Protein AF-A0AAN8KJ24-F1 (afdb_monomer)

Radius of gyration: 32.83 Å; Cα contacts (8 Å, |Δi|>4): 531; chains: 1; bounding box: 70×115×87 Å

Foldseek 3Di:
DQVQDWDKDKDWDWDADQVRQFIDIWIWIKTKGHDPPDSDIDIDIATLLAGDDEDADADDPVQLLVLCPDPQKDFFQADPQKPQPVDPVSVPDGNSRLLVCCVVVVDVPIDGDPRLSRRSSVVSNVCSVVVVVVVVVLPPCPVPVPVWFAKKKKAFSSRMIGIDGSDPLVPQLDNCAQHPNPPQRHRHPVDDHPLWSRQSRDDAPDWAKDDRDDDDPDSQKIKIKHFDWDDDPPDIHGGMMIITITGLVSVQVVVLVVQQPDPDPVPDDPDGCVDPVDWDFDAGLSQATSYTPPPVRHRPRNCVVPVVVVVVCCVVPVHDDDDDDDPPDDDDDPPDPDPVVCLVVDVVSVVVVVVVVVVVVVVVVPCVVVVDPDPDDD

Secondary structure (DSSP, 8-state):
-TT---EEEEEEEEEEETTTTEEEEEEEEEEEEE-TTSS-EEEEEEETTTTS--------HHHHHHHHTSTTEEE-TT--SEE-SSSTTTTT--HHHHHHHHHTTS-TT-EE-HHHHHHHHHHHHHHTHHHHHHHHHHH-TTT--S--EEEEEEEETTSEEEEEESS-GGG-S-SSTTSTT-TTTS--SS---HHHHHHHTSPTT--EEE----SSS---EEEEEEEEE---SS---EEEEEEEEEEHHHHHHHHHHHHTS---TTS--SS-TT-TT----EE-TTSBEEE-SSGGGTTSBHHHHSHHHHHHHHHTTSS-------TTPPPP----S--GGGTTSSHHHHHHHHHHHHHHHHHHTTTHHHH-------

Sequence (378 aa):
MVNRKTGTFSMEVKKTVDKGKRLLKMHNDYYYTEVKGTPFSVGVALSRGHGKFFFRGNVSVEAGLHDLEQPDVALADEWTYCNTDEHHEHRSLSQIQAIKLYLTGRKPLIKCDRELIQEVLFDAVVTAPLEAYWTGLALNKSENSDKGVEIAYLGTRTGLSRTNLFVVTEDLSNQDFLTAEDKEGVFNADHFPLWYKRSAEQVPGTFVYSIPFGGNENKSVVLASTAIQLLDDRKSPIVASVGIQMKLDFFQRKFWTASRQCAALDGKCTISCDNEDIKCYLIDNNGFILVTEDYSQTGKFFGEVEAAVMNKLLLIGSFKRINLHDYQALCREYAGSSDSGHCLSHPFSIVKWLLTELVIFLLEFNLYSWWHVDLSVK

pLDDT: mean 84.67, std 12.99, range [33.16, 97.31]

Structure (mmCIF, N/CA/C/O backbone):
data_AF-A0AAN8KJ24-F1
#
_entry.id   AF-A0AAN8KJ24-F1
#
loop_
_atom_site.group_PDB
_atom_site.id
_atom_site.type_symbol
_atom_site.label_atom_id
_atom_site.label_alt_id
_atom_site.label_comp_id
_atom_site.label_asym_id
_atom_site.label_entity_id
_atom_site.label_seq_id
_atom_site.pdbx_PDB_ins_code
_atom_site.Cartn_x
_atom_site.Cartn_y
_atom_site.Cartn_z
_atom_site.occupancy
_atom_site.B_iso_or_equiv
_atom_site.auth_seq_id
_atom_site.auth_comp_id
_atom_site.auth_asym_id
_atom_site.auth_atom_id
_atom_site.pdbx_PDB_model_num
ATOM 1 N N . MET A 1 1 ? -30.645 -2.927 -7.924 1.00 88.81 1 MET A N 1
ATOM 2 C CA . MET A 1 1 ? -30.815 -1.870 -6.903 1.00 88.81 1 MET A CA 1
ATOM 3 C C . MET A 1 1 ? -31.965 -0.915 -7.208 1.00 88.81 1 MET A C 1
ATOM 5 O O . MET A 1 1 ? -32.818 -0.797 -6.351 1.00 88.81 1 MET A O 1
ATOM 9 N N . VAL A 1 2 ? -32.066 -0.298 -8.396 1.00 90.75 2 VAL A N 1
ATOM 10 C CA . VAL A 1 2 ? -33.152 0.670 -8.717 1.00 90.75 2 VAL A CA 1
ATOM 11 C C . VAL A 1 2 ? -34.560 0.100 -8.490 1.00 90.75 2 VAL A C 1
ATOM 13 O O . VAL A 1 2 ? -35.389 0.732 -7.851 1.00 90.75 2 VAL A O 1
ATOM 16 N N . ASN A 1 3 ? -34.798 -1.148 -8.903 1.00 91.44 3 ASN A N 1
ATOM 17 C CA . ASN A 1 3 ? -36.087 -1.828 -8.708 1.00 91.44 3 ASN A CA 1
ATOM 18 C C . ASN A 1 3 ? -36.308 -2.345 -7.271 1.00 91.44 3 ASN A C 1
ATOM 20 O O . ASN A 1 3 ? -37.135 -3.230 -7.074 1.00 91.44 3 ASN A O 1
ATOM 24 N N . ARG A 1 4 ? -35.522 -1.873 -6.291 1.00 91.44 4 ARG A N 1
ATOM 25 C CA . ARG A 1 4 ? -35.654 -2.177 -4.853 1.00 91.44 4 ARG A CA 1
ATOM 26 C C . ARG A 1 4 ? -35.660 -3.674 -4.503 1.00 91.44 4 ARG A C 1
ATOM 28 O O . ARG A 1 4 ? -36.227 -4.099 -3.508 1.00 91.44 4 ARG A O 1
ATOM 35 N N . LYS A 1 5 ? -34.995 -4.491 -5.324 1.00 93.44 5 LYS A N 1
ATOM 36 C CA . LYS A 1 5 ? -34.779 -5.920 -5.050 1.00 93.44 5 LYS A CA 1
ATOM 37 C C . LYS A 1 5 ? -33.557 -6.122 -4.160 1.00 93.44 5 LYS A C 1
ATOM 39 O O . LYS A 1 5 ? -32.554 -5.433 -4.346 1.00 93.44 5 LYS A O 1
ATOM 44 N N . THR A 1 6 ? -33.632 -7.114 -3.281 1.00 96.62 6 THR A N 1
ATOM 45 C CA . THR A 1 6 ? -32.496 -7.624 -2.504 1.00 96.62 6 THR A CA 1
ATOM 46 C C . THR A 1 6 ? -31.746 -8.683 -3.301 1.00 96.62 6 THR A C 1
ATOM 48 O O . THR A 1 6 ? -32.365 -9.511 -3.971 1.00 96.62 6 THR A O 1
ATOM 51 N N . GLY A 1 7 ? -30.418 -8.666 -3.241 1.00 95.69 7 GLY A N 1
ATOM 52 C CA . GLY A 1 7 ? -29.606 -9.656 -3.932 1.00 95.69 7 GLY A CA 1
ATOM 53 C C . GLY A 1 7 ? -28.113 -9.498 -3.696 1.00 95.69 7 GLY A C 1
ATOM 54 O O . GLY A 1 7 ? -27.652 -8.598 -2.991 1.00 95.69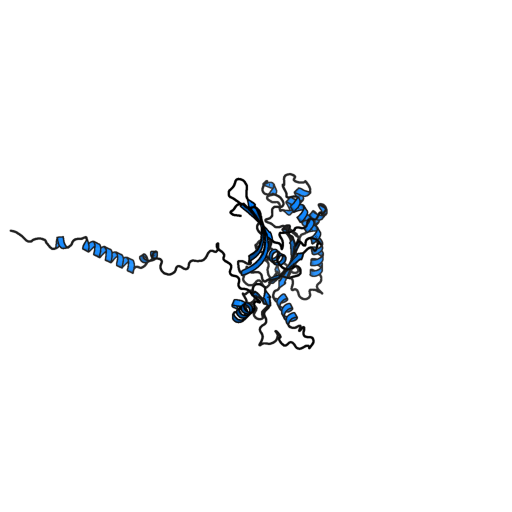 7 GLY A O 1
ATOM 55 N N . THR A 1 8 ? -27.363 -10.399 -4.321 1.00 95.88 8 THR A N 1
ATOM 56 C CA . THR A 1 8 ? -25.902 -10.407 -4.317 1.00 95.88 8 THR A CA 1
ATOM 57 C C . THR A 1 8 ? -25.378 -10.579 -5.736 1.00 95.88 8 THR A C 1
ATOM 59 O O . THR A 1 8 ? -26.072 -11.098 -6.613 1.00 95.88 8 THR A O 1
ATOM 62 N N . PHE A 1 9 ? -24.172 -10.085 -5.991 1.00 93.88 9 PHE A N 1
ATOM 63 C CA . PHE A 1 9 ? -23.512 -10.199 -7.287 1.00 93.88 9 PHE A CA 1
ATOM 64 C C . PHE A 1 9 ? -22.001 -10.030 -7.121 1.00 93.88 9 PHE A C 1
ATOM 66 O O . PHE A 1 9 ? -21.565 -9.275 -6.262 1.00 93.88 9 PHE A O 1
ATOM 73 N N . SER A 1 10 ? -21.197 -10.681 -7.956 1.00 94.06 10 SER A N 1
ATOM 74 C CA . SER A 1 10 ? -19.740 -10.549 -7.914 1.00 94.06 10 SER A CA 1
ATOM 75 C C . SER A 1 10 ? -19.196 -10.141 -9.277 1.00 94.06 10 SER A C 1
ATOM 77 O O . SER A 1 10 ? -19.595 -10.718 -10.287 1.00 94.06 10 SER A O 1
ATOM 79 N N . MET A 1 11 ? -18.246 -9.205 -9.313 1.00 94.06 11 MET A N 1
ATOM 80 C CA . MET A 1 11 ? -17.545 -8.826 -10.546 1.00 94.06 11 MET A CA 1
ATOM 81 C C . MET A 1 11 ? -16.092 -8.436 -10.309 1.00 94.06 11 MET A C 1
ATOM 83 O O . MET A 1 11 ? -15.723 -7.965 -9.232 1.00 94.06 11 MET A O 1
ATOM 87 N N . GLU A 1 12 ? -15.299 -8.569 -11.372 1.00 92.44 12 GLU A N 1
ATOM 88 C CA . GLU A 1 12 ? -14.022 -7.874 -11.492 1.00 92.44 12 GLU A CA 1
ATOM 89 C C . GLU A 1 12 ? -14.282 -6.372 -11.666 1.00 92.44 12 GLU A C 1
ATOM 91 O O . GLU A 1 12 ? -15.034 -5.946 -12.545 1.00 92.44 12 GLU A O 1
ATOM 96 N N . VAL A 1 13 ? -13.628 -5.575 -10.830 1.00 91.31 13 VAL A N 1
ATOM 97 C CA . VAL A 1 13 ? -13.677 -4.118 -10.824 1.00 91.31 13 VAL A CA 1
ATOM 98 C C . VAL A 1 13 ? -12.285 -3.583 -11.111 1.00 91.31 13 VAL A C 1
ATOM 100 O O . VAL A 1 13 ? -11.268 -4.155 -10.721 1.00 91.31 13 VAL A O 1
ATOM 103 N N . LYS A 1 14 ? -12.245 -2.458 -11.812 1.00 90.62 14 LYS A N 1
ATOM 104 C CA . LYS A 1 14 ? -11.025 -1.762 -12.197 1.00 90.62 14 LYS A CA 1
ATOM 105 C C . LYS A 1 14 ? -11.067 -0.373 -11.593 1.00 90.62 14 LYS A C 1
ATOM 107 O O . LYS A 1 14 ? -11.983 0.385 -11.897 1.00 90.62 14 LYS A O 1
ATOM 112 N N . LYS A 1 15 ? -10.100 -0.060 -10.735 1.00 88.31 15 LYS A N 1
ATOM 113 C CA . LYS A 1 15 ? -9.974 1.241 -10.074 1.00 88.31 15 LYS A CA 1
ATOM 114 C C . LYS A 1 15 ? -8.657 1.895 -10.482 1.00 88.31 15 LYS A C 1
ATOM 116 O O . LYS A 1 15 ? -7.629 1.223 -10.533 1.00 88.31 15 LYS A O 1
ATOM 121 N N . THR A 1 16 ? -8.685 3.189 -10.777 1.00 88.81 16 THR A N 1
ATOM 122 C CA . THR A 1 16 ? -7.464 3.984 -10.930 1.00 88.81 16 THR A CA 1
ATOM 123 C C . THR A 1 16 ? -6.790 4.192 -9.576 1.00 88.81 16 THR A C 1
ATOM 125 O O . THR A 1 16 ? -7.452 4.415 -8.564 1.00 88.81 16 THR A O 1
ATOM 128 N N . VAL A 1 17 ? -5.464 4.129 -9.558 1.00 86.75 17 VAL A N 1
ATOM 129 C CA . VAL A 1 17 ? -4.616 4.465 -8.407 1.00 86.75 17 VAL A CA 1
ATOM 130 C C . VAL A 1 17 ? -3.450 5.339 -8.874 1.00 86.75 17 VAL A C 1
ATOM 132 O O . VAL A 1 17 ? -3.310 5.585 -10.076 1.00 86.75 17 VAL A O 1
ATOM 135 N N . ASP A 1 18 ? -2.632 5.843 -7.945 1.00 81.38 18 ASP A N 1
ATOM 136 C CA . ASP A 1 18 ? -1.498 6.726 -8.262 1.00 81.38 18 ASP A CA 1
ATOM 137 C C . ASP A 1 18 ? -1.921 7.956 -9.083 1.00 81.38 18 ASP A C 1
ATOM 139 O O . ASP A 1 18 ? -1.368 8.240 -10.148 1.00 81.38 18 ASP A O 1
ATOM 143 N N . LYS A 1 19 ? -2.965 8.662 -8.627 1.00 80.06 19 LYS A N 1
ATOM 144 C CA . LYS A 1 19 ? -3.520 9.842 -9.321 1.00 80.06 19 LYS A CA 1
ATOM 145 C C . LYS A 1 19 ? -3.895 9.559 -10.788 1.00 80.06 19 LYS A C 1
ATOM 147 O O . LYS A 1 19 ? -3.691 10.397 -11.661 1.00 80.06 19 LYS A O 1
ATOM 152 N N . GLY A 1 20 ? -4.408 8.359 -11.071 1.00 82.25 20 GLY A N 1
ATOM 153 C CA . GLY A 1 20 ? -4.859 7.969 -12.411 1.00 82.25 20 GLY A CA 1
ATOM 154 C C . GLY A 1 20 ? -3.813 7.271 -13.279 1.00 82.25 20 GLY A C 1
ATOM 155 O O . GLY A 1 20 ? -4.144 6.862 -14.389 1.00 82.25 20 GLY A O 1
ATOM 156 N N . LYS A 1 21 ? -2.574 7.101 -12.800 1.00 84.06 21 LYS A N 1
ATOM 157 C CA . LYS A 1 21 ? -1.485 6.512 -13.594 1.00 84.06 21 LYS A CA 1
ATOM 158 C C . LYS A 1 21 ? -1.543 4.992 -13.683 1.00 84.06 21 LYS A C 1
ATOM 160 O O . LYS A 1 21 ? -1.229 4.436 -14.731 1.00 84.06 21 LYS A O 1
ATOM 165 N N . ARG A 1 22 ? -1.918 4.311 -12.598 1.00 88.25 22 ARG A N 1
ATOM 166 C CA . ARG A 1 22 ? -1.959 2.842 -12.537 1.00 88.25 22 ARG A CA 1
ATOM 167 C C . ARG A 1 22 ? -3.389 2.338 -12.391 1.00 88.25 22 ARG A C 1
ATOM 169 O O . ARG A 1 22 ? -4.274 3.025 -11.883 1.00 88.25 22 ARG A O 1
ATOM 176 N N . LEU A 1 23 ? -3.602 1.100 -12.815 1.00 90.94 23 LEU A N 1
ATOM 177 C CA . LEU A 1 23 ? -4.843 0.365 -12.665 1.00 90.94 23 LEU A CA 1
ATOM 178 C C . LEU A 1 23 ? -4.686 -0.725 -11.603 1.00 90.94 23 LEU A C 1
ATOM 180 O O . LEU A 1 23 ? -3.824 -1.599 -11.704 1.00 90.94 23 LEU A O 1
ATOM 184 N N . LEU A 1 24 ? -5.596 -0.729 -10.636 1.00 90.50 24 LEU A N 1
ATOM 185 C CA . LEU A 1 24 ? -5.796 -1.837 -9.716 1.00 90.50 24 LEU A CA 1
ATOM 186 C C . LEU A 1 24 ? -7.010 -2.651 -10.168 1.00 90.50 24 LEU A C 1
ATOM 188 O O . LEU A 1 24 ? -8.124 -2.130 -10.279 1.00 90.50 24 LEU A O 1
ATOM 192 N N . LYS A 1 25 ? -6.786 -3.934 -10.451 1.00 90.44 25 LYS A N 1
ATOM 193 C CA . LYS A 1 25 ? -7.859 -4.908 -10.660 1.00 90.44 25 LYS A CA 1
ATOM 194 C C . LYS A 1 25 ? -8.193 -5.534 -9.315 1.00 90.44 25 LYS A C 1
ATOM 196 O O . LYS A 1 25 ? -7.283 -5.926 -8.597 1.00 90.44 25 LYS A O 1
ATOM 201 N N . MET A 1 26 ? -9.475 -5.613 -9.005 1.00 90.62 26 MET A N 1
ATOM 202 C CA . MET A 1 26 ? -9.989 -6.169 -7.757 1.00 90.62 26 MET A CA 1
ATOM 203 C C . MET A 1 26 ? -11.185 -7.049 -8.075 1.00 90.62 26 MET A C 1
ATOM 205 O O . MET A 1 26 ? -11.877 -6.825 -9.0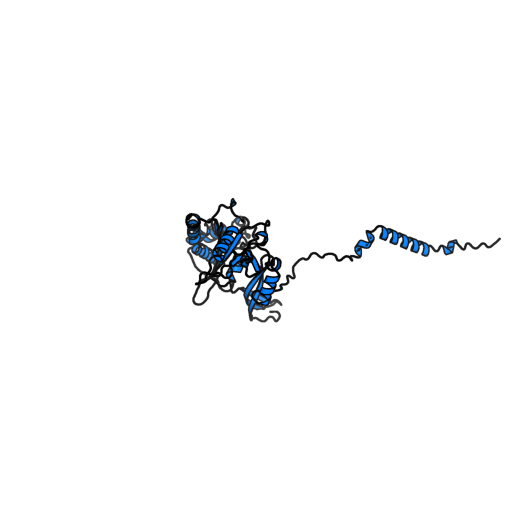69 1.00 90.62 26 MET A O 1
ATOM 209 N N . HIS A 1 27 ? -11.477 -8.017 -7.216 1.00 90.94 27 HIS A N 1
ATOM 210 C CA . HIS A 1 27 ? -12.706 -8.796 -7.326 1.00 90.94 27 HIS A CA 1
ATOM 211 C C . HIS A 1 27 ? -13.626 -8.459 -6.161 1.00 90.94 27 HIS A C 1
ATOM 213 O O . HIS A 1 27 ? -13.314 -8.777 -5.015 1.00 90.94 27 HIS A O 1
ATOM 219 N N . ASN A 1 28 ? -14.773 -7.852 -6.457 1.00 92.81 28 ASN A N 1
ATOM 220 C CA . ASN A 1 28 ? -15.711 -7.390 -5.440 1.00 92.81 28 ASN A CA 1
ATOM 221 C C . ASN A 1 28 ? -16.949 -8.284 -5.381 1.00 92.81 28 ASN A C 1
ATOM 223 O O . ASN A 1 28 ? -17.536 -8.634 -6.408 1.00 92.81 28 ASN A O 1
ATOM 227 N N . ASP A 1 29 ? -17.370 -8.600 -4.160 1.00 93.38 29 ASP A N 1
ATOM 228 C CA . ASP A 1 29 ? -18.664 -9.194 -3.850 1.00 93.38 29 ASP A CA 1
ATOM 229 C C . ASP A 1 29 ? -19.605 -8.071 -3.367 1.00 93.38 29 ASP A C 1
ATOM 231 O O . ASP A 1 29 ? -19.352 -7.418 -2.355 1.00 93.38 29 ASP A O 1
ATOM 235 N N . TYR A 1 30 ? -20.675 -7.823 -4.118 1.00 94.75 30 TYR A N 1
ATOM 236 C CA . TYR A 1 30 ? -21.687 -6.804 -3.856 1.00 94.75 30 TYR A CA 1
ATOM 237 C C . TYR A 1 30 ? -22.919 -7.418 -3.194 1.00 94.75 30 TYR A C 1
ATOM 239 O O . TYR A 1 30 ? -23.455 -8.425 -3.661 1.00 94.75 30 TYR A O 1
ATOM 247 N N . TYR A 1 31 ? -23.416 -6.750 -2.160 1.00 94.94 31 TYR A N 1
ATOM 248 C CA . TYR A 1 31 ? -24.631 -7.089 -1.426 1.00 94.94 31 TYR A CA 1
ATOM 249 C C . TYR A 1 31 ? -25.534 -5.870 -1.433 1.00 94.94 31 TYR A C 1
ATOM 251 O O . TYR A 1 31 ? -25.082 -4.781 -1.093 1.00 94.94 31 TYR A O 1
ATOM 259 N N . TYR A 1 32 ? -26.793 -6.011 -1.831 1.00 95.94 32 TYR A N 1
ATOM 260 C CA . TYR A 1 32 ? -27.685 -4.862 -1.917 1.00 95.94 32 TYR A CA 1
ATOM 261 C C . TYR A 1 32 ? -29.110 -5.189 -1.496 1.00 95.94 32 TYR A C 1
ATOM 263 O O . TYR A 1 32 ? -29.588 -6.309 -1.668 1.00 95.94 32 TYR A O 1
ATOM 271 N N . THR A 1 33 ? -29.796 -4.189 -0.948 1.00 96.81 33 THR A N 1
ATOM 272 C CA . THR A 1 33 ? -31.176 -4.299 -0.468 1.00 96.81 33 THR A CA 1
ATOM 273 C C . THR A 1 33 ? -31.884 -2.946 -0.496 1.00 96.81 33 THR A C 1
ATOM 275 O O . THR A 1 33 ? -31.248 -1.898 -0.615 1.00 96.81 33 THR A O 1
ATOM 278 N N . GLU A 1 34 ? -33.210 -2.952 -0.394 1.00 96.69 34 GLU A N 1
ATOM 279 C CA . GLU A 1 34 ? -33.989 -1.726 -0.228 1.00 96.69 34 GLU A CA 1
ATOM 280 C C . GLU A 1 34 ? -33.862 -1.137 1.184 1.00 96.69 34 GLU A C 1
ATOM 282 O O . GLU A 1 34 ? -33.701 -1.866 2.167 1.00 96.69 34 GLU A O 1
ATOM 287 N N . VAL A 1 35 ? -34.003 0.186 1.288 1.00 96.25 35 VAL A N 1
ATOM 288 C CA . VAL A 1 35 ? -34.225 0.871 2.563 1.00 96.25 35 VAL A CA 1
ATOM 289 C C . VAL A 1 35 ? -35.731 1.064 2.726 1.00 96.25 35 VAL A C 1
ATOM 291 O O . VAL A 1 35 ? -36.371 1.812 1.979 1.00 96.25 35 VAL A O 1
ATOM 294 N N . LYS A 1 36 ? -36.323 0.342 3.681 1.00 95.00 36 LYS A N 1
ATOM 295 C CA . LYS A 1 36 ? -37.774 0.357 3.913 1.00 95.00 36 LYS A CA 1
ATOM 296 C C . LYS A 1 36 ? -38.263 1.772 4.234 1.00 95.00 36 LYS A C 1
ATOM 298 O O . LYS A 1 36 ? -37.596 2.520 4.937 1.00 95.00 36 LYS A O 1
ATOM 303 N N . GLY A 1 37 ? -39.433 2.130 3.704 1.00 94.19 37 GLY A N 1
ATOM 304 C CA . GLY A 1 37 ? -40.036 3.452 3.910 1.00 94.19 37 GLY A CA 1
ATOM 305 C C . GLY A 1 37 ? -39.391 4.601 3.124 1.00 94.19 37 GLY A C 1
ATOM 306 O O . GLY A 1 37 ? -39.844 5.731 3.249 1.00 94.19 37 GLY A O 1
ATOM 307 N N . THR A 1 38 ? -38.379 4.338 2.289 1.00 95.25 38 THR A N 1
ATOM 308 C CA . THR A 1 38 ? -37.736 5.359 1.444 1.00 95.25 38 THR A CA 1
ATOM 309 C C . THR A 1 38 ? -37.590 4.861 0.002 1.00 95.25 38 THR A C 1
ATOM 311 O O . THR A 1 38 ? -37.624 3.650 -0.231 1.00 95.25 38 THR A O 1
ATOM 314 N N . PRO A 1 39 ? -37.397 5.748 -0.990 1.00 94.94 39 PRO A N 1
ATOM 315 C CA . PRO A 1 39 ? -37.083 5.323 -2.354 1.00 94.94 39 PRO A CA 1
ATOM 316 C C . PRO A 1 39 ? -35.648 4.783 -2.505 1.00 94.94 39 PRO A C 1
ATOM 318 O O . PRO A 1 39 ? -35.287 4.298 -3.576 1.00 94.94 39 PRO A O 1
ATOM 321 N N . PHE A 1 40 ? -34.818 4.863 -1.461 1.00 96.38 40 PHE A N 1
ATOM 322 C CA . PHE A 1 40 ? -33.411 4.496 -1.535 1.00 96.38 40 PHE A CA 1
ATOM 323 C C . PHE A 1 40 ? -33.186 2.982 -1.420 1.00 96.38 40 PHE A C 1
ATOM 325 O O . PHE A 1 40 ? -33.973 2.223 -0.848 1.00 96.38 40 PHE A O 1
ATOM 332 N N . SER A 1 41 ? -32.069 2.535 -1.987 1.00 96.50 41 SER A N 1
ATOM 333 C CA . SER A 1 41 ? -31.509 1.196 -1.800 1.00 96.50 41 SER A CA 1
ATOM 334 C C . SER A 1 41 ? -30.056 1.339 -1.377 1.00 96.50 41 SER A C 1
ATOM 336 O O . SER A 1 41 ? -29.375 2.259 -1.827 1.00 96.50 41 SER A O 1
ATOM 338 N N . VAL A 1 42 ? -29.580 0.424 -0.543 1.00 95.75 42 VAL A N 1
ATOM 339 C CA . VAL A 1 42 ? -28.199 0.400 -0.059 1.00 95.75 42 VAL A CA 1
ATOM 340 C C . VAL A 1 42 ? -27.453 -0.762 -0.702 1.00 95.75 42 VAL A C 1
ATOM 342 O O . VAL A 1 42 ? -28.020 -1.837 -0.911 1.00 95.75 42 VAL A O 1
ATOM 345 N N . GLY A 1 43 ? -26.190 -0.528 -1.051 1.00 94.50 43 GLY A N 1
ATOM 346 C CA . GLY A 1 43 ? -25.276 -1.532 -1.576 1.00 94.50 43 GLY A CA 1
ATOM 347 C C . GLY A 1 43 ? -23.955 -1.482 -0.819 1.00 94.50 43 GLY A C 1
ATOM 348 O O . GLY A 1 43 ? -23.435 -0.400 -0.566 1.00 94.50 43 GLY A O 1
ATOM 349 N N . VAL A 1 44 ? -23.419 -2.645 -0.471 1.00 93.81 44 VAL A N 1
ATOM 350 C CA . VAL A 1 44 ? -22.118 -2.819 0.179 1.00 93.81 44 VAL A CA 1
ATOM 351 C C . VAL A 1 44 ? -21.242 -3.646 -0.748 1.00 93.81 44 VAL A C 1
ATOM 353 O O . VAL A 1 44 ? -21.672 -4.692 -1.235 1.00 93.81 44 VAL A O 1
ATOM 356 N N . ALA A 1 45 ? -20.023 -3.178 -1.000 1.00 92.12 45 ALA A N 1
ATOM 357 C CA . ALA A 1 45 ? -19.028 -3.889 -1.790 1.00 92.12 45 ALA A CA 1
ATOM 358 C C . ALA A 1 45 ? -17.903 -4.369 -0.873 1.00 92.12 45 ALA A C 1
ATOM 360 O O . ALA A 1 45 ? -17.301 -3.567 -0.164 1.00 92.12 45 ALA A O 1
ATOM 361 N N . LEU A 1 46 ? -17.608 -5.666 -0.906 1.00 91.38 46 LEU A N 1
ATOM 362 C CA . LEU A 1 46 ? -16.483 -6.258 -0.190 1.00 91.38 46 LEU A CA 1
ATOM 363 C C . LEU A 1 46 ? -15.454 -6.746 -1.203 1.00 91.38 46 LEU A C 1
ATOM 365 O O . LEU A 1 46 ? -15.762 -7.619 -2.018 1.00 91.38 46 LEU A O 1
ATOM 369 N N . SER A 1 47 ? -14.231 -6.215 -1.139 1.00 89.06 47 SER A N 1
ATOM 370 C CA . SER A 1 47 ? -13.125 -6.796 -1.902 1.00 89.06 47 SER A CA 1
ATOM 371 C C . SER A 1 47 ? -12.803 -8.192 -1.370 1.00 89.06 47 SER A C 1
ATOM 373 O O . SER A 1 47 ? -12.745 -8.417 -0.158 1.00 89.06 47 SER A O 1
ATOM 375 N N . ARG A 1 48 ? -12.553 -9.143 -2.269 1.00 86.00 48 ARG A N 1
ATOM 376 C CA . ARG A 1 48 ? -12.048 -10.465 -1.893 1.00 86.00 48 ARG A CA 1
ATOM 377 C C . ARG A 1 48 ? -10.631 -10.418 -1.332 1.00 86.00 48 ARG A C 1
ATOM 379 O O . ARG A 1 48 ? -10.343 -11.250 -0.479 1.00 86.00 48 ARG A O 1
ATOM 386 N N . GLY A 1 49 ? -9.805 -9.465 -1.771 1.00 76.50 49 GLY A N 1
ATOM 387 C CA . GLY A 1 49 ? -8.418 -9.323 -1.331 1.00 76.50 49 GLY A CA 1
ATOM 388 C C . GLY A 1 49 ? -8.322 -9.007 0.157 1.00 76.50 49 GLY A C 1
ATOM 389 O O . GLY A 1 49 ? -7.713 -9.747 0.909 1.00 76.50 49 GLY A O 1
ATOM 390 N N . HIS A 1 50 ? -9.005 -7.964 0.625 1.00 80.38 50 HIS A N 1
ATOM 391 C CA . HIS A 1 50 ? -8.867 -7.491 2.011 1.00 80.38 50 HIS A CA 1
ATOM 392 C C . HIS A 1 50 ? -10.198 -7.203 2.714 1.00 80.38 50 HIS A C 1
ATOM 394 O O . HIS A 1 50 ? -10.200 -6.661 3.809 1.00 80.38 50 HIS A O 1
ATOM 400 N N . GLY A 1 51 ? -11.352 -7.506 2.114 1.00 80.50 51 GLY A N 1
ATOM 401 C CA . GLY A 1 51 ? -12.669 -7.113 2.641 1.00 80.50 51 GLY A CA 1
ATOM 402 C C . GLY A 1 51 ? -13.567 -8.269 3.085 1.00 80.50 51 GLY A C 1
ATOM 403 O O . GLY A 1 51 ? -14.431 -8.072 3.935 1.00 80.50 51 GLY A O 1
ATOM 404 N N . LYS A 1 52 ? -13.386 -9.467 2.520 1.00 81.94 52 LYS A N 1
ATOM 405 C CA . LYS A 1 52 ? -14.348 -10.575 2.649 1.00 81.94 52 LYS A CA 1
ATOM 406 C C . LYS A 1 52 ? -14.278 -11.328 3.974 1.00 81.94 52 LYS A C 1
ATOM 408 O O . LYS A 1 52 ? -15.304 -11.787 4.474 1.00 81.94 52 LYS A O 1
ATOM 413 N N . PHE A 1 53 ? -13.078 -11.495 4.509 1.00 84.56 53 PHE A N 1
ATOM 414 C CA . PHE A 1 53 ? -12.835 -12.215 5.750 1.00 84.56 53 PHE A CA 1
ATOM 415 C C . PHE A 1 53 ? -11.899 -11.387 6.620 1.00 84.56 53 PHE A C 1
ATOM 417 O O . PHE A 1 53 ? -10.996 -10.726 6.111 1.00 84.56 53 PHE A O 1
ATOM 424 N N . PHE A 1 54 ? -12.121 -11.440 7.924 1.00 82.69 54 PHE A N 1
ATOM 425 C CA . PHE A 1 54 ? -11.215 -10.904 8.926 1.00 82.69 54 PHE A CA 1
ATOM 426 C C . PHE A 1 54 ? -10.953 -11.994 9.962 1.00 82.69 54 PHE A C 1
ATOM 428 O O . PHE A 1 54 ? -11.775 -12.895 10.158 1.00 82.69 54 PHE A O 1
ATOM 435 N N . PHE A 1 55 ? -9.777 -11.932 10.567 1.00 84.62 55 PHE A N 1
ATOM 436 C CA . PHE A 1 55 ? -9.340 -12.870 11.583 1.00 84.62 55 PHE A CA 1
ATOM 437 C C . PHE A 1 55 ? -9.505 -12.210 12.950 1.00 84.62 55 PHE A C 1
ATOM 439 O O . PHE A 1 55 ? -9.124 -11.057 13.118 1.00 84.62 55 PHE A O 1
ATOM 446 N N . ARG A 1 56 ? -10.099 -12.927 13.907 1.00 86.88 56 ARG A N 1
ATOM 447 C CA . ARG A 1 56 ? -10.246 -12.462 15.288 1.00 86.88 56 ARG A CA 1
ATOM 448 C C . ARG A 1 56 ? -9.430 -13.354 16.198 1.00 86.88 56 ARG A C 1
ATOM 450 O O . ARG A 1 56 ? -9.598 -14.572 16.176 1.00 86.88 56 ARG A O 1
ATOM 457 N N . GLY A 1 57 ? -8.604 -12.732 17.022 1.00 87.62 57 GLY A N 1
ATOM 458 C CA . GLY A 1 57 ? -7.914 -13.381 18.122 1.00 87.62 57 GLY A CA 1
ATOM 459 C C . GLY A 1 57 ? -8.182 -12.648 19.428 1.00 87.62 57 GLY A C 1
ATOM 460 O O . GLY A 1 57 ? -8.832 -11.606 19.451 1.00 87.62 57 GLY A O 1
ATOM 461 N N . ASN A 1 58 ? -7.718 -13.225 20.531 1.00 90.38 58 ASN A N 1
ATOM 462 C CA . ASN A 1 58 ? -7.875 -12.633 21.851 1.00 90.38 58 ASN A CA 1
ATOM 463 C C . ASN A 1 58 ? -6.548 -12.717 22.605 1.00 90.38 58 ASN A C 1
ATOM 465 O O . ASN A 1 58 ? -5.870 -13.742 22.551 1.00 90.38 58 ASN A O 1
ATOM 469 N N . VAL A 1 59 ? -6.201 -11.646 23.310 1.00 94.88 59 VAL A N 1
ATOM 470 C CA . VAL A 1 59 ? -4.971 -11.504 24.102 1.00 94.88 59 VAL A CA 1
ATOM 471 C C . VAL A 1 59 ? -5.305 -10.874 25.448 1.00 94.88 59 VAL A C 1
ATOM 473 O O . VAL A 1 59 ? -6.385 -10.306 25.627 1.00 94.88 59 VAL A O 1
ATOM 476 N N . SER A 1 60 ? -4.395 -10.986 26.416 1.00 95.88 60 SER A N 1
ATOM 477 C CA . SER A 1 60 ? -4.539 -10.239 27.663 1.00 95.88 60 SER A CA 1
ATOM 478 C C . SER A 1 60 ? -4.388 -8.739 27.406 1.00 95.88 60 SER A C 1
ATOM 480 O O . SER A 1 60 ? -3.641 -8.312 26.523 1.00 95.88 60 SER A O 1
ATOM 482 N N . VAL A 1 61 ? -5.104 -7.934 28.192 1.00 94.00 61 VAL A N 1
ATOM 483 C CA . VAL A 1 61 ? -5.054 -6.468 28.095 1.00 94.00 61 VAL A CA 1
ATOM 484 C C . VAL A 1 61 ? -3.648 -5.962 28.410 1.00 94.00 61 VAL A C 1
ATOM 486 O O . VAL A 1 61 ? -3.180 -5.021 27.779 1.00 94.00 61 VAL A O 1
ATOM 489 N N . GLU A 1 62 ? -2.960 -6.611 29.347 1.00 94.31 62 GLU A N 1
ATOM 490 C CA . GLU A 1 62 ? -1.606 -6.257 29.761 1.00 94.31 62 GLU A CA 1
ATOM 491 C C . GLU A 1 62 ? -0.594 -6.466 28.630 1.00 94.31 62 GLU A C 1
ATOM 493 O O . GLU A 1 62 ? 0.201 -5.568 28.366 1.00 94.31 62 GLU A O 1
ATOM 498 N N . ALA A 1 63 ? -0.649 -7.611 27.937 1.00 95.06 63 ALA A N 1
ATOM 499 C CA . ALA A 1 63 ? 0.235 -7.885 26.802 1.00 95.06 63 ALA A CA 1
ATOM 500 C C . ALA A 1 63 ? -0.086 -6.961 25.622 1.00 95.06 63 ALA A C 1
ATOM 502 O O . ALA A 1 63 ? 0.807 -6.339 25.059 1.00 95.06 63 ALA A O 1
ATOM 503 N N . GLY A 1 64 ? -1.377 -6.801 25.313 1.00 95.56 64 GLY A N 1
ATOM 504 C CA . GLY A 1 64 ? -1.829 -5.908 24.251 1.00 95.56 64 GLY A CA 1
ATOM 505 C C . GLY A 1 64 ? -1.376 -4.464 24.449 1.00 95.56 64 GLY A C 1
ATOM 506 O O . GLY A 1 64 ? -0.887 -3.845 23.512 1.00 95.56 64 GLY A O 1
ATOM 507 N N . LEU A 1 65 ? -1.520 -3.921 25.663 1.00 95.62 65 LEU A N 1
ATOM 508 C CA . LEU A 1 65 ? -1.087 -2.556 25.965 1.00 95.62 65 LEU A CA 1
ATOM 509 C C . LEU A 1 65 ? 0.434 -2.411 25.945 1.00 95.62 65 LEU A C 1
ATOM 511 O O . LEU A 1 65 ? 0.918 -1.398 25.457 1.00 95.62 65 LEU A O 1
ATOM 515 N N . HIS A 1 66 ? 1.175 -3.400 26.449 1.00 95.88 66 HIS A N 1
ATOM 516 C CA . HIS A 1 66 ? 2.636 -3.387 26.393 1.00 95.88 66 HIS A CA 1
ATOM 517 C C . HIS A 1 66 ? 3.139 -3.271 24.948 1.00 95.88 66 HIS A C 1
ATOM 519 O O . HIS A 1 66 ? 3.956 -2.403 24.650 1.00 95.88 66 HIS A O 1
ATOM 525 N N . ASP A 1 67 ? 2.603 -4.099 24.049 1.00 96.62 67 ASP A N 1
ATOM 526 C CA . ASP A 1 67 ? 3.066 -4.154 22.662 1.00 96.62 67 ASP A CA 1
ATOM 527 C C . ASP A 1 67 ? 2.512 -3.005 21.805 1.00 96.62 67 ASP A C 1
ATOM 529 O O . ASP A 1 67 ? 3.151 -2.605 20.836 1.00 96.62 67 ASP A O 1
ATOM 533 N N . LEU A 1 68 ? 1.359 -2.430 22.169 1.00 95.56 68 LEU A N 1
ATOM 534 C CA . LEU A 1 68 ? 0.789 -1.246 21.513 1.00 95.56 68 LEU A CA 1
ATOM 535 C C . LEU A 1 68 ? 1.560 0.047 21.838 1.00 95.56 68 LEU A C 1
ATOM 537 O O . LEU A 1 68 ? 1.515 0.994 21.058 1.00 95.56 68 LEU A O 1
ATOM 541 N N . GLU A 1 69 ? 2.242 0.108 22.985 1.00 94.19 69 GLU A N 1
ATOM 542 C CA . GLU A 1 69 ? 3.034 1.271 23.418 1.00 94.19 69 GLU A CA 1
ATOM 543 C C . GLU A 1 69 ? 4.492 1.240 22.929 1.00 94.19 69 GLU A C 1
ATOM 545 O O . GLU A 1 69 ? 5.284 2.113 23.298 1.00 94.19 69 GLU A O 1
ATOM 550 N N . GLN A 1 70 ? 4.861 0.256 22.106 1.00 94.38 70 GLN A N 1
ATOM 551 C CA . GLN A 1 70 ? 6.195 0.194 21.518 1.00 94.38 70 GLN A CA 1
ATOM 552 C C . GLN A 1 70 ? 6.440 1.361 20.543 1.00 94.38 70 GLN A C 1
ATOM 554 O O . GLN A 1 70 ? 5.524 1.792 19.841 1.00 94.38 70 GLN A O 1
ATOM 559 N N . PRO A 1 71 ? 7.676 1.888 20.474 1.00 92.44 71 PRO A N 1
ATOM 560 C CA . PRO A 1 71 ? 7.986 3.086 19.692 1.00 92.44 71 PRO A CA 1
ATOM 561 C C . PRO A 1 71 ? 7.898 2.884 18.172 1.00 92.44 71 PRO A C 1
ATOM 563 O O . PRO A 1 71 ? 7.800 3.868 17.444 1.00 92.44 71 PRO A O 1
ATOM 566 N N . ASP A 1 72 ? 7.954 1.642 17.685 1.00 92.75 72 ASP A N 1
ATOM 567 C CA . ASP A 1 72 ? 7.809 1.303 16.266 1.00 92.75 72 ASP A CA 1
ATOM 568 C C . ASP A 1 72 ? 6.342 1.194 15.821 1.00 92.75 72 ASP A C 1
ATOM 570 O O . ASP A 1 72 ? 6.089 1.042 14.624 1.00 92.75 72 ASP A O 1
ATOM 574 N N . VAL A 1 73 ? 5.386 1.265 16.756 1.00 94.81 73 VAL A N 1
ATOM 575 C CA . VAL A 1 73 ? 3.951 1.092 16.507 1.00 94.81 73 VAL A CA 1
ATOM 576 C C . VAL A 1 73 ? 3.255 2.436 16.317 1.00 94.81 73 VAL A C 1
ATOM 578 O O . VAL A 1 73 ? 3.402 3.365 17.109 1.00 94.81 73 VAL A O 1
ATOM 581 N N . ALA A 1 74 ? 2.408 2.505 15.294 1.00 93.12 74 ALA A N 1
ATOM 582 C CA . ALA A 1 74 ? 1.463 3.594 15.085 1.00 93.12 74 ALA A CA 1
ATOM 583 C C . ALA A 1 74 ? 0.067 3.045 14.762 1.00 93.12 74 ALA A C 1
ATOM 585 O O . ALA A 1 74 ? -0.073 1.947 14.216 1.00 93.12 74 ALA A O 1
ATOM 586 N N . LEU A 1 75 ? -0.965 3.818 15.101 1.00 93.19 75 LEU A N 1
ATOM 587 C CA . LEU A 1 75 ? -2.347 3.556 14.705 1.00 93.19 75 LEU A CA 1
ATOM 588 C C . LEU A 1 75 ? -2.766 4.538 13.617 1.00 93.19 75 LEU A C 1
ATOM 590 O O . LEU A 1 75 ? -2.259 5.651 13.562 1.00 93.19 75 LEU A O 1
ATOM 594 N N . ALA A 1 76 ? -3.729 4.136 12.793 1.00 91.56 76 ALA A N 1
ATOM 595 C CA . ALA A 1 76 ? -4.360 5.004 11.809 1.00 91.56 76 ALA A CA 1
ATOM 596 C C . ALA A 1 76 ? -4.887 6.301 12.454 1.00 91.56 76 ALA A C 1
ATOM 598 O O . ALA A 1 76 ? -5.832 6.259 13.245 1.00 91.56 76 ALA A O 1
ATOM 599 N N . ASP A 1 77 ? -4.286 7.438 12.093 1.00 81.31 77 ASP A N 1
ATOM 600 C CA . ASP A 1 77 ? -4.534 8.740 12.730 1.00 81.31 77 ASP A CA 1
ATOM 601 C C . ASP A 1 77 ? -5.979 9.226 12.557 1.00 81.31 77 ASP A C 1
ATOM 603 O O . ASP A 1 77 ? -6.555 9.827 13.463 1.00 81.31 77 ASP A O 1
ATOM 607 N N . GLU A 1 78 ? -6.589 8.941 11.404 1.00 87.06 78 GLU A N 1
ATOM 608 C CA . GLU A 1 78 ? -7.958 9.363 11.090 1.00 87.06 78 GLU A CA 1
ATOM 609 C C . GLU A 1 78 ? -9.031 8.348 11.534 1.00 87.06 78 GLU A C 1
ATOM 611 O O . GLU A 1 78 ? -10.221 8.553 11.286 1.00 87.06 78 GLU A O 1
ATOM 616 N N . TRP A 1 79 ? -8.645 7.232 12.168 1.00 90.94 79 TRP A N 1
ATOM 617 C CA . TRP A 1 79 ? -9.592 6.224 12.654 1.00 90.94 79 TRP A CA 1
ATOM 618 C C . TRP A 1 79 ? -10.010 6.506 14.096 1.00 90.94 79 TRP A C 1
ATOM 620 O O . TRP A 1 79 ? -9.207 6.853 14.962 1.00 90.94 79 TRP A O 1
ATOM 630 N N . THR A 1 80 ? -11.296 6.309 14.381 1.00 92.38 80 THR A N 1
ATOM 631 C CA . THR A 1 80 ? -11.861 6.532 15.716 1.00 92.38 80 THR A CA 1
ATOM 632 C C . THR A 1 80 ? -12.024 5.208 16.461 1.00 92.38 80 THR A C 1
ATOM 634 O O . THR A 1 80 ? -13.061 4.556 16.362 1.00 92.38 80 THR A O 1
ATOM 637 N N . TYR A 1 81 ? -11.014 4.822 17.244 1.00 94.06 81 TYR A N 1
ATOM 638 C CA . TYR A 1 81 ? -11.101 3.687 18.178 1.00 94.06 81 TYR A CA 1
ATOM 639 C C . TYR A 1 81 ? -11.845 4.092 19.453 1.00 94.06 81 TYR A C 1
ATOM 641 O O . TYR A 1 81 ? -12.681 3.356 19.978 1.00 94.06 81 TYR A O 1
ATOM 649 N N . CYS A 1 82 ? -11.546 5.300 19.926 1.00 93.38 82 CYS A N 1
ATOM 650 C CA . CYS A 1 82 ? -12.174 5.958 21.056 1.00 93.38 82 CYS A CA 1
ATOM 651 C C . CYS A 1 82 ? -12.642 7.355 20.643 1.00 93.38 82 CYS A C 1
ATOM 653 O O . CYS A 1 82 ? -11.892 8.120 20.034 1.00 93.38 82 CYS A O 1
ATOM 655 N N . ASN A 1 83 ? -13.870 7.710 21.016 1.00 92.00 83 ASN A N 1
ATOM 656 C CA . ASN A 1 83 ? -14.415 9.037 20.772 1.00 92.00 83 ASN A CA 1
ATOM 657 C C . ASN A 1 83 ? -13.831 10.040 21.780 1.00 92.00 83 ASN A C 1
ATOM 659 O O . ASN A 1 83 ? -14.219 10.072 22.953 1.00 92.00 83 ASN A O 1
ATOM 663 N N . THR A 1 84 ? -12.883 10.849 21.313 1.00 88.50 84 THR A N 1
ATOM 664 C CA . THR A 1 84 ? -12.205 11.899 22.086 1.00 88.50 84 THR A CA 1
ATOM 665 C C . THR A 1 84 ? -12.830 13.285 21.896 1.00 88.50 84 THR A C 1
ATOM 667 O O . THR A 1 84 ? -12.526 14.198 22.664 1.00 88.50 84 THR A O 1
ATOM 670 N N . ASP A 1 85 ? -13.744 13.452 20.936 1.00 86.19 85 ASP A N 1
ATOM 671 C CA . ASP A 1 85 ? -14.316 14.754 20.572 1.00 86.19 85 ASP A CA 1
ATOM 672 C C . ASP A 1 85 ? -15.492 15.186 21.456 1.00 86.19 85 ASP A C 1
ATOM 674 O O . ASP A 1 85 ? -15.736 16.391 21.611 1.00 86.19 85 ASP A O 1
ATOM 678 N N . GLU A 1 86 ? -16.192 14.219 22.067 1.00 82.44 86 GLU A N 1
ATOM 679 C CA . GLU A 1 86 ? -17.355 14.456 22.940 1.00 82.44 86 GLU A CA 1
ATOM 680 C C . GLU A 1 86 ? -17.031 15.379 24.127 1.00 82.44 86 GLU A C 1
ATOM 682 O O . GLU A 1 86 ? -17.869 16.185 24.534 1.00 82.44 86 GLU A O 1
ATOM 687 N N . HIS A 1 87 ? -15.813 15.301 24.669 1.00 81.62 87 HIS A N 1
ATOM 688 C CA . HIS A 1 87 ? -15.397 16.074 25.836 1.00 81.62 87 HIS A CA 1
ATOM 689 C C . HIS A 1 87 ? -14.119 16.862 25.551 1.00 81.62 87 HIS A C 1
ATOM 691 O O . HIS A 1 87 ? -13.113 16.304 25.122 1.00 81.62 87 HIS A O 1
ATOM 697 N N . HIS A 1 88 ? -14.122 18.159 25.875 1.00 83.38 88 HIS A N 1
ATOM 698 C CA . HIS A 1 88 ? -12.963 19.041 25.682 1.00 83.38 88 HIS A CA 1
ATOM 699 C C . HIS A 1 88 ? -11.674 18.510 26.333 1.00 83.38 88 HIS A C 1
ATOM 701 O O . HIS A 1 88 ? -10.598 18.684 25.771 1.00 83.38 88 HIS A O 1
ATOM 707 N N . GLU A 1 89 ? -11.780 17.823 27.474 1.00 81.69 89 GLU A N 1
ATOM 708 C CA . GLU A 1 89 ? -10.644 17.223 28.190 1.00 81.69 89 GLU A CA 1
ATOM 709 C C . GLU A 1 89 ? -9.998 16.033 27.467 1.00 81.69 89 GLU A C 1
ATOM 711 O O . GLU A 1 89 ? -8.912 15.600 27.851 1.00 81.69 89 GLU A O 1
ATOM 716 N N . HIS A 1 90 ? -10.685 15.446 26.484 1.00 84.44 90 HIS A N 1
ATOM 717 C CA . HIS A 1 90 ? -10.223 14.263 25.761 1.00 84.44 90 HIS A CA 1
ATOM 718 C C . HIS A 1 90 ? -9.631 14.606 24.392 1.00 84.44 90 HIS A C 1
ATOM 720 O O . HIS A 1 90 ? -8.890 13.793 23.852 1.00 84.44 90 HIS A O 1
ATOM 726 N N . ARG A 1 91 ? -9.873 15.813 23.863 1.00 84.88 91 ARG A N 1
ATOM 727 C CA . ARG A 1 91 ? -9.423 16.232 22.521 1.00 84.88 91 ARG A CA 1
ATOM 728 C C . ARG A 1 91 ? -7.908 16.236 22.326 1.00 84.88 91 ARG A C 1
ATOM 730 O O . ARG A 1 91 ? -7.446 16.152 21.198 1.00 84.88 91 ARG A O 1
ATOM 737 N N . SER A 1 92 ? -7.137 16.370 23.402 1.00 87.88 92 SER A N 1
ATOM 738 C CA . SER A 1 92 ? -5.671 16.326 23.352 1.00 87.88 92 SER A CA 1
ATOM 739 C C . SER A 1 92 ? -5.095 14.910 23.425 1.00 87.88 92 SER A C 1
ATOM 741 O O . SER A 1 92 ? -3.882 14.753 23.307 1.00 87.88 92 SER A O 1
ATOM 743 N N . LEU A 1 93 ? -5.927 13.890 23.662 1.00 89.38 93 LEU A N 1
ATOM 744 C CA . LEU A 1 93 ? -5.476 12.508 23.781 1.00 89.38 93 LEU A CA 1
ATOM 745 C C . LEU A 1 93 ? -5.238 11.905 22.399 1.00 89.38 93 LEU A C 1
ATOM 747 O O . LEU A 1 93 ? -6.099 11.988 21.523 1.00 89.38 93 LEU A O 1
ATOM 751 N N . SER A 1 94 ? -4.111 11.210 22.240 1.00 91.00 94 SER A N 1
ATOM 752 C CA . SER A 1 94 ? -3.946 10.296 21.109 1.00 91.00 94 SER A CA 1
ATOM 753 C C . SER A 1 94 ? -4.874 9.086 21.255 1.00 91.00 94 SER A C 1
ATOM 755 O O . SER A 1 94 ? -5.302 8.738 22.362 1.00 91.00 94 SER A O 1
ATOM 757 N N . GLN A 1 95 ? -5.159 8.394 20.148 1.00 92.56 95 GLN A N 1
ATOM 758 C CA . GLN A 1 95 ? -5.989 7.184 20.183 1.00 92.56 95 GLN A CA 1
ATOM 759 C C . GLN A 1 95 ? -5.388 6.105 21.103 1.00 92.56 95 GLN A C 1
ATOM 761 O O . GLN A 1 95 ? -6.112 5.530 21.913 1.00 92.56 95 GLN A O 1
ATOM 766 N N . ILE A 1 96 ? -4.063 5.906 21.092 1.00 93.25 96 ILE A N 1
ATOM 767 C CA . ILE A 1 96 ? -3.373 4.966 22.000 1.00 93.25 96 ILE A CA 1
ATOM 768 C C . ILE A 1 96 ? -3.582 5.362 23.473 1.00 93.25 96 ILE A C 1
ATOM 770 O O . ILE A 1 96 ? -3.920 4.520 24.310 1.00 93.25 96 ILE A O 1
ATOM 774 N N . GLN A 1 97 ? -3.454 6.653 23.805 1.00 92.19 97 GLN A N 1
ATOM 775 C CA . GLN A 1 97 ? -3.692 7.147 25.167 1.00 92.19 97 GLN A CA 1
ATOM 776 C C . GLN A 1 97 ? -5.151 6.953 25.601 1.00 92.19 97 GLN A C 1
ATOM 778 O O . GLN A 1 97 ? -5.409 6.554 26.740 1.00 92.19 97 GLN A O 1
ATOM 783 N N . ALA A 1 98 ? -6.107 7.206 24.705 1.00 92.75 98 ALA A N 1
ATOM 784 C CA . ALA A 1 98 ? -7.527 6.999 24.968 1.00 92.75 98 ALA A CA 1
ATOM 785 C C . ALA A 1 98 ? -7.849 5.514 25.215 1.00 92.75 98 ALA A C 1
ATOM 787 O O . ALA A 1 98 ? -8.519 5.195 26.200 1.00 92.75 98 ALA A O 1
ATOM 788 N N . ILE A 1 99 ? -7.293 4.606 24.403 1.00 94.06 99 ILE A N 1
ATOM 789 C CA . ILE A 1 99 ? -7.410 3.148 24.574 1.00 94.06 99 ILE A CA 1
ATOM 790 C C . ILE A 1 99 ? -6.863 2.720 25.941 1.00 94.06 99 ILE A C 1
ATOM 792 O O . ILE A 1 99 ? -7.537 2.002 26.683 1.00 94.06 99 ILE A O 1
ATOM 796 N N . LYS A 1 100 ? -5.679 3.208 26.332 1.00 92.88 100 LYS A N 1
ATOM 797 C CA . LYS A 1 100 ? -5.087 2.913 27.646 1.00 92.88 100 LYS A CA 1
ATOM 798 C C . LYS A 1 100 ? -5.989 3.350 28.797 1.00 92.88 100 LYS A C 1
ATOM 800 O O . LYS A 1 100 ? -6.189 2.599 29.754 1.00 92.88 100 LYS A O 1
ATOM 805 N N . LEU A 1 101 ? -6.541 4.560 28.733 1.00 91.69 101 LEU A N 1
ATOM 806 C CA . LEU A 1 101 ? -7.429 5.083 29.776 1.00 91.69 101 LEU A CA 1
ATOM 807 C C . LEU A 1 101 ? -8.747 4.306 29.869 1.00 91.69 101 LEU A C 1
ATOM 809 O O . LEU A 1 101 ? -9.230 4.079 30.981 1.00 91.69 101 LEU A O 1
ATOM 813 N N . TYR A 1 102 ? -9.286 3.882 28.724 1.00 91.94 102 TYR A N 1
ATOM 814 C CA . TYR A 1 102 ? -10.474 3.037 28.634 1.00 91.94 102 TYR A CA 1
ATOM 815 C C . TYR A 1 102 ? -10.235 1.661 29.270 1.00 91.94 102 TYR A C 1
ATOM 817 O O . TYR A 1 102 ? -10.975 1.255 30.165 1.00 91.94 102 TYR A O 1
ATOM 825 N N . LEU A 1 103 ? -9.156 0.975 28.882 1.00 91.81 103 LEU A N 1
ATOM 826 C CA . LEU A 1 103 ? -8.852 -0.384 29.343 1.00 91.81 103 LEU A CA 1
ATOM 827 C C . LEU A 1 103 ? -8.425 -0.446 30.816 1.00 91.81 103 LEU A C 1
ATOM 829 O O . LEU A 1 103 ? -8.724 -1.418 31.504 1.00 91.81 103 LEU A O 1
ATOM 833 N N . THR A 1 104 ? -7.763 0.596 31.326 1.00 88.44 104 THR A N 1
ATOM 834 C CA . THR A 1 104 ? -7.353 0.678 32.743 1.00 88.44 104 THR A CA 1
ATOM 835 C C . THR A 1 104 ? -8.459 1.180 33.675 1.00 88.44 104 THR A C 1
ATOM 837 O O . THR A 1 104 ? -8.244 1.269 34.884 1.00 88.44 104 THR A O 1
ATOM 840 N N . GLY A 1 105 ? -9.630 1.552 33.143 1.00 82.38 105 GLY A N 1
ATOM 841 C CA . GLY A 1 105 ? -10.758 2.061 33.928 1.00 82.38 105 GLY A CA 1
ATOM 842 C C . GLY A 1 105 ? -10.519 3.430 34.581 1.00 82.38 105 GLY A C 1
ATOM 843 O O . GLY A 1 105 ? -11.292 3.840 35.444 1.00 82.38 105 GLY A O 1
ATOM 844 N N . ARG A 1 106 ? -9.460 4.156 34.190 1.00 75.62 106 ARG A N 1
ATOM 845 C CA . ARG A 1 106 ? -9.082 5.448 34.796 1.00 75.62 106 ARG A CA 1
ATOM 846 C C . ARG A 1 106 ? -9.957 6.619 34.336 1.00 75.62 106 ARG A C 1
ATOM 848 O O . ARG A 1 106 ? -10.056 7.605 35.061 1.00 75.62 106 ARG A O 1
ATOM 855 N N . LYS A 1 107 ? -10.602 6.526 33.163 1.00 69.56 107 LYS A N 1
ATOM 856 C CA . LYS A 1 107 ? -11.594 7.505 32.675 1.00 69.56 107 LYS A CA 1
ATOM 857 C C . LYS A 1 107 ? -12.829 6.800 32.082 1.00 69.56 107 LYS A C 1
ATOM 859 O O . LYS A 1 107 ? -12.846 6.523 30.886 1.00 69.56 107 LYS A O 1
ATOM 864 N N . PRO A 1 108 ? -13.891 6.552 32.870 1.00 64.69 108 PRO A N 1
ATOM 865 C CA . PRO A 1 108 ? -15.064 5.790 32.421 1.00 64.69 108 PRO A CA 1
ATOM 866 C C . PRO A 1 108 ? -15.969 6.531 31.416 1.00 64.69 108 PRO A C 1
ATOM 868 O O . PRO A 1 108 ? -16.923 5.948 30.915 1.00 64.69 108 PRO A O 1
ATOM 871 N N . LEU A 1 109 ? -15.694 7.808 31.123 1.00 76.69 109 LEU A N 1
ATOM 872 C CA . LEU A 1 109 ? -16.485 8.640 30.205 1.00 76.69 109 LEU A CA 1
ATOM 873 C C . LEU A 1 109 ? -16.063 8.512 28.731 1.00 76.69 109 LEU A C 1
ATOM 875 O O . LEU A 1 109 ? -16.760 9.024 27.860 1.00 76.69 109 LEU A O 1
ATOM 879 N N . ILE A 1 110 ? -14.934 7.862 28.430 1.00 86.50 110 ILE A N 1
ATOM 880 C CA . ILE A 1 110 ? -14.485 7.677 27.044 1.00 86.50 110 ILE A CA 1
ATOM 881 C C . ILE A 1 110 ? -15.240 6.489 26.442 1.00 86.50 110 ILE A C 1
ATOM 883 O O . ILE A 1 110 ? -15.102 5.356 26.905 1.00 86.50 110 ILE A O 1
ATOM 887 N N . LYS A 1 111 ? -16.036 6.744 25.399 1.00 90.25 111 LYS A N 1
ATOM 888 C CA . LYS A 1 111 ? -16.691 5.687 24.621 1.00 90.25 111 LYS A CA 1
ATOM 889 C C . LYS A 1 111 ? -15.726 5.161 23.569 1.00 90.25 111 LYS A C 1
ATOM 891 O O . LYS A 1 111 ? -15.240 5.935 22.748 1.00 90.25 111 LYS A O 1
ATOM 896 N N . CYS A 1 112 ? -15.497 3.855 23.569 1.00 93.25 112 CYS A N 1
ATOM 897 C CA . CYS A 1 112 ? -14.629 3.198 22.601 1.00 93.25 112 CYS A CA 1
ATOM 898 C C . CYS A 1 112 ? -15.297 1.971 21.982 1.00 93.25 112 CYS A C 1
ATOM 900 O O . CYS A 1 112 ? -16.170 1.355 22.602 1.00 93.25 112 CYS A O 1
ATOM 902 N N . ASP A 1 113 ? -14.853 1.598 20.783 1.00 94.75 113 ASP A N 1
ATOM 903 C CA . ASP A 1 113 ? -15.223 0.337 20.147 1.00 94.75 113 ASP A CA 1
ATOM 904 C C . ASP A 1 113 ? -14.388 -0.803 20.740 1.00 94.75 113 ASP A C 1
ATOM 906 O O . ASP A 1 113 ? -13.192 -0.951 20.478 1.00 94.75 113 ASP A O 1
ATOM 910 N N . ARG A 1 114 ? -15.032 -1.618 21.577 1.00 92.44 114 ARG A N 1
ATOM 911 C CA . ARG A 1 114 ? -14.370 -2.731 22.255 1.00 92.44 114 ARG A CA 1
ATOM 912 C C . ARG A 1 114 ? -13.903 -3.816 21.283 1.00 92.44 114 ARG A C 1
ATOM 914 O O . ARG A 1 114 ? -12.856 -4.402 21.541 1.00 92.44 114 ARG A O 1
ATOM 921 N N . GLU A 1 115 ? -14.664 -4.113 20.228 1.00 92.62 115 GLU A N 1
ATOM 922 C CA . GLU A 1 115 ? -14.290 -5.173 19.283 1.00 92.62 115 GLU A CA 1
ATOM 923 C C . GLU A 1 115 ? -13.059 -4.746 18.486 1.00 92.62 115 GLU A C 1
ATOM 925 O O . GLU A 1 115 ? -12.081 -5.488 18.435 1.00 92.62 115 GLU A O 1
ATOM 930 N N . LEU A 1 116 ? -13.065 -3.517 17.961 1.00 93.44 116 LEU A N 1
ATOM 931 C CA . LEU A 1 116 ? -11.931 -2.981 17.213 1.00 93.44 116 LEU A CA 1
ATOM 932 C C . LEU A 1 116 ? -10.670 -2.887 18.084 1.00 93.44 116 LEU A C 1
ATOM 934 O O . LEU A 1 116 ? -9.595 -3.285 17.646 1.00 93.44 116 LEU A O 1
ATOM 938 N N . ILE A 1 117 ? -10.791 -2.428 19.335 1.00 95.12 117 ILE A N 1
ATOM 939 C CA . ILE A 1 117 ? -9.653 -2.382 20.265 1.00 95.12 117 ILE A CA 1
ATOM 940 C C . ILE A 1 117 ? -9.091 -3.781 20.520 1.00 95.12 117 ILE A C 1
ATOM 942 O O . ILE A 1 117 ? -7.878 -3.954 20.508 1.00 95.12 117 ILE A O 1
ATOM 946 N N . GLN A 1 118 ? -9.939 -4.788 20.744 1.00 94.88 118 GLN A N 1
ATOM 947 C CA . GLN A 1 118 ? -9.466 -6.159 20.958 1.00 94.88 118 GLN A CA 1
ATOM 948 C C . GLN A 1 118 ? -8.701 -6.699 19.744 1.00 94.88 118 GLN A C 1
ATOM 950 O O . GLN A 1 118 ? -7.677 -7.359 19.923 1.00 94.88 118 GLN A O 1
ATOM 955 N N . GLU A 1 119 ? -9.158 -6.386 18.530 1.00 94.56 119 GLU A N 1
ATOM 956 C CA . GLU A 1 119 ? -8.462 -6.753 17.295 1.00 94.56 119 GLU A CA 1
ATOM 957 C C . GLU A 1 119 ? -7.111 -6.019 17.166 1.00 94.56 119 GLU A C 1
ATOM 959 O O . GLU A 1 119 ? -6.105 -6.658 16.868 1.00 94.56 119 GLU A O 1
ATOM 964 N N . VAL A 1 120 ? -7.043 -4.719 17.485 1.00 95.75 120 VAL A N 1
ATOM 965 C CA . VAL A 1 120 ? -5.782 -3.945 17.497 1.00 95.75 120 VAL A CA 1
ATOM 966 C C . VAL A 1 120 ? -4.775 -4.508 18.498 1.00 95.75 120 VAL A C 1
ATOM 968 O O . VAL A 1 120 ? -3.602 -4.667 18.171 1.00 95.75 120 VAL A O 1
ATOM 971 N N . LEU A 1 121 ? -5.214 -4.822 19.722 1.00 97.00 121 LEU A N 1
ATOM 972 C CA . LEU A 1 121 ? -4.343 -5.405 20.747 1.00 97.00 121 LEU A CA 1
ATOM 973 C C . LEU A 1 121 ? -3.805 -6.768 20.301 1.00 97.00 121 LEU A C 1
ATOM 975 O O . LEU A 1 121 ? -2.640 -7.080 20.534 1.00 97.00 121 LEU A O 1
ATOM 979 N N . PHE A 1 122 ? -4.647 -7.578 19.657 1.00 96.44 122 PHE A N 1
ATOM 980 C CA . PHE A 1 122 ? -4.229 -8.857 19.097 1.00 96.44 122 PHE A CA 1
ATOM 981 C C . PHE A 1 122 ? -3.155 -8.669 18.016 1.00 96.44 122 PHE A C 1
ATOM 983 O O . PHE A 1 122 ? -2.103 -9.308 18.081 1.00 96.44 122 PHE A O 1
ATOM 990 N N . ASP A 1 123 ? -3.392 -7.761 17.069 1.00 96.00 123 ASP A N 1
ATOM 991 C CA . ASP A 1 123 ? -2.447 -7.438 16.001 1.00 96.00 123 ASP A CA 1
ATOM 992 C C . ASP A 1 123 ? -1.119 -6.900 16.559 1.00 96.00 123 ASP A C 1
ATOM 994 O O . ASP A 1 123 ? -0.053 -7.291 16.074 1.00 96.00 123 ASP A O 1
ATOM 998 N N . ALA A 1 124 ? -1.156 -6.075 17.613 1.00 97.06 124 ALA A N 1
ATOM 999 C CA . ALA A 1 124 ? 0.034 -5.551 18.284 1.00 97.06 124 ALA A CA 1
ATOM 1000 C C . ALA A 1 124 ? 0.918 -6.679 18.830 1.00 97.06 124 ALA A C 1
ATOM 1002 O O . ALA A 1 124 ? 2.114 -6.707 18.539 1.00 97.06 124 ALA A O 1
ATOM 1003 N N . VAL A 1 125 ? 0.318 -7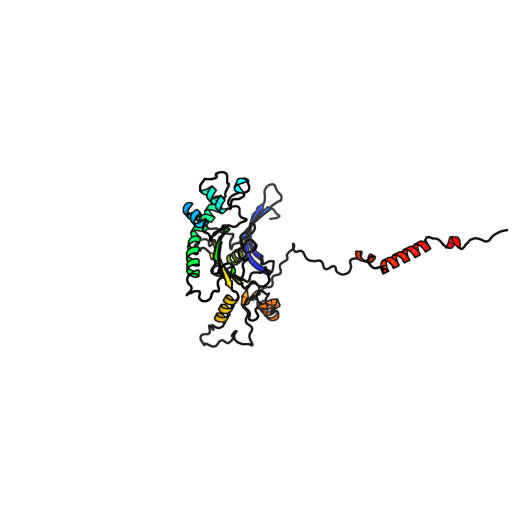.642 19.539 1.00 97.31 125 VAL A N 1
ATOM 1004 C CA . VAL A 1 125 ? 1.027 -8.779 20.149 1.00 97.31 125 VAL A CA 1
ATOM 1005 C C . VAL A 1 125 ? 1.579 -9.736 19.096 1.00 97.31 125 VAL A C 1
ATOM 1007 O O . VAL A 1 125 ? 2.732 -10.155 19.169 1.00 97.31 125 VAL A O 1
ATOM 1010 N N . VAL A 1 126 ? 0.781 -10.085 18.083 1.00 95.75 126 VAL A N 1
ATOM 1011 C CA . VAL A 1 126 ? 1.214 -11.024 17.031 1.00 95.75 126 VAL A CA 1
ATOM 1012 C C . VAL A 1 126 ? 2.375 -10.464 16.215 1.00 95.75 126 VAL A C 1
ATOM 1014 O O . VAL A 1 126 ? 3.242 -11.219 15.772 1.00 95.75 126 VAL A O 1
ATOM 1017 N N . THR A 1 127 ? 2.405 -9.147 16.016 1.00 96.56 127 THR A N 1
ATOM 1018 C CA . THR A 1 127 ? 3.442 -8.480 15.223 1.00 96.56 127 THR A CA 1
ATOM 1019 C C . THR A 1 127 ? 4.647 -8.018 16.047 1.00 96.56 127 THR A C 1
ATOM 1021 O O . THR A 1 127 ? 5.667 -7.679 15.451 1.00 96.56 127 THR A O 1
ATOM 1024 N N . ALA A 1 128 ? 4.592 -8.073 17.384 1.00 96.94 128 ALA A N 1
ATOM 1025 C CA . ALA A 1 128 ? 5.675 -7.652 18.283 1.00 96.94 128 ALA A CA 1
ATOM 1026 C C . ALA A 1 128 ? 7.047 -8.303 18.007 1.00 96.94 128 ALA A C 1
ATOM 1028 O O . ALA A 1 128 ? 8.053 -7.591 18.019 1.00 96.94 128 ALA A O 1
ATOM 1029 N N . PRO A 1 129 ? 7.153 -9.605 17.658 1.00 96.31 129 PRO A N 1
ATOM 1030 C CA . PRO A 1 129 ? 8.452 -10.217 17.358 1.00 96.31 129 PRO A CA 1
ATOM 1031 C C . PRO A 1 129 ? 9.208 -9.586 16.174 1.00 96.31 129 PRO A C 1
ATOM 1033 O O . PRO A 1 129 ? 10.412 -9.814 16.030 1.00 96.31 129 PRO A O 1
ATOM 1036 N N . LEU A 1 130 ? 8.531 -8.806 15.318 1.00 95.00 130 LEU A N 1
ATOM 1037 C CA . LEU A 1 130 ? 9.161 -8.138 14.176 1.00 95.00 130 LEU A CA 1
ATOM 1038 C C . LEU A 1 130 ? 10.151 -7.055 14.594 1.00 95.00 130 LEU A C 1
ATOM 1040 O O . LEU A 1 130 ? 11.156 -6.885 13.908 1.00 95.00 130 LEU A O 1
ATOM 1044 N N . GLU A 1 131 ? 9.916 -6.373 15.715 1.00 91.31 131 GLU A N 1
ATOM 1045 C CA . GLU A 1 131 ? 10.823 -5.345 16.232 1.00 91.31 131 GLU A CA 1
ATOM 1046 C C . GLU A 1 131 ? 12.228 -5.929 16.449 1.00 91.31 131 GLU A C 1
ATOM 1048 O O . GLU A 1 131 ? 13.221 -5.427 15.913 1.00 91.31 131 GLU A O 1
ATOM 1053 N N . ALA A 1 132 ? 12.308 -7.047 17.178 1.00 92.69 132 ALA A N 1
ATOM 1054 C CA . ALA A 1 132 ? 13.563 -7.734 17.461 1.00 92.69 132 ALA A CA 1
ATOM 1055 C C . ALA A 1 132 ? 14.201 -8.309 16.188 1.00 92.69 132 ALA A C 1
ATOM 1057 O O . ALA A 1 132 ? 15.419 -8.227 16.015 1.00 92.69 132 ALA A O 1
ATOM 1058 N N . TYR A 1 133 ? 13.390 -8.860 15.279 1.00 93.31 133 TYR A N 1
ATOM 1059 C CA . TYR A 1 133 ? 13.870 -9.411 14.012 1.00 93.31 133 TYR A CA 1
ATOM 1060 C C . TYR A 1 133 ? 14.495 -8.334 13.114 1.00 93.31 133 TYR A C 1
ATOM 1062 O O . TYR A 1 133 ? 15.636 -8.481 12.672 1.00 93.31 133 TYR A O 1
ATOM 1070 N N . TRP A 1 134 ? 13.791 -7.224 12.881 1.00 92.56 134 TRP A N 1
ATOM 1071 C CA . TRP A 1 134 ? 14.287 -6.118 12.062 1.00 92.56 134 TRP A CA 1
ATOM 1072 C C . TRP A 1 134 ? 15.490 -5.426 12.696 1.00 92.56 134 TRP A C 1
ATOM 1074 O O . TRP A 1 134 ? 16.471 -5.161 12.004 1.00 92.56 134 TRP A O 1
ATOM 1084 N N . THR A 1 135 ? 15.477 -5.228 14.016 1.00 89.31 135 THR A N 1
ATOM 1085 C CA . THR A 1 135 ? 16.631 -4.680 14.743 1.00 89.31 135 THR A CA 1
ATOM 1086 C C . THR A 1 135 ? 17.850 -5.597 14.623 1.00 89.31 135 THR A C 1
ATOM 1088 O O . THR A 1 135 ? 18.957 -5.126 14.367 1.00 89.31 135 THR A O 1
ATOM 1091 N N . GLY A 1 136 ? 17.661 -6.916 14.726 1.00 90.06 136 GLY A N 1
ATOM 1092 C CA . GLY A 1 136 ? 18.721 -7.898 14.494 1.00 90.06 136 GLY A CA 1
ATOM 1093 C C . GLY A 1 136 ? 19.330 -7.786 13.093 1.00 90.06 136 GLY A C 1
ATOM 1094 O O . GLY A 1 136 ? 20.553 -7.755 12.959 1.00 90.06 136 GLY A O 1
ATOM 1095 N N . LEU A 1 137 ? 18.495 -7.638 12.059 1.00 87.50 137 LEU A N 1
ATOM 1096 C CA . LEU A 1 137 ? 18.940 -7.429 10.675 1.00 87.50 137 LEU A CA 1
ATOM 1097 C C . LEU A 1 137 ? 19.661 -6.087 10.467 1.00 87.50 137 LEU A C 1
ATOM 1099 O O . LEU A 1 137 ? 20.619 -6.017 9.695 1.00 87.50 137 LEU A O 1
ATOM 1103 N N . ALA A 1 138 ? 19.229 -5.027 11.152 1.00 83.94 138 ALA A N 1
ATOM 1104 C CA . ALA A 1 138 ? 19.874 -3.716 11.098 1.00 83.94 138 ALA A CA 1
ATOM 1105 C C . ALA A 1 138 ? 21.265 -3.731 11.756 1.00 83.94 138 ALA A C 1
ATOM 1107 O O . ALA A 1 138 ? 22.202 -3.092 11.270 1.00 83.94 138 ALA A O 1
ATOM 1108 N N . LEU A 1 139 ? 21.421 -4.493 12.843 1.00 82.88 139 LEU A N 1
ATOM 1109 C CA . LEU A 1 139 ? 22.691 -4.649 13.555 1.00 82.88 139 LEU A CA 1
ATOM 1110 C C . LEU A 1 139 ? 23.645 -5.636 12.864 1.00 82.88 139 LEU A C 1
ATOM 1112 O O . LEU A 1 139 ? 24.866 -5.502 13.009 1.00 82.88 139 LEU A O 1
ATOM 1116 N N . ASN A 1 140 ? 23.124 -6.596 12.093 1.00 80.31 140 ASN A N 1
ATOM 1117 C CA . ASN A 1 140 ? 23.926 -7.584 11.376 1.00 80.31 140 ASN A CA 1
ATOM 1118 C C . ASN A 1 140 ? 24.618 -6.986 10.133 1.00 80.31 140 ASN A C 1
ATOM 1120 O O . ASN A 1 140 ? 24.198 -7.164 8.989 1.00 80.31 140 ASN A O 1
ATOM 1124 N N . LYS A 1 141 ? 25.725 -6.268 10.361 1.00 61.16 141 LYS A N 1
ATOM 1125 C CA . LYS A 1 141 ? 26.520 -5.605 9.310 1.00 61.16 141 LYS A CA 1
ATOM 1126 C C . LYS A 1 141 ? 27.163 -6.565 8.296 1.00 61.16 141 LYS A C 1
ATOM 1128 O O . LYS A 1 141 ? 27.559 -6.099 7.231 1.00 61.16 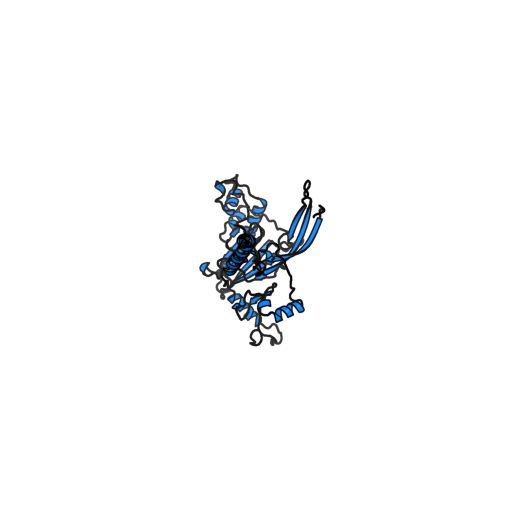141 LYS A O 1
ATOM 1133 N N . SER A 1 142 ? 27.316 -7.857 8.609 1.00 57.28 142 SER A N 1
ATOM 1134 C CA . SER A 1 142 ? 27.979 -8.823 7.716 1.00 57.28 142 SER A CA 1
ATOM 1135 C C . SER A 1 142 ? 27.054 -9.412 6.645 1.00 57.28 142 SER A C 1
ATOM 1137 O O . SER A 1 142 ? 27.547 -9.733 5.568 1.00 57.28 142 SER A O 1
ATOM 1139 N N . GLU A 1 143 ? 25.740 -9.507 6.884 1.00 54.91 143 GLU A N 1
ATOM 1140 C CA . GLU A 1 143 ? 24.750 -9.886 5.852 1.00 54.91 143 GLU A CA 1
ATOM 1141 C C . GLU A 1 143 ? 24.291 -8.684 5.006 1.00 54.91 143 GLU A C 1
ATOM 1143 O O . GLU A 1 143 ? 23.993 -8.835 3.823 1.00 54.91 143 GLU A O 1
ATOM 1148 N N . ASN A 1 144 ? 24.301 -7.476 5.582 1.00 54.00 144 ASN A N 1
ATOM 1149 C CA . ASN A 1 144 ? 23.881 -6.218 4.950 1.00 54.00 144 ASN A CA 1
ATOM 1150 C C . ASN A 1 144 ? 25.071 -5.355 4.476 1.00 54.00 144 ASN A C 1
ATOM 1152 O O . ASN A 1 144 ? 25.094 -4.136 4.664 1.00 54.00 144 ASN A O 1
ATOM 1156 N N . SER A 1 145 ? 26.093 -5.962 3.860 1.00 52.41 145 SER A N 1
ATOM 1157 C CA . SER A 1 145 ? 27.247 -5.202 3.345 1.00 52.41 145 SER A CA 1
ATOM 1158 C C . SER A 1 145 ? 26.847 -4.185 2.264 1.00 52.41 145 SER A C 1
ATOM 1160 O O . SER A 1 145 ? 27.456 -3.120 2.159 1.00 52.41 145 SER A O 1
ATOM 1162 N N . ASP A 1 146 ? 25.787 -4.478 1.501 1.00 60.94 146 ASP A N 1
ATOM 1163 C CA . ASP A 1 146 ? 25.130 -3.530 0.603 1.00 60.94 146 ASP A CA 1
ATOM 1164 C C . ASP A 1 146 ? 23.967 -2.835 1.338 1.00 60.94 146 ASP A C 1
ATOM 1166 O O . ASP A 1 146 ? 22.866 -3.379 1.429 1.00 60.94 146 ASP A O 1
ATOM 1170 N N . LYS A 1 147 ? 24.188 -1.613 1.840 1.00 71.38 147 LYS A N 1
ATOM 1171 C CA . LYS A 1 147 ? 23.163 -0.753 2.470 1.00 71.38 147 LYS A CA 1
ATOM 1172 C C . LYS A 1 147 ? 22.106 -0.279 1.459 1.00 71.38 147 LYS A C 1
ATOM 1174 O O . LYS A 1 147 ? 22.135 0.864 0.997 1.00 71.38 147 LYS A O 1
ATOM 1179 N N . GLY A 1 148 ? 21.226 -1.188 1.061 1.00 85.38 148 GLY A N 1
ATOM 1180 C CA . GLY A 1 148 ? 20.212 -0.965 0.037 1.00 85.38 148 GLY A CA 1
ATOM 1181 C C . GLY A 1 148 ? 18.814 -0.698 0.570 1.00 85.38 148 GLY A C 1
ATOM 1182 O O . GLY A 1 148 ? 18.105 0.143 0.026 1.00 85.38 148 GLY A O 1
ATOM 1183 N N . VAL A 1 149 ? 18.422 -1.424 1.616 1.00 90.75 149 VAL A N 1
ATOM 1184 C CA . VAL A 1 149 ? 17.115 -1.294 2.268 1.00 90.75 149 VAL A CA 1
ATOM 1185 C C . VAL A 1 149 ? 17.187 -0.179 3.303 1.00 90.75 149 VAL A C 1
ATOM 1187 O O . VAL A 1 149 ? 18.135 -0.117 4.081 1.00 90.75 149 VAL A O 1
ATOM 1190 N N . GLU A 1 150 ? 16.200 0.710 3.286 1.00 91.00 150 GLU A N 1
ATOM 1191 C CA . GLU A 1 150 ? 16.141 1.890 4.151 1.00 91.00 150 GLU A CA 1
ATOM 1192 C C . GLU A 1 150 ? 15.053 1.762 5.217 1.00 91.00 150 GLU A C 1
ATOM 1194 O O . GLU A 1 150 ? 15.279 2.120 6.369 1.00 91.00 150 GLU A O 1
ATOM 1199 N N . ILE A 1 151 ? 13.888 1.222 4.841 1.00 92.44 151 ILE A N 1
ATOM 1200 C CA . ILE A 1 151 ? 12.706 1.119 5.705 1.00 92.44 151 ILE A CA 1
ATOM 1201 C C . ILE A 1 151 ? 12.086 -0.268 5.529 1.00 92.44 151 ILE A C 1
ATOM 1203 O O . ILE A 1 151 ? 11.914 -0.717 4.394 1.00 92.44 151 ILE A O 1
ATOM 1207 N N . ALA A 1 152 ? 11.705 -0.922 6.626 1.00 94.81 152 ALA A 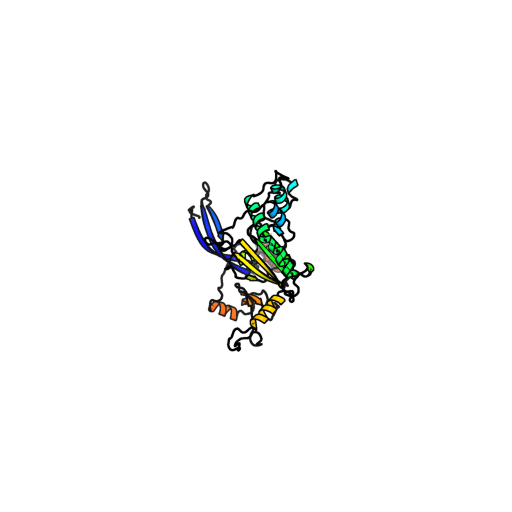N 1
ATOM 1208 C CA . ALA A 1 152 ? 10.718 -2.002 6.627 1.00 94.81 152 ALA A CA 1
ATOM 1209 C C . ALA A 1 152 ? 9.428 -1.513 7.277 1.00 94.81 152 ALA A C 1
ATOM 1211 O O . ALA A 1 152 ? 9.463 -0.785 8.267 1.00 94.81 152 ALA A O 1
ATOM 1212 N N . TYR A 1 153 ? 8.296 -1.916 6.712 1.00 95.62 153 TYR A N 1
ATOM 1213 C CA . TYR A 1 153 ? 6.986 -1.528 7.207 1.00 95.62 153 TYR A CA 1
ATOM 1214 C C . TYR A 1 153 ? 5.997 -2.682 7.136 1.00 95.62 153 TYR A C 1
ATOM 1216 O O . TYR A 1 153 ? 6.043 -3.533 6.245 1.00 95.62 153 TYR A O 1
ATOM 1224 N N . LEU A 1 154 ? 5.069 -2.688 8.081 1.00 96.69 154 LEU A N 1
ATOM 1225 C CA . LEU A 1 154 ? 3.932 -3.587 8.124 1.00 96.69 154 LEU A CA 1
ATOM 1226 C C . LEU A 1 154 ? 2.677 -2.781 8.427 1.00 96.69 154 LEU A C 1
ATOM 1228 O O . LEU A 1 154 ? 2.702 -1.856 9.230 1.00 96.69 154 LEU A O 1
ATOM 1232 N N . GLY A 1 155 ? 1.569 -3.166 7.807 1.00 95.69 155 GLY A N 1
ATOM 1233 C CA . GLY A 1 155 ? 0.243 -2.678 8.156 1.00 95.69 155 GLY A CA 1
ATOM 1234 C C . GLY A 1 155 ? -0.714 -3.837 8.269 1.00 95.69 155 GLY A C 1
ATOM 1235 O O . GLY A 1 155 ? -0.681 -4.780 7.474 1.00 95.69 155 GLY A O 1
ATOM 1236 N N . THR A 1 156 ? -1.577 -3.749 9.260 1.00 94.75 156 THR A N 1
ATOM 1237 C CA . THR A 1 156 ? -2.623 -4.724 9.540 1.00 94.75 156 THR A CA 1
ATOM 1238 C C . THR A 1 156 ? -3.976 -4.180 9.108 1.00 94.75 156 THR A C 1
ATOM 1240 O O . THR A 1 156 ? -4.134 -3.000 8.789 1.00 94.75 156 THR A O 1
ATOM 1243 N N . ARG A 1 157 ? -4.985 -5.049 9.074 1.00 91.19 157 ARG A N 1
ATOM 1244 C CA . ARG A 1 157 ? -6.351 -4.632 8.746 1.00 91.19 157 ARG A CA 1
ATOM 1245 C C . ARG A 1 157 ? -6.922 -3.636 9.768 1.00 91.19 157 ARG A C 1
ATOM 1247 O O . ARG A 1 157 ? -7.768 -2.824 9.403 1.00 91.19 157 ARG A O 1
ATOM 1254 N N . THR A 1 158 ? -6.491 -3.712 11.024 1.00 92.56 158 THR A N 1
ATOM 1255 C CA . THR A 1 158 ? -7.046 -2.930 12.139 1.00 92.56 158 THR A CA 1
ATOM 1256 C C . THR A 1 158 ? -6.557 -1.488 12.178 1.00 92.56 158 THR A C 1
ATOM 1258 O O . THR A 1 158 ? -6.976 -0.745 13.055 1.00 92.56 158 THR A O 1
ATOM 1261 N N . GLY A 1 159 ? -5.702 -1.084 11.233 1.00 93.56 159 GLY A N 1
ATOM 1262 C CA . GLY A 1 159 ? -5.085 0.239 11.218 1.00 93.56 159 GLY A CA 1
ATOM 1263 C C . GLY A 1 159 ? -3.809 0.319 12.056 1.00 93.56 159 GLY A C 1
ATOM 1264 O O . GLY A 1 159 ? -3.240 1.401 12.163 1.00 93.56 159 GLY A O 1
ATOM 1265 N N . LEU A 1 160 ? -3.333 -0.798 12.622 1.00 95.25 160 LEU A N 1
ATOM 1266 C CA . LEU A 1 160 ? -2.017 -0.869 13.251 1.00 95.25 160 LEU A CA 1
ATOM 1267 C C . LEU A 1 160 ? -0.923 -0.991 12.190 1.00 95.25 160 LEU A C 1
ATOM 1269 O O . LEU A 1 160 ? -0.981 -1.862 11.314 1.00 95.25 160 LEU A O 1
ATOM 1273 N N . SER A 1 161 ? 0.096 -0.149 12.313 1.00 95.38 161 SER A N 1
ATOM 1274 C CA . SER A 1 161 ? 1.307 -0.165 11.499 1.00 95.38 161 SER A CA 1
ATOM 1275 C C . SER A 1 161 ? 2.560 -0.287 12.355 1.00 95.38 161 SER A C 1
ATOM 1277 O O . SER A 1 161 ? 2.603 0.258 13.456 1.00 95.38 161 SER A O 1
ATOM 1279 N N . ARG A 1 162 ? 3.578 -0.971 11.826 1.00 95.56 162 ARG A N 1
ATOM 1280 C CA . ARG A 1 162 ? 4.926 -1.038 12.400 1.00 95.56 162 ARG A CA 1
ATOM 1281 C C . ARG A 1 162 ? 5.957 -0.583 11.384 1.00 95.56 162 ARG A C 1
ATOM 1283 O O . ARG A 1 162 ? 5.885 -1.024 10.236 1.00 95.56 162 ARG A O 1
ATOM 1290 N N . THR A 1 163 ? 6.927 0.219 11.810 1.00 93.62 163 THR A N 1
ATOM 1291 C CA . THR A 1 163 ? 7.984 0.743 10.933 1.00 93.62 163 THR A CA 1
ATOM 1292 C C . THR A 1 163 ? 9.351 0.622 11.596 1.00 93.62 163 THR A C 1
ATOM 1294 O O . THR A 1 163 ? 9.527 1.011 12.745 1.00 93.62 163 THR A O 1
ATOM 1297 N N . ASN A 1 164 ? 10.344 0.124 10.859 1.00 92.44 164 ASN A N 1
ATOM 1298 C CA . ASN A 1 164 ? 11.733 0.060 11.308 1.00 92.44 164 ASN A CA 1
ATOM 1299 C C . ASN A 1 164 ? 12.663 0.687 10.264 1.00 92.44 164 ASN A C 1
ATOM 1301 O O . ASN A 1 164 ? 12.507 0.461 9.060 1.00 92.44 164 ASN A O 1
ATOM 1305 N N . LEU A 1 165 ? 13.613 1.492 10.740 1.00 91.00 165 LEU A N 1
ATOM 1306 C CA . LEU A 1 165 ? 14.573 2.217 9.916 1.00 91.00 165 LEU A CA 1
ATOM 1307 C C . LEU A 1 165 ? 15.938 1.520 9.966 1.00 91.00 165 LEU A C 1
ATOM 1309 O O . LEU A 1 165 ? 16.521 1.343 11.034 1.00 91.00 165 LEU A O 1
ATOM 1313 N N . PHE A 1 166 ? 16.478 1.177 8.797 1.00 89.38 166 PHE A N 1
ATOM 1314 C CA . PHE A 1 166 ? 17.823 0.598 8.647 1.00 89.38 166 PHE A CA 1
ATOM 1315 C C . PHE A 1 166 ? 18.915 1.659 8.457 1.00 89.38 166 PHE A C 1
ATOM 1317 O O . PHE A 1 166 ? 20.110 1.356 8.501 1.00 89.38 166 PHE A O 1
ATOM 1324 N N . VAL A 1 167 ? 18.505 2.903 8.223 1.00 87.06 167 VAL A N 1
ATOM 1325 C CA . VAL A 1 167 ? 19.361 4.084 8.092 1.00 87.06 167 VAL A CA 1
ATOM 1326 C C . VAL A 1 167 ? 18.807 5.200 8.974 1.00 87.06 167 VAL A C 1
ATOM 1328 O O . VAL A 1 167 ? 17.641 5.161 9.362 1.00 87.06 167 VAL A O 1
ATOM 1331 N N . VAL A 1 168 ? 19.637 6.184 9.318 1.00 85.88 168 VAL A N 1
ATOM 1332 C CA . VAL A 1 168 ? 19.175 7.345 10.094 1.00 85.88 168 VAL A CA 1
ATOM 1333 C C . VAL A 1 168 ? 18.214 8.173 9.233 1.00 85.88 168 VAL A C 1
ATOM 1335 O O . VAL A 1 168 ? 18.341 8.183 8.009 1.00 85.88 168 VAL A O 1
ATOM 1338 N N . THR A 1 169 ? 17.244 8.849 9.849 1.00 84.94 169 THR A N 1
ATOM 1339 C CA . THR A 1 169 ? 16.180 9.587 9.149 1.00 84.94 169 THR A CA 1
ATOM 1340 C C . THR A 1 169 ? 16.718 10.601 8.135 1.00 84.94 169 THR A C 1
ATOM 1342 O O . THR A 1 169 ? 16.148 10.747 7.055 1.00 84.94 169 THR A O 1
ATOM 1345 N N . GLU A 1 170 ? 17.837 11.268 8.430 1.00 84.81 170 GLU A N 1
ATOM 1346 C CA . GLU A 1 170 ? 18.458 12.242 7.525 1.00 84.81 170 GLU A CA 1
ATOM 1347 C C . GLU A 1 170 ? 19.037 11.596 6.255 1.00 84.81 170 GLU A C 1
ATOM 1349 O O . GLU A 1 170 ? 19.101 12.248 5.214 1.00 84.81 170 GLU A O 1
ATOM 1354 N N . ASP A 1 171 ? 19.407 10.314 6.322 1.00 84.88 171 ASP A N 1
ATOM 1355 C CA . ASP A 1 171 ? 19.993 9.546 5.216 1.00 84.88 171 ASP A CA 1
ATOM 1356 C C . ASP A 1 171 ? 18.934 8.882 4.313 1.00 84.88 171 ASP A C 1
ATOM 1358 O O . ASP A 1 171 ? 19.289 8.205 3.340 1.00 84.88 171 ASP A O 1
ATOM 1362 N N . LEU A 1 172 ? 17.640 9.033 4.627 1.00 86.75 172 LEU A N 1
ATOM 1363 C CA . LEU A 1 172 ? 16.550 8.465 3.834 1.00 86.75 172 LEU A CA 1
ATOM 1364 C C . LEU A 1 172 ? 16.458 9.128 2.458 1.00 86.75 172 LEU A C 1
ATOM 1366 O O . LEU A 1 172 ? 16.307 10.344 2.342 1.00 86.75 172 LEU A O 1
ATOM 1370 N N . SER A 1 173 ? 16.430 8.308 1.405 1.00 85.25 173 SER A N 1
ATOM 1371 C CA . SER A 1 173 ? 16.251 8.789 0.026 1.00 85.25 173 SER A CA 1
ATOM 1372 C C . SER A 1 173 ? 14.840 9.341 -0.240 1.00 85.25 173 SER A C 1
ATOM 1374 O O . SER A 1 173 ? 14.620 10.054 -1.219 1.00 85.25 173 SER A O 1
ATOM 1376 N N . ASN A 1 174 ? 13.868 9.008 0.613 1.00 82.38 174 ASN A N 1
ATOM 1377 C CA . ASN A 1 174 ? 12.513 9.553 0.596 1.00 82.38 174 ASN A CA 1
ATOM 1378 C C . ASN A 1 174 ? 12.023 9.731 2.038 1.00 82.38 174 ASN A C 1
ATOM 1380 O O . ASN A 1 174 ? 11.641 8.751 2.676 1.00 82.38 174 ASN A O 1
ATOM 1384 N N . GLN A 1 175 ? 12.058 10.968 2.531 1.00 80.44 175 GLN A N 1
ATOM 1385 C CA . GLN A 1 175 ? 11.661 11.314 3.901 1.00 80.44 175 GLN A CA 1
ATOM 1386 C C . GLN A 1 175 ? 10.138 11.401 4.068 1.00 80.44 175 GLN A C 1
ATOM 1388 O O . GLN A 1 175 ? 9.639 11.199 5.168 1.00 80.44 175 GLN A O 1
ATOM 1393 N N . ASP A 1 176 ? 9.398 11.635 2.981 1.00 79.31 176 ASP A N 1
ATOM 1394 C CA . ASP A 1 176 ? 7.945 11.819 3.041 1.00 79.31 176 ASP A CA 1
ATOM 1395 C C . ASP A 1 176 ? 7.188 10.487 3.211 1.00 79.31 176 ASP A C 1
ATOM 1397 O O . ASP A 1 176 ? 6.003 10.487 3.535 1.00 79.31 176 ASP A O 1
ATOM 1401 N N . PHE A 1 177 ? 7.822 9.340 2.945 1.00 80.50 177 PHE A N 1
ATOM 1402 C CA . PHE A 1 177 ? 7.144 8.039 2.946 1.00 80.50 177 PHE A CA 1
ATOM 1403 C C . PHE A 1 177 ? 6.649 7.642 4.341 1.00 80.50 177 PHE A C 1
ATOM 1405 O O . PHE A 1 177 ? 7.403 7.726 5.307 1.00 80.50 177 PHE A O 1
ATOM 1412 N N . LEU A 1 178 ? 5.398 7.165 4.427 1.00 75.62 178 LEU A N 1
ATOM 1413 C CA . LEU A 1 178 ? 4.717 6.810 5.689 1.00 75.62 178 LEU A CA 1
ATOM 1414 C C . LEU A 1 178 ? 4.576 7.979 6.678 1.00 75.62 178 LEU A C 1
ATOM 1416 O O . LEU A 1 178 ? 4.324 7.762 7.862 1.00 75.62 178 LEU A O 1
ATOM 1420 N N . THR A 1 179 ? 4.720 9.215 6.204 1.00 75.19 179 THR A N 1
ATOM 1421 C CA . THR A 1 179 ? 4.413 10.416 6.989 1.00 75.19 179 THR A CA 1
ATOM 1422 C C . THR A 1 179 ? 2.990 10.891 6.701 1.00 75.19 179 THR A C 1
ATOM 1424 O O . THR A 1 179 ? 2.387 10.502 5.702 1.00 75.19 179 THR A O 1
ATOM 1427 N N . ALA A 1 180 ? 2.461 11.794 7.531 1.00 62.75 180 ALA A N 1
ATOM 1428 C CA . ALA A 1 180 ? 1.148 12.410 7.312 1.00 62.75 180 ALA A CA 1
ATOM 1429 C C . ALA A 1 180 ? 1.031 13.166 5.967 1.00 62.75 180 ALA A C 1
ATOM 1431 O O . ALA A 1 180 ? -0.074 13.428 5.490 1.00 62.75 180 ALA A O 1
ATOM 1432 N N . GLU A 1 181 ? 2.155 13.519 5.332 1.00 67.00 181 GLU A N 1
ATOM 1433 C CA . GLU A 1 181 ? 2.166 14.134 4.000 1.00 67.00 181 GLU A CA 1
ATOM 1434 C C . GLU A 1 181 ? 1.895 13.110 2.883 1.00 67.00 181 GLU A C 1
ATOM 1436 O O . GLU A 1 181 ? 1.343 13.456 1.831 1.00 67.00 181 GLU A O 1
ATOM 1441 N N . ASP A 1 182 ? 2.209 11.834 3.123 1.00 75.88 182 ASP A N 1
ATOM 1442 C CA . ASP A 1 182 ? 1.945 10.723 2.213 1.00 75.88 182 ASP A CA 1
ATOM 1443 C C . ASP A 1 182 ? 0.517 10.198 2.374 1.00 75.88 182 ASP A C 1
ATOM 1445 O O . ASP A 1 182 ? 0.266 9.092 2.856 1.00 75.88 182 ASP A O 1
ATOM 1449 N N . LYS A 1 183 ? -0.437 10.997 1.892 1.00 73.56 183 LYS A N 1
ATOM 1450 C CA . LYS A 1 183 ? -1.864 10.653 1.911 1.00 73.56 183 LYS A CA 1
ATOM 1451 C C . LYS A 1 183 ? -2.196 9.318 1.245 1.00 73.56 183 LYS A C 1
ATOM 1453 O O . LYS A 1 183 ? -3.262 8.798 1.504 1.00 73.56 183 LYS A O 1
ATOM 1458 N N . GLU A 1 184 ? -1.362 8.762 0.371 1.00 80.50 184 GLU A N 1
ATOM 1459 C CA . GLU A 1 184 ? -1.632 7.440 -0.221 1.00 80.50 184 GLU A CA 1
ATOM 1460 C C . GLU A 1 184 ? -0.890 6.309 0.507 1.00 80.50 184 GLU A C 1
ATOM 1462 O O . GLU A 1 184 ? -1.253 5.143 0.347 1.00 80.50 184 GLU A O 1
ATOM 1467 N N . GLY A 1 185 ? 0.149 6.614 1.286 1.00 78.56 185 GLY A N 1
ATOM 1468 C CA . GLY A 1 185 ? 0.969 5.636 2.003 1.00 78.56 185 GLY A CA 1
ATOM 1469 C C . GLY A 1 185 ? 0.552 5.365 3.445 1.00 78.56 185 GLY A C 1
ATOM 1470 O O . GLY A 1 185 ? 1.005 4.361 3.998 1.00 78.56 185 GLY A O 1
ATOM 1471 N N . VAL A 1 186 ? -0.321 6.186 4.032 1.00 84.25 186 VAL A N 1
ATOM 1472 C CA . VAL A 1 186 ? -0.844 6.006 5.399 1.00 84.25 186 VAL A CA 1
ATOM 1473 C C . VAL A 1 186 ? -2.301 5.531 5.418 1.00 84.25 186 VAL A C 1
ATOM 1475 O O . VAL A 1 186 ? -2.988 5.501 4.395 1.00 84.25 186 VAL A O 1
ATOM 1478 N N . PHE A 1 187 ? -2.759 5.071 6.584 1.00 86.88 187 PHE A N 1
ATOM 1479 C CA . PHE A 1 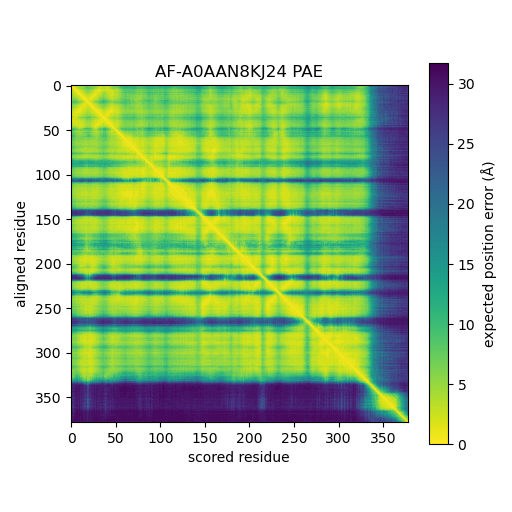187 ? -4.159 4.713 6.799 1.00 86.88 187 PHE A CA 1
ATOM 1480 C C . PHE A 1 187 ? -4.991 5.982 6.997 1.00 86.88 187 PHE A C 1
ATOM 1482 O O . PHE A 1 187 ? -4.766 6.714 7.958 1.00 86.88 187 PHE A O 1
ATOM 1489 N N . ASN A 1 188 ? -5.979 6.198 6.130 1.00 84.50 188 ASN A N 1
ATOM 1490 C CA . ASN A 1 188 ? -6.907 7.329 6.218 1.00 84.50 188 ASN A CA 1
ATOM 1491 C C . ASN A 1 188 ? -8.316 6.861 6.580 1.00 84.50 188 ASN A C 1
ATOM 1493 O O . ASN A 1 188 ? -8.620 5.663 6.541 1.00 84.50 188 ASN A O 1
ATOM 1497 N N . ALA A 1 189 ? -9.205 7.810 6.873 1.00 80.06 189 ALA A N 1
ATOM 1498 C CA . ALA A 1 189 ? -10.605 7.544 7.190 1.00 80.06 189 ALA A CA 1
ATOM 1499 C C . ALA A 1 189 ? -11.343 6.807 6.059 1.00 80.06 189 ALA A C 1
ATOM 1501 O O . ALA A 1 189 ? -12.271 6.039 6.313 1.00 80.06 189 ALA A O 1
ATOM 1502 N N . ASP A 1 190 ? -10.954 7.039 4.805 1.00 79.00 190 ASP A N 1
ATOM 1503 C CA . ASP A 1 190 ? -11.671 6.560 3.625 1.00 79.00 190 ASP A CA 1
ATOM 1504 C C . ASP A 1 190 ? -10.991 5.375 2.916 1.00 79.00 190 ASP A C 1
ATOM 1506 O O . ASP A 1 190 ? -11.635 4.698 2.106 1.00 79.00 190 ASP A O 1
ATOM 1510 N N . HIS A 1 191 ? -9.712 5.088 3.194 1.00 83.88 191 HIS A N 1
ATOM 1511 C CA . HIS A 1 191 ? -9.007 3.982 2.546 1.00 83.88 191 HIS A CA 1
ATOM 1512 C C . HIS A 1 191 ? -7.753 3.467 3.273 1.00 83.88 191 HIS A C 1
ATOM 1514 O O . HIS A 1 191 ? -7.048 4.182 3.977 1.00 83.88 191 HIS A O 1
ATOM 1520 N N . PHE A 1 192 ? -7.426 2.202 2.982 1.00 89.88 192 PHE A N 1
ATOM 1521 C CA . PHE A 1 192 ? -6.138 1.572 3.293 1.00 89.88 192 PHE A CA 1
ATOM 1522 C C . PHE A 1 192 ? -4.997 2.153 2.442 1.00 89.88 192 PHE A C 1
ATOM 1524 O O . PHE A 1 192 ? -5.256 2.515 1.282 1.00 89.88 192 PHE A O 1
ATOM 1531 N N . PRO A 1 193 ? -3.741 2.121 2.935 1.00 91.75 193 PRO A N 1
ATOM 1532 C CA . PRO A 1 193 ? -2.570 2.513 2.161 1.00 91.75 193 PRO A CA 1
ATOM 1533 C C . PRO A 1 193 ? -2.505 1.843 0.788 1.00 91.75 193 PRO A C 1
ATOM 1535 O O . PRO A 1 193 ? -2.909 0.690 0.605 1.00 91.75 193 PRO A O 1
ATOM 1538 N N . LEU A 1 194 ? -1.966 2.538 -0.209 1.00 90.56 194 LEU A N 1
ATOM 1539 C CA . LEU A 1 194 ? -1.891 2.039 -1.576 1.00 90.56 194 LEU A CA 1
ATOM 1540 C C . LEU A 1 194 ? -1.049 0.767 -1.692 1.00 90.56 194 LEU A C 1
ATOM 1542 O O . LEU A 1 194 ? -1.454 -0.161 -2.391 1.00 90.56 194 LEU A O 1
ATOM 1546 N N . TRP A 1 195 ? 0.082 0.692 -0.990 1.00 92.44 195 TRP A N 1
ATOM 1547 C CA . TRP A 1 195 ? 0.914 -0.513 -0.952 1.00 92.44 195 TRP A CA 1
ATOM 1548 C C . TRP A 1 195 ? 0.152 -1.709 -0.360 1.00 92.44 195 TRP A C 1
ATOM 1550 O O . TRP A 1 195 ? 0.233 -2.802 -0.914 1.00 92.44 195 TRP A O 1
ATOM 1560 N N . TYR A 1 196 ? -0.679 -1.487 0.666 1.00 93.69 196 TYR A N 1
ATOM 1561 C CA . TYR A 1 196 ? -1.533 -2.516 1.267 1.00 93.69 196 TYR A CA 1
ATOM 1562 C C . TYR A 1 196 ? -2.612 -2.981 0.283 1.00 93.69 196 TYR A C 1
ATOM 1564 O O . TYR A 1 196 ? -2.780 -4.174 0.043 1.00 93.69 196 TYR A O 1
ATOM 1572 N N . LYS A 1 197 ? -3.338 -2.040 -0.338 1.00 91.94 197 LYS A N 1
ATOM 1573 C CA . LYS A 1 197 ? -4.377 -2.367 -1.329 1.00 91.94 197 LYS A CA 1
ATOM 1574 C C . LYS A 1 197 ? -3.780 -3.128 -2.509 1.00 91.94 197 LYS A C 1
ATOM 1576 O O . LYS A 1 197 ? -4.361 -4.095 -2.974 1.00 91.94 197 LYS A O 1
ATOM 1581 N N . ARG A 1 198 ? -2.620 -2.709 -3.018 1.00 91.69 198 ARG A N 1
ATOM 1582 C CA . ARG A 1 198 ? -2.004 -3.356 -4.183 1.00 91.69 198 ARG A CA 1
ATOM 1583 C C . ARG A 1 198 ? -1.553 -4.773 -3.876 1.00 91.69 198 ARG A C 1
ATOM 1585 O O . ARG A 1 198 ? -1.797 -5.644 -4.706 1.00 91.69 198 ARG A O 1
ATOM 1592 N N . SER A 1 199 ? -0.914 -4.990 -2.729 1.00 93.88 199 SER A N 1
ATOM 1593 C CA . SER A 1 199 ? -0.438 -6.310 -2.327 1.00 93.88 199 SER A CA 1
ATOM 1594 C C . SER A 1 199 ? -1.602 -7.259 -2.023 1.00 93.88 199 SER A C 1
ATOM 1596 O O . SER A 1 199 ? -1.586 -8.395 -2.488 1.00 93.88 199 SER A O 1
ATOM 1598 N N . ALA A 1 200 ? -2.645 -6.788 -1.330 1.00 92.44 200 ALA A N 1
ATOM 1599 C CA . ALA A 1 200 ? -3.795 -7.605 -0.938 1.00 92.44 200 ALA A CA 1
ATOM 1600 C C . ALA A 1 200 ? -4.652 -8.089 -2.118 1.00 92.44 200 ALA A C 1
ATOM 1602 O O . ALA A 1 200 ? -5.371 -9.077 -1.994 1.00 92.44 200 ALA A O 1
ATOM 1603 N N . GLU A 1 201 ? -4.594 -7.399 -3.257 1.00 91.00 201 GLU A N 1
ATOM 1604 C CA . GLU A 1 201 ? -5.306 -7.789 -4.480 1.00 91.00 201 GLU A CA 1
ATOM 1605 C C . GLU A 1 201 ? -4.457 -8.680 -5.405 1.00 91.00 201 GLU A C 1
ATOM 1607 O O . GLU A 1 201 ? -4.955 -9.145 -6.432 1.00 91.00 201 GLU A O 1
ATOM 1612 N N . GLN A 1 202 ? -3.181 -8.919 -5.075 1.00 89.88 202 GLN A N 1
ATOM 1613 C CA . GLN A 1 202 ? -2.351 -9.892 -5.788 1.00 89.88 202 GLN A CA 1
ATOM 1614 C C . GLN A 1 202 ? -2.479 -11.295 -5.201 1.00 89.88 202 GLN A C 1
ATOM 1616 O O . GLN A 1 202 ? -2.935 -11.504 -4.079 1.00 89.88 202 GLN A O 1
ATOM 1621 N N . VAL A 1 203 ? -2.025 -12.277 -5.982 1.00 87.88 203 VAL A N 1
ATOM 1622 C CA . VAL A 1 203 ? -1.879 -13.648 -5.499 1.00 87.88 203 VAL A CA 1
ATOM 1623 C C . VAL A 1 203 ? -0.862 -13.665 -4.346 1.00 87.88 203 VAL A C 1
ATOM 1625 O O . VAL A 1 203 ? 0.255 -13.168 -4.527 1.00 87.88 203 VAL A O 1
ATOM 1628 N N . PRO A 1 204 ? -1.209 -14.242 -3.184 1.00 84.00 204 PRO A N 1
ATOM 1629 C CA . PRO A 1 204 ? -0.312 -14.345 -2.036 1.00 84.00 204 PRO A CA 1
ATOM 1630 C C . PRO A 1 204 ? 1.036 -14.975 -2.398 1.00 84.00 204 PRO A C 1
ATOM 1632 O O . PRO A 1 204 ? 1.103 -15.912 -3.192 1.00 84.00 204 PRO A O 1
ATOM 1635 N N . GLY A 1 205 ? 2.117 -14.424 -1.843 1.00 85.75 205 GLY A N 1
ATOM 1636 C CA . GLY A 1 205 ? 3.493 -14.766 -2.224 1.00 85.75 205 GLY A CA 1
ATOM 1637 C C . GLY A 1 205 ? 4.051 -13.950 -3.398 1.00 85.75 205 GLY A C 1
ATOM 1638 O O . GLY A 1 205 ? 5.250 -14.011 -3.659 1.00 85.75 205 GLY A O 1
ATOM 1639 N N . THR A 1 206 ? 3.228 -13.141 -4.072 1.00 92.62 206 THR A N 1
ATOM 1640 C CA . THR A 1 206 ? 3.695 -12.211 -5.111 1.00 92.62 206 THR A CA 1
ATOM 1641 C C . THR A 1 206 ? 4.155 -10.897 -4.493 1.00 92.62 206 THR A C 1
ATOM 1643 O O . THR A 1 206 ? 3.423 -10.272 -3.726 1.00 92.62 206 THR A O 1
ATOM 1646 N N . PHE A 1 207 ? 5.337 -10.430 -4.889 1.00 94.44 207 PHE A N 1
ATOM 1647 C CA . PHE A 1 207 ? 5.812 -9.095 -4.539 1.00 94.44 207 PHE A CA 1
ATOM 1648 C C . PHE A 1 207 ? 5.364 -8.068 -5.577 1.00 94.44 207 PHE A C 1
ATOM 1650 O O . PHE A 1 207 ? 5.558 -8.238 -6.782 1.00 94.44 207 PHE A O 1
ATOM 1657 N N . VAL A 1 208 ? 4.793 -6.970 -5.096 1.00 94.06 208 VAL A N 1
ATOM 1658 C CA . VAL A 1 208 ? 4.456 -5.800 -5.898 1.00 94.06 208 VAL A CA 1
ATOM 1659 C C . VAL A 1 208 ? 5.568 -4.779 -5.756 1.00 94.06 208 VAL A C 1
ATOM 1661 O O . VAL A 1 208 ? 5.759 -4.215 -4.679 1.00 94.06 208 VAL A O 1
ATOM 1664 N N . TYR A 1 209 ? 6.257 -4.520 -6.864 1.00 94.19 209 TYR A N 1
ATOM 1665 C CA . TYR A 1 209 ? 7.274 -3.481 -6.966 1.00 94.19 209 TYR A CA 1
ATOM 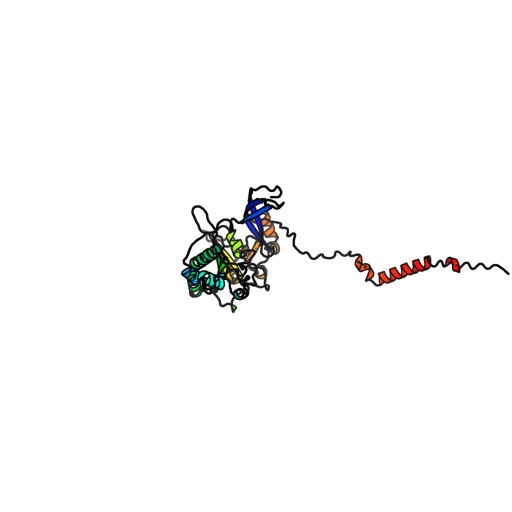1666 C C . TYR A 1 209 ? 6.682 -2.208 -7.563 1.00 94.19 209 TYR A C 1
ATOM 1668 O O . TYR A 1 209 ? 5.900 -2.253 -8.519 1.00 94.19 209 TYR A O 1
ATOM 1676 N N . SER A 1 210 ? 7.056 -1.056 -7.015 1.00 90.44 210 SER A N 1
ATOM 1677 C CA . SER A 1 210 ? 6.664 0.230 -7.579 1.00 90.44 210 SER A CA 1
ATOM 1678 C C . SER A 1 210 ? 7.562 1.374 -7.166 1.00 90.44 210 SER A C 1
ATOM 1680 O O . SER A 1 210 ? 8.054 1.415 -6.044 1.00 90.44 210 SER A O 1
ATOM 1682 N N . ILE A 1 211 ? 7.673 2.349 -8.059 1.00 88.06 211 ILE A N 1
ATOM 1683 C CA . ILE A 1 211 ? 8.237 3.661 -7.756 1.00 88.06 211 ILE A CA 1
ATOM 1684 C C . ILE A 1 211 ? 7.078 4.591 -7.360 1.00 88.06 211 ILE A C 1
ATOM 1686 O O . ILE A 1 211 ? 6.067 4.618 -8.087 1.00 88.06 211 ILE A O 1
ATOM 1690 N N . PRO A 1 212 ? 7.175 5.297 -6.217 1.00 82.00 212 PRO A N 1
ATOM 1691 C CA . PRO A 1 212 ? 6.154 6.238 -5.771 1.00 82.00 212 PRO A CA 1
ATOM 1692 C C . PRO A 1 212 ? 6.082 7.459 -6.699 1.00 82.00 212 PRO A C 1
ATOM 1694 O O . PRO A 1 212 ? 7.097 7.945 -7.193 1.00 82.00 212 PRO A O 1
ATOM 1697 N N . PHE A 1 213 ? 4.870 7.971 -6.930 1.00 72.50 213 PHE A N 1
ATOM 1698 C CA . PHE A 1 213 ? 4.634 9.160 -7.752 1.00 72.50 213 PHE A CA 1
ATOM 1699 C C . PHE A 1 213 ? 4.246 10.367 -6.884 1.00 72.50 213 PHE A C 1
ATOM 1701 O O . PHE A 1 213 ? 3.149 10.400 -6.333 1.00 72.50 213 PHE A O 1
ATOM 1708 N N . GLY A 1 214 ? 5.081 11.409 -6.843 1.00 57.75 214 GLY A N 1
ATOM 1709 C CA . GLY A 1 214 ? 4.751 12.693 -6.204 1.00 57.75 214 GLY A CA 1
ATOM 1710 C C . GLY A 1 214 ? 5.715 13.118 -5.088 1.00 57.75 214 GLY A C 1
ATOM 1711 O O . GLY A 1 214 ? 6.221 12.287 -4.335 1.00 57.75 214 GLY A O 1
ATOM 1712 N N . GLY A 1 215 ? 5.949 14.433 -5.003 1.00 51.53 215 GLY A N 1
ATOM 1713 C CA . GLY A 1 215 ? 7.065 15.070 -4.283 1.00 51.53 215 GLY A CA 1
ATOM 1714 C C . GLY A 1 215 ? 8.146 15.538 -5.268 1.00 51.53 215 GLY A C 1
ATOM 1715 O O . GLY A 1 215 ? 8.098 15.124 -6.427 1.00 51.53 215 GLY A O 1
ATOM 1716 N N . ASN A 1 216 ? 9.062 16.423 -4.843 1.00 46.66 216 ASN A N 1
ATOM 1717 C CA . ASN A 1 216 ? 10.182 16.933 -5.661 1.00 46.66 216 ASN A CA 1
ATOM 1718 C C . ASN A 1 216 ? 10.779 15.812 -6.533 1.00 46.66 216 ASN A C 1
ATOM 1720 O O . ASN A 1 216 ? 10.986 14.706 -6.039 1.00 46.66 216 ASN A O 1
ATOM 1724 N N . GLU A 1 217 ? 11.020 16.098 -7.814 1.00 53.75 217 GLU A N 1
ATOM 1725 C CA . GLU A 1 217 ? 11.096 15.144 -8.939 1.00 53.75 217 GLU A CA 1
ATOM 1726 C C . GLU A 1 217 ? 12.152 14.013 -8.879 1.00 53.75 217 GLU A C 1
ATOM 1728 O O . GLU A 1 217 ? 12.318 13.303 -9.861 1.00 53.75 217 GLU A O 1
ATOM 1733 N N . ASN A 1 218 ? 12.818 13.746 -7.755 1.00 57.88 218 ASN A N 1
ATOM 1734 C CA . ASN A 1 218 ? 13.911 12.775 -7.661 1.00 57.88 218 ASN A CA 1
ATOM 1735 C C . ASN A 1 218 ? 13.805 11.846 -6.437 1.00 57.88 218 ASN A C 1
ATOM 1737 O O . ASN A 1 218 ? 14.760 11.711 -5.675 1.00 57.88 218 ASN A O 1
ATOM 1741 N N . LYS A 1 219 ? 12.668 11.166 -6.238 1.00 68.88 219 LYS A N 1
ATOM 1742 C CA . LYS A 1 219 ? 12.586 10.079 -5.244 1.00 68.88 219 LYS A CA 1
ATOM 1743 C C . LYS A 1 219 ? 13.239 8.814 -5.807 1.00 68.88 219 LYS A C 1
ATOM 1745 O O . LYS A 1 219 ? 12.616 8.045 -6.535 1.00 68.88 219 LYS A O 1
ATOM 1750 N N . SER A 1 220 ? 14.510 8.601 -5.477 1.00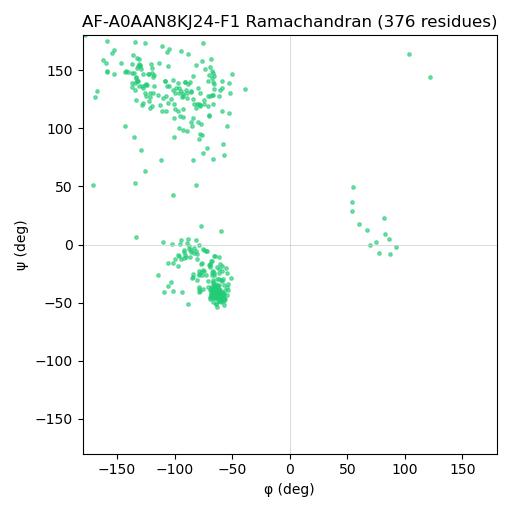 84.31 220 SER A N 1
ATOM 1751 C CA . SER A 1 220 ? 15.345 7.481 -5.934 1.00 84.31 220 SER A CA 1
ATOM 1752 C C . SER A 1 220 ? 15.105 6.201 -5.121 1.00 84.31 220 SER A C 1
ATOM 1754 O O . SER A 1 220 ? 16.045 5.561 -4.646 1.00 84.31 220 SER A O 1
ATOM 1756 N N . VAL A 1 221 ? 13.838 5.800 -4.972 1.00 90.75 221 VAL A N 1
ATOM 1757 C CA . VAL A 1 221 ? 13.439 4.630 -4.174 1.00 90.75 221 VAL A CA 1
ATOM 1758 C C . VAL A 1 221 ? 12.501 3.689 -4.922 1.00 90.75 221 VAL A C 1
ATOM 1760 O O . VAL A 1 221 ? 11.734 4.093 -5.796 1.00 90.75 221 VAL A O 1
ATOM 1763 N N . VAL A 1 222 ? 12.538 2.419 -4.529 1.00 92.56 222 VAL A N 1
ATOM 1764 C CA . VAL A 1 222 ? 11.609 1.374 -4.962 1.00 92.56 222 VAL A CA 1
ATOM 1765 C C . VAL A 1 222 ? 10.930 0.796 -3.729 1.00 92.56 222 VAL A C 1
ATOM 1767 O O . VAL A 1 222 ? 11.584 0.421 -2.756 1.00 92.56 222 VAL A O 1
ATOM 1770 N N . LEU A 1 223 ? 9.605 0.715 -3.783 1.00 93.56 223 LEU A N 1
ATOM 1771 C CA . LEU A 1 223 ? 8.786 0.036 -2.791 1.00 93.56 223 LEU A CA 1
ATOM 1772 C C . LEU A 1 223 ? 8.531 -1.392 -3.260 1.00 93.56 223 LEU A C 1
ATOM 1774 O O . LEU A 1 223 ? 8.126 -1.597 -4.406 1.00 93.56 223 LEU A O 1
ATOM 1778 N N . ALA A 1 224 ? 8.729 -2.359 -2.373 1.00 95.44 224 ALA A N 1
ATOM 1779 C CA . ALA A 1 224 ? 8.332 -3.745 -2.575 1.00 95.44 224 ALA A CA 1
ATOM 1780 C C . ALA A 1 224 ? 7.374 -4.148 -1.455 1.00 95.44 224 ALA A C 1
ATOM 1782 O O . ALA A 1 224 ? 7.702 -3.973 -0.286 1.00 95.44 224 ALA A O 1
ATOM 1783 N N . SER A 1 225 ? 6.200 -4.675 -1.795 1.00 95.94 225 SER A N 1
ATOM 1784 C CA . SER A 1 225 ? 5.179 -5.063 -0.813 1.00 95.94 225 SER A CA 1
ATOM 1785 C C . SER A 1 225 ? 4.544 -6.403 -1.163 1.00 95.94 225 SER A C 1
ATOM 1787 O O . SER A 1 225 ? 4.419 -6.753 -2.335 1.00 95.94 225 SER A O 1
ATOM 1789 N N . THR A 1 226 ? 4.148 -7.164 -0.149 1.00 96.31 226 THR A N 1
ATOM 1790 C CA . THR A 1 226 ? 3.469 -8.454 -0.296 1.00 96.31 226 THR A CA 1
ATOM 1791 C C . THR A 1 226 ? 2.411 -8.621 0.788 1.00 96.31 226 THR A C 1
ATOM 1793 O O . THR A 1 226 ? 2.541 -8.097 1.897 1.00 96.31 226 THR A O 1
ATOM 1796 N N . ALA A 1 227 ? 1.339 -9.331 0.451 1.00 94.88 227 ALA A N 1
ATOM 1797 C CA . ALA A 1 227 ? 0.253 -9.606 1.374 1.00 94.88 227 ALA A CA 1
ATOM 1798 C C . ALA A 1 227 ? 0.526 -10.883 2.169 1.00 94.88 227 ALA A C 1
ATOM 1800 O O . ALA A 1 227 ? 0.958 -11.902 1.627 1.00 94.88 227 ALA A O 1
ATOM 1801 N N . ILE A 1 228 ? 0.217 -10.828 3.460 1.00 92.88 228 ILE A N 1
ATOM 1802 C CA . ILE A 1 228 ? 0.267 -11.965 4.368 1.00 92.88 228 ILE A CA 1
ATOM 1803 C C . ILE A 1 228 ? -1.122 -12.590 4.389 1.00 92.88 228 ILE A C 1
ATOM 1805 O O . ILE A 1 228 ? -2.081 -12.016 4.914 1.00 92.88 228 ILE A O 1
ATOM 1809 N N . GLN A 1 229 ? -1.213 -13.778 3.800 1.00 90.50 229 GLN A N 1
ATOM 1810 C CA . GLN A 1 229 ? -2.408 -14.601 3.842 1.00 90.50 229 GLN A CA 1
ATOM 1811 C C . GLN A 1 229 ? -2.288 -15.633 4.958 1.00 90.50 229 GLN A C 1
ATOM 1813 O O . GLN A 1 229 ? -1.306 -16.371 5.023 1.00 90.50 229 GLN A O 1
ATOM 1818 N N . LEU A 1 230 ? -3.317 -15.725 5.795 1.00 87.94 230 LEU A N 1
ATOM 1819 C CA . LEU A 1 230 ? -3.448 -16.830 6.732 1.00 87.94 230 LEU A CA 1
ATOM 1820 C C . LEU A 1 230 ? -4.082 -18.016 5.998 1.00 87.94 230 LEU A C 1
ATOM 1822 O O . LEU A 1 230 ? -5.177 -17.899 5.448 1.00 87.94 230 LEU A O 1
ATOM 1826 N N . LEU A 1 231 ? -3.373 -19.142 5.953 1.00 82.50 231 LEU A N 1
ATOM 1827 C CA . LEU A 1 231 ? -3.866 -20.378 5.353 1.00 82.50 231 LEU A CA 1
ATOM 1828 C C . LEU A 1 231 ? -4.672 -21.148 6.406 1.00 82.50 231 LEU A C 1
ATOM 1830 O O . LEU A 1 231 ? -4.099 -21.715 7.331 1.00 82.50 231 LEU A O 1
ATOM 1834 N N . ASP A 1 232 ? -5.995 -21.138 6.271 1.00 77.19 232 ASP A N 1
ATOM 1835 C CA . ASP A 1 232 ? -6.922 -21.976 7.037 1.00 77.19 232 ASP A CA 1
ATOM 1836 C C . ASP A 1 232 ? -7.762 -22.826 6.062 1.00 77.19 232 ASP A C 1
ATOM 1838 O O . ASP A 1 232 ? -8.074 -22.397 4.946 1.00 77.19 232 ASP A O 1
ATOM 1842 N N . ASP A 1 233 ? -8.114 -24.045 6.477 1.00 67.00 233 ASP A N 1
ATOM 1843 C CA . ASP A 1 233 ? -8.685 -25.112 5.638 1.00 67.00 233 ASP A CA 1
ATOM 1844 C C . ASP A 1 233 ? -10.027 -24.725 4.997 1.00 67.00 233 ASP A C 1
ATOM 1846 O O . ASP A 1 233 ? -10.464 -25.322 4.011 1.00 67.00 233 ASP A O 1
ATOM 1850 N N . ARG A 1 234 ? -10.718 -23.728 5.562 1.00 72.12 234 ARG A N 1
ATOM 1851 C CA . ARG A 1 234 ? -12.033 -23.273 5.084 1.00 72.12 234 ARG A CA 1
ATOM 1852 C C . ARG A 1 234 ? -11.970 -21.941 4.348 1.00 72.12 234 ARG A C 1
ATOM 1854 O O . ARG A 1 234 ? -12.783 -21.703 3.452 1.00 72.12 234 ARG A O 1
ATOM 1861 N N . LYS A 1 235 ? -11.096 -21.032 4.785 1.00 78.56 235 LYS A N 1
ATOM 1862 C CA . LYS A 1 235 ? -11.036 -19.630 4.348 1.00 78.56 235 LYS A CA 1
ATOM 1863 C C . LYS A 1 235 ? -9.612 -19.117 4.497 1.00 78.56 235 LYS A C 1
ATOM 1865 O O . LYS A 1 235 ? -8.940 -19.464 5.451 1.00 78.56 235 LYS A O 1
ATOM 1870 N N . SER A 1 236 ? -9.187 -18.221 3.611 1.00 81.12 236 SER A N 1
ATOM 1871 C CA . SER A 1 236 ? -7.813 -17.708 3.637 1.00 81.12 236 SER A CA 1
ATOM 1872 C C . SER A 1 236 ? -7.791 -16.173 3.612 1.00 81.12 236 SER A C 1
ATOM 1874 O O . SER A 1 236 ? -7.686 -15.586 2.529 1.00 81.12 236 SER A O 1
ATOM 1876 N N . PRO A 1 237 ? -7.989 -15.499 4.767 1.00 88.50 237 PRO A N 1
ATOM 1877 C CA . PRO A 1 237 ? -8.006 -14.039 4.845 1.00 88.50 237 PRO A CA 1
ATOM 1878 C C . PRO A 1 237 ? -6.614 -13.436 4.624 1.00 88.50 237 PRO A C 1
ATOM 1880 O O . PRO A 1 237 ? -5.610 -13.990 5.075 1.00 88.50 237 PRO A O 1
ATOM 1883 N N . ILE A 1 238 ? -6.567 -12.257 4.000 1.00 91.00 238 ILE A N 1
ATOM 1884 C CA . ILE A 1 238 ? -5.405 -11.369 4.104 1.00 91.00 238 ILE A CA 1
ATOM 1885 C C . ILE A 1 238 ? -5.485 -10.649 5.448 1.00 91.00 238 ILE A C 1
ATOM 1887 O O . ILE A 1 238 ? -6.478 -9.979 5.738 1.00 91.00 238 ILE A O 1
ATOM 1891 N N . VAL A 1 239 ? -4.456 -10.823 6.273 1.00 91.88 239 VAL A N 1
ATOM 1892 C CA . VAL A 1 239 ? -4.410 -10.289 7.647 1.00 91.88 239 VAL A CA 1
ATOM 1893 C C . VAL A 1 239 ? -3.527 -9.048 7.749 1.00 91.88 239 VAL A C 1
ATOM 1895 O O . VAL A 1 239 ? -3.825 -8.122 8.501 1.00 91.88 239 VAL A O 1
ATOM 1898 N N . ALA A 1 240 ? -2.480 -8.986 6.933 1.00 94.06 240 ALA A N 1
ATOM 1899 C CA . ALA A 1 240 ? -1.529 -7.889 6.919 1.00 94.06 240 ALA A CA 1
ATOM 1900 C C . ALA A 1 240 ? -0.889 -7.739 5.537 1.00 94.06 240 ALA A C 1
ATOM 1902 O O . ALA A 1 240 ? -0.972 -8.628 4.690 1.00 94.06 240 ALA A O 1
ATOM 1903 N N . SER A 1 241 ? -0.212 -6.620 5.328 1.00 95.44 241 SER A N 1
ATOM 1904 C CA . SER A 1 241 ? 0.737 -6.429 4.240 1.00 95.44 241 SER A CA 1
ATOM 1905 C C . SER A 1 241 ? 2.061 -5.987 4.841 1.00 95.44 241 SER A C 1
ATOM 1907 O O . SER A 1 241 ? 2.090 -5.136 5.727 1.00 95.44 241 SER A O 1
ATOM 1909 N N . VAL A 1 242 ? 3.152 -6.542 4.330 1.00 96.00 242 VAL A N 1
ATOM 1910 C CA . VAL A 1 242 ? 4.518 -6.184 4.714 1.00 96.00 242 VAL A CA 1
ATOM 1911 C C . VAL A 1 242 ? 5.257 -5.676 3.487 1.00 96.00 242 VAL A C 1
ATOM 1913 O O . VAL A 1 242 ? 4.988 -6.107 2.363 1.00 96.00 242 VAL A O 1
ATOM 1916 N N . GLY A 1 243 ? 6.177 -4.747 3.682 1.00 95.69 243 GLY A N 1
ATOM 1917 C CA . GLY A 1 243 ? 6.979 -4.220 2.601 1.00 95.69 243 GLY A CA 1
ATOM 1918 C C . GLY A 1 243 ? 8.268 -3.577 3.069 1.00 95.69 243 GLY A C 1
ATOM 1919 O O . GLY A 1 243 ? 8.552 -3.463 4.260 1.00 95.69 243 GLY A O 1
ATOM 1920 N N . ILE A 1 244 ? 9.063 -3.189 2.081 1.00 94.44 244 ILE A N 1
ATOM 1921 C CA . ILE A 1 244 ? 10.328 -2.495 2.262 1.00 94.44 244 ILE A CA 1
ATOM 1922 C C . ILE A 1 244 ? 10.439 -1.332 1.279 1.00 94.44 244 ILE A C 1
ATOM 1924 O O . ILE A 1 244 ? 9.929 -1.394 0.155 1.00 94.44 244 ILE A O 1
ATOM 1928 N N . GLN A 1 245 ? 11.123 -0.278 1.710 1.00 93.31 245 GLN A N 1
ATOM 1929 C CA . GLN A 1 245 ? 11.678 0.755 0.847 1.00 93.31 245 GLN A CA 1
ATOM 1930 C C . GLN A 1 245 ? 13.162 0.466 0.661 1.00 93.31 245 GLN A C 1
ATOM 1932 O O . GLN A 1 245 ? 13.896 0.270 1.632 1.00 93.31 245 GLN A O 1
ATOM 1937 N N . MET A 1 246 ? 13.611 0.465 -0.588 1.00 92.25 246 MET A N 1
ATOM 1938 C CA . MET A 1 246 ? 15.022 0.334 -0.925 1.00 92.25 246 MET A CA 1
ATOM 1939 C C . MET A 1 246 ? 15.456 1.419 -1.898 1.00 92.25 246 MET A C 1
ATOM 1941 O O . MET A 1 246 ? 14.654 1.922 -2.688 1.00 92.25 246 MET A O 1
ATOM 1945 N N . LYS A 1 247 ? 16.749 1.737 -1.879 1.00 91.69 247 LYS A N 1
ATOM 1946 C CA . LYS A 1 247 ? 17.377 2.630 -2.851 1.00 91.69 247 LYS A CA 1
ATOM 1947 C C . LYS A 1 247 ? 17.203 2.071 -4.258 1.00 91.69 247 LYS A C 1
ATOM 1949 O O . LYS A 1 247 ? 17.451 0.889 -4.504 1.00 91.69 247 LYS A O 1
ATOM 1954 N N . LEU A 1 248 ? 16.833 2.939 -5.193 1.00 90.88 248 LEU A N 1
ATOM 1955 C CA . LEU A 1 248 ? 16.672 2.593 -6.602 1.00 90.88 248 LEU A CA 1
ATOM 1956 C C . LEU A 1 248 ? 17.965 2.003 -7.173 1.00 90.88 248 LEU A C 1
ATOM 1958 O O . LEU A 1 248 ? 17.924 0.934 -7.768 1.00 90.88 248 LEU A O 1
ATOM 1962 N N . ASP A 1 249 ? 19.111 2.640 -6.920 1.00 90.69 249 ASP A N 1
ATOM 1963 C CA . ASP A 1 249 ? 20.424 2.150 -7.366 1.00 90.69 249 ASP A CA 1
ATOM 1964 C C . ASP A 1 249 ? 20.721 0.727 -6.861 1.00 90.69 249 ASP A C 1
ATOM 1966 O O . ASP A 1 249 ? 21.177 -0.133 -7.614 1.00 90.69 249 ASP A O 1
ATOM 1970 N N . PHE A 1 250 ? 20.401 0.440 -5.596 1.00 91.94 250 PHE A N 1
ATOM 1971 C CA . PHE A 1 250 ? 20.579 -0.900 -5.043 1.00 91.94 250 PHE A CA 1
ATOM 1972 C C . PHE A 1 250 ? 19.705 -1.928 -5.770 1.00 91.94 250 PHE A C 1
ATOM 1974 O O . PHE A 1 250 ? 20.199 -2.984 -6.170 1.00 91.94 250 PHE A O 1
ATOM 1981 N N . PHE A 1 251 ? 18.426 -1.612 -5.981 1.00 93.00 251 PHE A N 1
ATOM 1982 C CA . PHE A 1 251 ? 17.506 -2.487 -6.703 1.00 93.00 251 PHE A CA 1
ATOM 1983 C C . PHE A 1 251 ? 17.973 -2.744 -8.141 1.00 93.00 251 PHE A C 1
ATOM 1985 O O . PHE A 1 251 ? 18.020 -3.892 -8.585 1.00 93.00 251 PHE A O 1
ATOM 1992 N N . GLN A 1 252 ? 18.391 -1.692 -8.848 1.00 91.69 252 GLN A N 1
ATOM 1993 C CA . GLN A 1 252 ? 18.904 -1.797 -10.210 1.00 91.69 252 GLN A CA 1
ATOM 1994 C C . GLN A 1 252 ? 20.175 -2.648 -10.279 1.00 91.69 252 GLN A C 1
ATOM 1996 O O . GLN A 1 252 ? 20.257 -3.545 -11.114 1.00 91.69 252 GLN A O 1
ATOM 2001 N N . ARG A 1 253 ? 21.137 -2.462 -9.366 1.00 90.81 253 ARG A N 1
ATOM 2002 C CA . ARG A 1 253 ? 22.345 -3.305 -9.295 1.00 90.81 253 ARG A CA 1
ATOM 2003 C C . ARG A 1 253 ? 22.018 -4.785 -9.099 1.00 90.81 253 ARG A C 1
ATOM 2005 O O . ARG A 1 253 ? 22.635 -5.639 -9.743 1.00 90.81 253 ARG A O 1
ATOM 2012 N N . LYS A 1 254 ? 21.047 -5.106 -8.236 1.00 90.88 254 LYS A N 1
ATOM 2013 C CA . LYS A 1 254 ? 20.579 -6.490 -8.052 1.00 90.88 254 LYS A CA 1
ATOM 2014 C C . LYS A 1 254 ? 19.905 -7.023 -9.315 1.00 90.88 254 LYS A C 1
ATOM 2016 O O . LYS A 1 254 ? 20.209 -8.146 -9.708 1.00 90.88 254 LYS A O 1
ATOM 2021 N N . PHE A 1 255 ? 19.081 -6.219 -9.988 1.00 90.25 255 PHE A N 1
ATOM 2022 C CA . PHE A 1 255 ? 18.479 -6.591 -11.270 1.00 90.25 255 PHE A CA 1
ATOM 2023 C C . PHE A 1 255 ? 19.537 -6.889 -12.340 1.00 90.25 255 PHE A C 1
ATOM 2025 O O . PHE A 1 255 ? 19.489 -7.955 -12.943 1.00 90.25 255 PHE A O 1
ATOM 2032 N N . TRP A 1 256 ? 20.527 -6.012 -12.526 1.00 89.31 256 TRP A N 1
ATOM 2033 C CA . TRP A 1 256 ? 21.595 -6.214 -13.510 1.00 89.31 256 TRP A CA 1
ATOM 2034 C C . TRP A 1 256 ? 22.470 -7.426 -13.193 1.00 89.31 256 TRP A C 1
ATOM 2036 O O . TRP A 1 256 ? 22.900 -8.151 -14.083 1.00 89.31 256 TRP A O 1
ATOM 2046 N N . THR A 1 257 ? 22.711 -7.694 -11.911 1.00 88.94 257 THR A N 1
ATOM 2047 C CA . THR A 1 257 ? 23.434 -8.901 -11.497 1.00 88.94 257 THR A CA 1
ATOM 2048 C C . THR A 1 257 ? 22.616 -10.158 -11.795 1.00 88.94 257 THR A C 1
ATOM 2050 O O . THR A 1 257 ? 23.173 -11.143 -12.271 1.00 88.94 257 THR A O 1
ATOM 2053 N N . ALA A 1 258 ? 21.303 -10.126 -11.558 1.00 86.38 258 ALA A N 1
ATOM 2054 C CA . ALA A 1 258 ? 20.406 -11.237 -11.860 1.00 86.38 258 ALA A CA 1
ATOM 2055 C C . ALA A 1 258 ? 20.234 -11.455 -13.373 1.00 86.38 258 ALA A C 1
ATOM 2057 O O . ALA A 1 258 ? 20.234 -12.596 -13.820 1.00 86.38 258 ALA A O 1
ATOM 2058 N N . SER A 1 259 ? 20.145 -10.393 -14.180 1.00 82.88 259 SER A N 1
ATOM 2059 C CA . SER A 1 259 ? 19.996 -10.513 -15.638 1.00 82.88 259 SER A CA 1
ATOM 2060 C C . SER A 1 259 ? 21.237 -11.095 -16.323 1.00 82.88 259 SER A C 1
ATOM 2062 O O . SER A 1 259 ? 21.118 -11.703 -17.385 1.00 82.88 259 SER A O 1
ATOM 2064 N N . ARG A 1 260 ? 22.412 -10.979 -15.692 1.00 79.44 260 ARG A N 1
ATOM 2065 C CA . ARG A 1 260 ? 23.662 -11.635 -16.117 1.00 79.44 260 ARG A CA 1
ATOM 2066 C C . ARG A 1 260 ? 23.710 -13.129 -15.804 1.00 79.44 260 ARG A C 1
ATOM 2068 O O . ARG A 1 260 ? 24.489 -13.859 -16.414 1.00 79.44 260 ARG A O 1
ATOM 2075 N N . GLN A 1 261 ? 22.916 -13.601 -14.843 1.00 75.31 261 GLN A N 1
ATOM 2076 C CA . GLN A 1 261 ? 22.885 -15.009 -14.452 1.00 75.31 261 GLN A CA 1
ATOM 2077 C C . GLN A 1 261 ? 22.056 -15.809 -15.467 1.00 75.31 261 GLN A C 1
ATOM 2079 O O . GLN A 1 261 ? 20.842 -15.951 -15.360 1.00 75.31 261 GLN A O 1
ATOM 2084 N N . CYS A 1 262 ? 22.731 -16.332 -16.487 1.00 68.56 262 CYS A N 1
ATOM 2085 C CA . CYS A 1 262 ? 22.137 -17.183 -17.513 1.00 68.56 262 CYS A CA 1
ATOM 2086 C C . CYS A 1 262 ? 21.670 -18.527 -16.937 1.00 68.56 262 CYS A C 1
ATOM 2088 O O . CYS A 1 262 ? 22.482 -19.309 -16.452 1.00 68.56 262 CYS A O 1
ATOM 2090 N N . ALA A 1 263 ? 20.379 -18.845 -17.066 1.00 60.06 263 ALA A N 1
ATOM 2091 C CA . ALA A 1 263 ? 19.812 -20.133 -16.641 1.00 60.06 263 ALA A CA 1
ATOM 2092 C C . ALA A 1 263 ? 20.019 -21.283 -17.656 1.00 60.06 263 ALA A C 1
ATOM 2094 O O . ALA A 1 263 ? 19.491 -22.379 -17.469 1.00 60.06 263 ALA A O 1
ATOM 2095 N N . ALA A 1 264 ? 20.736 -21.046 -18.759 1.00 61.72 264 ALA A N 1
ATOM 2096 C CA . ALA A 1 264 ? 20.941 -22.052 -19.796 1.00 61.72 264 ALA A CA 1
ATOM 2097 C C . ALA A 1 264 ? 21.951 -23.121 -19.338 1.00 61.72 264 ALA A C 1
ATOM 2099 O O . ALA A 1 264 ? 23.094 -22.797 -19.016 1.00 61.72 264 ALA A O 1
ATOM 2100 N N . LEU A 1 265 ? 21.538 -24.395 -19.383 1.00 58.72 265 LEU A N 1
ATOM 2101 C CA . LEU A 1 265 ? 22.360 -25.581 -19.077 1.00 58.72 265 LEU A CA 1
ATOM 2102 C C . LEU A 1 265 ? 23.667 -25.643 -19.893 1.00 58.72 265 LEU A C 1
ATOM 2104 O O . LEU A 1 265 ? 24.652 -26.221 -19.440 1.00 58.72 265 LEU A O 1
ATOM 2108 N N . ASP A 1 266 ? 23.687 -24.993 -21.058 1.00 64.19 266 ASP A N 1
ATOM 2109 C CA . ASP A 1 266 ? 24.786 -25.031 -22.026 1.00 64.19 266 ASP A CA 1
ATOM 2110 C C . ASP A 1 266 ? 25.762 -23.845 -21.866 1.00 64.19 266 ASP A C 1
ATOM 2112 O O . ASP A 1 266 ? 26.697 -23.687 -22.653 1.00 64.19 266 ASP A O 1
ATOM 2116 N N . GLY A 1 267 ? 25.515 -22.951 -20.897 1.00 63.19 267 GLY A N 1
ATOM 2117 C CA . GLY A 1 267 ? 26.347 -21.777 -20.607 1.00 63.19 267 GLY A CA 1
ATOM 2118 C C . GLY A 1 267 ? 26.320 -20.658 -21.661 1.00 63.19 267 GLY A C 1
ATOM 2119 O O . GLY A 1 267 ? 26.980 -19.637 -21.478 1.00 63.19 267 GLY A O 1
ATOM 2120 N N . LYS A 1 268 ? 25.564 -20.803 -22.759 1.00 63.38 268 LYS A N 1
ATOM 2121 C CA . LYS A 1 268 ? 25.418 -19.770 -23.799 1.00 63.38 268 LYS A CA 1
ATOM 2122 C C . LYS A 1 268 ? 24.106 -19.004 -23.642 1.00 63.38 268 LYS A C 1
ATOM 2124 O O . LYS A 1 268 ? 23.040 -19.521 -23.963 1.00 63.38 268 LYS A O 1
ATOM 2129 N N . CYS A 1 269 ? 24.194 -17.747 -23.213 1.00 69.25 269 CYS A N 1
ATOM 2130 C CA . CYS A 1 269 ? 23.086 -16.801 -23.329 1.00 69.25 269 CYS A CA 1
ATOM 2131 C C . CYS A 1 269 ? 22.993 -16.268 -24.759 1.00 69.25 269 CYS A C 1
ATOM 2133 O O . CYS A 1 269 ? 23.917 -15.621 -25.243 1.00 69.25 269 CYS A O 1
ATOM 2135 N N . THR A 1 270 ? 21.868 -16.506 -25.431 1.00 69.44 270 THR A N 1
ATOM 2136 C CA . THR A 1 270 ? 21.592 -15.926 -26.756 1.00 69.44 270 THR A CA 1
ATOM 2137 C C . THR A 1 270 ? 21.226 -14.443 -26.689 1.00 69.44 270 THR A C 1
ATOM 2139 O O . THR A 1 270 ? 21.355 -13.741 -27.684 1.00 69.44 270 THR A O 1
ATOM 2142 N N . ILE A 1 271 ? 20.755 -13.968 -25.533 1.00 76.81 271 ILE A N 1
ATOM 2143 C CA . ILE A 1 271 ? 20.366 -12.579 -25.273 1.00 76.81 271 ILE A CA 1
ATOM 2144 C C . ILE A 1 271 ? 20.991 -12.192 -23.932 1.00 76.81 271 ILE A C 1
ATOM 2146 O O . ILE A 1 271 ? 20.778 -12.888 -22.941 1.00 76.81 271 ILE A O 1
ATOM 2150 N N . SER A 1 272 ? 21.774 -11.114 -23.913 1.00 81.19 272 SER A N 1
ATOM 2151 C CA . SER A 1 272 ? 22.396 -10.563 -22.706 1.00 81.19 272 SER A CA 1
ATOM 2152 C C . SER A 1 272 ? 22.184 -9.057 -22.669 1.00 81.19 272 SER A C 1
ATOM 2154 O O . SER A 1 272 ? 22.306 -8.400 -23.701 1.00 81.19 272 SER A O 1
ATOM 2156 N N . CYS A 1 273 ? 21.910 -8.527 -21.478 1.00 84.69 273 CYS A N 1
ATOM 2157 C CA . CYS A 1 273 ? 21.830 -7.088 -21.236 1.00 84.69 273 CYS A CA 1
ATOM 2158 C C . CYS A 1 273 ? 23.200 -6.397 -21.196 1.00 84.69 273 CYS A C 1
ATOM 2160 O O . CYS A 1 273 ? 23.251 -5.186 -21.061 1.00 84.69 273 CYS A O 1
ATOM 2162 N N . ASP A 1 274 ? 24.303 -7.147 -21.287 1.00 81.81 274 ASP A N 1
ATOM 2163 C CA . ASP A 1 274 ? 25.638 -6.562 -21.472 1.00 81.81 274 ASP A CA 1
ATOM 2164 C C . ASP A 1 274 ? 25.957 -6.307 -22.962 1.00 81.81 274 ASP A C 1
ATOM 2166 O O . ASP A 1 274 ? 27.025 -5.793 -23.283 1.00 81.81 274 ASP A O 1
ATOM 2170 N N . ASN A 1 275 ? 25.075 -6.707 -23.887 1.00 83.69 275 ASN A N 1
ATOM 2171 C CA . ASN A 1 275 ? 25.250 -6.427 -25.309 1.00 83.69 275 ASN A CA 1
ATOM 2172 C C . ASN A 1 275 ? 24.798 -4.993 -25.623 1.00 83.69 275 ASN A C 1
ATOM 2174 O O . ASN A 1 275 ? 23.623 -4.684 -25.454 1.00 83.69 275 ASN A O 1
ATOM 2178 N N . GLU A 1 276 ? 25.700 -4.165 -26.155 1.00 85.12 276 GLU A N 1
ATOM 2179 C CA . GLU A 1 276 ? 25.431 -2.766 -26.529 1.00 85.12 276 GLU A CA 1
ATOM 2180 C C . GLU A 1 276 ? 24.302 -2.611 -27.568 1.00 85.12 276 GLU A C 1
ATOM 2182 O O . GLU A 1 276 ? 23.646 -1.571 -27.625 1.00 85.12 276 GLU A O 1
ATOM 2187 N N . ASP A 1 277 ? 24.021 -3.655 -28.355 1.00 88.88 277 ASP A N 1
ATOM 2188 C CA . ASP A 1 277 ? 22.931 -3.661 -29.337 1.00 88.88 277 ASP A CA 1
ATOM 2189 C C . ASP A 1 277 ? 21.546 -3.942 -28.716 1.00 88.88 277 ASP A C 1
ATOM 2191 O O . ASP A 1 277 ? 20.522 -3.865 -29.405 1.00 88.88 277 ASP A O 1
ATOM 2195 N N . ILE A 1 278 ? 21.481 -4.313 -27.431 1.00 88.56 278 ILE A N 1
ATOM 2196 C CA . ILE A 1 278 ? 20.258 -4.760 -26.754 1.00 88.56 278 ILE A CA 1
ATOM 2197 C C . ILE A 1 278 ? 19.967 -3.864 -25.556 1.00 88.56 278 ILE A C 1
ATOM 2199 O O . ILE A 1 278 ? 20.677 -3.884 -24.561 1.00 88.56 278 ILE A O 1
ATOM 2203 N N . LYS A 1 279 ? 18.829 -3.166 -25.595 1.00 91.06 279 LYS A N 1
ATOM 2204 C CA . LYS A 1 279 ? 18.336 -2.404 -24.445 1.00 91.06 279 LYS A CA 1
ATOM 2205 C C . LYS A 1 279 ? 17.454 -3.261 -23.550 1.00 91.06 279 LYS A C 1
ATOM 2207 O O . LYS A 1 279 ? 16.443 -3.809 -23.999 1.00 91.06 279 LYS A O 1
ATOM 2212 N N . CYS A 1 280 ? 17.794 -3.318 -22.269 1.00 91.31 280 CYS A N 1
ATOM 2213 C CA . CYS A 1 280 ? 17.030 -4.053 -21.271 1.00 91.31 280 CYS A CA 1
ATOM 2214 C C . CYS A 1 280 ? 16.204 -3.132 -20.371 1.00 91.31 280 CYS A C 1
ATOM 2216 O O . CYS A 1 280 ? 16.685 -2.124 -19.859 1.00 91.31 280 CYS A O 1
ATOM 2218 N N . TYR A 1 281 ? 14.960 -3.538 -20.126 1.00 94.19 281 TYR A N 1
ATOM 2219 C CA . TYR A 1 281 ? 14.018 -2.823 -19.274 1.00 94.19 281 TYR A CA 1
ATOM 2220 C C . TYR A 1 281 ? 13.369 -3.785 -18.283 1.00 94.19 281 TYR A C 1
ATOM 2222 O O . TYR A 1 281 ? 12.984 -4.896 -18.651 1.00 94.19 281 TYR A O 1
ATOM 2230 N N . LEU A 1 282 ? 13.170 -3.331 -17.047 1.00 95.00 282 LEU A N 1
ATOM 2231 C CA . LEU A 1 282 ? 12.217 -3.939 -16.123 1.00 95.00 282 LEU A CA 1
ATOM 2232 C C . LEU A 1 282 ? 11.001 -3.026 -16.025 1.00 95.00 282 LEU A C 1
ATOM 2234 O O . LEU A 1 282 ? 11.137 -1.868 -15.634 1.00 95.00 282 LEU A O 1
ATOM 2238 N N . ILE A 1 283 ? 9.822 -3.546 -16.356 1.00 95.44 283 ILE A N 1
ATOM 2239 C CA . ILE A 1 283 ? 8.559 -2.803 -16.314 1.00 95.44 283 ILE A CA 1
ATOM 2240 C C . ILE A 1 283 ? 7.582 -3.452 -15.334 1.00 95.44 283 ILE A C 1
ATOM 2242 O O . ILE A 1 283 ? 7.542 -4.675 -15.204 1.00 95.44 283 ILE A O 1
ATOM 2246 N N . ASP A 1 284 ? 6.792 -2.635 -14.641 1.00 93.12 284 ASP A N 1
ATOM 2247 C CA . ASP A 1 284 ? 5.725 -3.123 -13.771 1.00 93.12 284 ASP A CA 1
ATOM 2248 C C . ASP A 1 284 ? 4.508 -3.621 -14.579 1.00 93.12 284 ASP A C 1
ATOM 2250 O O . ASP A 1 284 ? 4.406 -3.464 -15.799 1.00 93.12 284 ASP A O 1
ATOM 2254 N N . ASN A 1 285 ? 3.537 -4.215 -13.884 1.00 91.88 285 ASN A N 1
ATOM 2255 C CA . ASN A 1 285 ? 2.312 -4.742 -14.491 1.00 91.88 285 ASN A CA 1
ATOM 2256 C C . ASN A 1 285 ? 1.395 -3.667 -15.113 1.00 91.88 285 ASN A C 1
ATOM 2258 O O . ASN A 1 285 ? 0.426 -4.007 -15.791 1.00 91.88 285 ASN A O 1
ATOM 2262 N N . ASN A 1 286 ? 1.678 -2.384 -14.877 1.00 92.62 286 ASN A N 1
ATOM 2263 C CA . ASN A 1 286 ? 0.999 -1.243 -15.484 1.00 92.62 286 ASN A CA 1
ATOM 2264 C C . ASN A 1 286 ? 1.821 -0.607 -16.619 1.00 92.62 286 ASN A C 1
ATOM 2266 O O . ASN A 1 286 ? 1.353 0.337 -17.252 1.00 92.62 286 ASN A O 1
ATOM 2270 N N . GLY A 1 287 ? 3.006 -1.146 -16.918 1.00 93.94 287 GLY A N 1
ATOM 2271 C CA . GLY A 1 287 ? 3.872 -0.679 -17.990 1.00 93.94 287 GLY A CA 1
ATOM 2272 C C . GLY A 1 287 ? 4.725 0.530 -17.612 1.00 93.94 287 GLY A C 1
ATOM 2273 O O . GLY A 1 287 ? 5.136 1.260 -18.508 1.00 93.94 287 GLY A O 1
ATOM 2274 N N . PHE A 1 288 ? 4.992 0.772 -16.327 1.00 93.94 288 PHE A N 1
ATOM 2275 C CA . PHE A 1 288 ? 5.964 1.781 -15.893 1.00 93.94 288 PHE A CA 1
ATOM 2276 C C . PHE A 1 288 ? 7.351 1.178 -15.726 1.00 93.94 288 PHE A C 1
ATOM 2278 O O . PHE A 1 288 ? 7.497 0.074 -15.204 1.00 93.94 288 PHE A O 1
ATOM 2285 N N . ILE A 1 289 ? 8.370 1.923 -16.143 1.00 94.31 289 ILE A N 1
ATOM 2286 C CA . ILE A 1 289 ? 9.764 1.484 -16.087 1.00 94.31 289 ILE A CA 1
ATOM 2287 C C . ILE A 1 289 ? 10.262 1.534 -14.639 1.00 94.31 289 ILE A C 1
ATOM 2289 O O . ILE A 1 289 ? 10.265 2.591 -14.014 1.00 94.31 289 ILE A O 1
ATOM 2293 N N . LEU A 1 290 ? 10.698 0.390 -14.115 1.00 93.38 290 LEU A N 1
ATOM 2294 C CA . LEU A 1 290 ? 11.366 0.256 -12.820 1.00 93.38 290 LEU A CA 1
ATOM 2295 C C . LEU A 1 290 ? 12.893 0.310 -12.960 1.00 93.38 290 LEU A C 1
ATOM 2297 O O . LEU A 1 290 ? 13.565 0.927 -12.137 1.00 93.38 290 LEU A O 1
ATOM 2301 N N . VAL A 1 291 ? 13.438 -0.338 -13.997 1.00 93.69 291 VAL A N 1
ATOM 2302 C CA . VAL A 1 291 ? 14.884 -0.407 -14.274 1.00 93.69 291 VAL A CA 1
ATOM 2303 C C . VAL A 1 291 ? 15.141 -0.211 -15.762 1.00 93.69 291 VAL A C 1
ATOM 2305 O O . VAL A 1 291 ? 14.401 -0.730 -16.598 1.00 93.69 291 VAL A O 1
ATOM 2308 N N . THR A 1 292 ? 16.184 0.550 -16.069 1.00 92.38 292 THR A N 1
ATOM 2309 C CA . THR A 1 292 ? 16.653 0.925 -17.408 1.00 92.38 292 THR A CA 1
ATOM 2310 C C . THR A 1 292 ? 18.096 1.425 -17.280 1.00 92.38 292 THR A C 1
ATOM 2312 O O . THR A 1 292 ? 18.509 1.811 -16.185 1.00 92.38 292 THR A O 1
ATOM 2315 N N . GLU A 1 293 ? 18.866 1.408 -18.366 1.00 89.06 293 GLU A N 1
ATOM 2316 C CA . GLU A 1 293 ? 20.223 1.977 -18.404 1.00 89.06 293 GLU A CA 1
ATOM 2317 C C . GLU A 1 293 ? 20.207 3.507 -18.273 1.00 89.06 293 GLU A C 1
ATOM 2319 O O . GLU A 1 293 ? 21.036 4.094 -17.577 1.00 89.06 293 GLU A O 1
ATOM 2324 N N . ASP A 1 294 ? 19.231 4.160 -18.909 1.00 90.25 294 ASP A N 1
ATOM 2325 C CA . ASP A 1 294 ? 19.027 5.603 -18.810 1.00 90.25 294 ASP A CA 1
ATOM 2326 C C . ASP A 1 294 ? 18.099 5.921 -17.636 1.00 90.25 294 ASP A C 1
ATOM 2328 O O . ASP A 1 294 ? 16.869 5.882 -17.748 1.00 90.25 294 ASP A O 1
ATOM 2332 N N . TYR A 1 295 ? 18.701 6.289 -16.505 1.00 87.06 295 TYR A N 1
ATOM 2333 C CA . TYR A 1 295 ? 18.000 6.635 -15.269 1.00 87.06 295 TYR A CA 1
ATOM 2334 C C . TYR A 1 295 ? 16.888 7.674 -15.460 1.00 87.06 295 TYR A C 1
ATOM 2336 O O . TYR A 1 295 ? 15.887 7.604 -14.747 1.00 87.06 295 TYR A O 1
ATOM 2344 N N . SER A 1 296 ? 16.995 8.577 -16.445 1.00 88.38 296 SER A N 1
ATOM 2345 C CA . SER A 1 296 ? 15.977 9.601 -16.723 1.00 88.38 296 SER A CA 1
ATOM 2346 C C . SER A 1 296 ? 14.648 9.029 -17.240 1.00 88.38 296 SER A C 1
ATOM 2348 O O . SER A 1 296 ? 13.635 9.734 -17.288 1.00 88.38 296 SER A O 1
ATOM 2350 N N . GLN A 1 297 ? 14.634 7.759 -17.654 1.00 91.56 297 GLN A N 1
ATOM 2351 C CA . GLN A 1 297 ? 13.442 7.040 -18.105 1.00 91.56 297 GLN A CA 1
ATOM 2352 C C . GLN A 1 297 ? 12.749 6.280 -16.967 1.00 91.56 297 GLN A C 1
ATOM 2354 O O . GLN A 1 297 ? 11.616 5.826 -17.128 1.00 91.56 297 GLN A O 1
ATOM 2359 N N . THR A 1 298 ? 13.397 6.158 -15.808 1.00 91.00 298 THR A N 1
ATOM 2360 C CA . THR A 1 298 ? 12.834 5.470 -14.644 1.00 91.00 298 THR A CA 1
ATOM 2361 C C . THR A 1 298 ? 11.547 6.157 -14.184 1.00 91.00 298 THR A C 1
ATOM 2363 O O . THR A 1 298 ? 11.469 7.379 -14.092 1.00 91.00 298 THR A O 1
ATOM 2366 N N . GLY A 1 299 ? 10.501 5.374 -13.927 1.00 89.25 299 GLY A N 1
ATOM 2367 C CA . GLY A 1 299 ? 9.180 5.867 -13.543 1.00 89.25 299 GLY A CA 1
ATOM 2368 C C . GLY A 1 299 ? 8.330 6.418 -14.695 1.00 89.25 299 GLY A C 1
ATOM 2369 O O . GLY A 1 299 ? 7.147 6.685 -14.477 1.00 89.25 299 GLY A O 1
ATOM 2370 N N . LYS A 1 300 ? 8.862 6.558 -15.918 1.00 91.81 300 LYS A N 1
ATOM 2371 C CA . LYS A 1 300 ? 8.059 6.934 -17.095 1.00 91.81 300 LYS A CA 1
ATOM 2372 C C . LYS A 1 300 ? 7.236 5.754 -17.601 1.00 91.81 300 LYS A C 1
ATOM 2374 O O . LYS A 1 300 ? 7.545 4.586 -17.338 1.00 91.81 300 LYS A O 1
ATOM 2379 N N . PHE A 1 301 ? 6.165 6.059 -18.330 1.00 93.44 301 PHE A N 1
ATOM 2380 C CA . PHE A 1 301 ? 5.381 5.029 -18.994 1.00 93.44 301 PHE A CA 1
ATOM 2381 C C . PHE A 1 301 ? 6.189 4.451 -20.160 1.00 93.44 301 PHE A C 1
ATOM 2383 O O . PHE A 1 301 ? 6.668 5.183 -21.022 1.00 93.44 301 PHE A O 1
ATOM 2390 N N . PHE A 1 302 ? 6.324 3.129 -20.221 1.00 96.25 302 PHE A N 1
ATOM 2391 C CA . PHE A 1 302 ? 7.145 2.459 -21.229 1.00 96.25 302 PHE A CA 1
ATOM 2392 C C . PHE A 1 302 ? 6.678 2.759 -22.658 1.00 96.25 302 PHE A C 1
ATOM 2394 O O . PHE A 1 302 ? 7.497 2.859 -23.561 1.00 96.25 302 PHE A O 1
ATOM 2401 N N . GLY A 1 303 ? 5.378 2.988 -22.870 1.00 95.19 303 GLY A N 1
ATOM 2402 C CA . GLY A 1 303 ? 4.855 3.379 -24.180 1.00 95.19 303 GLY A CA 1
ATOM 2403 C C . GLY A 1 303 ? 5.223 4.797 -24.633 1.00 95.19 303 GLY A C 1
ATOM 2404 O O . GLY A 1 303 ? 5.112 5.070 -25.823 1.00 95.19 303 GLY A O 1
ATOM 2405 N N . GLU A 1 304 ? 5.656 5.685 -23.731 1.00 94.44 304 GLU A N 1
ATOM 2406 C CA . GLU A 1 304 ? 6.197 7.009 -24.090 1.00 94.44 304 GLU A CA 1
ATOM 2407 C C . GLU A 1 304 ? 7.659 6.918 -24.538 1.00 94.44 304 GLU A C 1
ATOM 2409 O O . GLU A 1 304 ? 8.096 7.706 -25.372 1.00 94.44 304 GLU A O 1
ATOM 2414 N N . VAL A 1 305 ? 8.402 5.952 -23.992 1.00 95.88 305 VAL A N 1
ATOM 2415 C CA . VAL A 1 305 ? 9.830 5.749 -24.272 1.00 95.88 305 VAL A CA 1
ATOM 2416 C C . VAL A 1 305 ? 10.028 4.828 -25.480 1.00 95.88 305 VAL A C 1
ATOM 2418 O O . VAL A 1 305 ? 10.719 5.187 -26.425 1.00 95.88 305 VAL A O 1
ATOM 2421 N N . GLU A 1 306 ? 9.373 3.665 -25.484 1.00 96.38 306 GLU A N 1
ATOM 2422 C CA . GLU A 1 306 ? 9.505 2.607 -26.493 1.00 96.38 306 GLU A CA 1
ATOM 2423 C C . GLU A 1 306 ? 8.127 2.241 -27.082 1.00 96.38 306 GLU A C 1
ATOM 2425 O O . GLU A 1 306 ? 7.611 1.123 -26.954 1.00 96.38 306 GLU A O 1
ATOM 2430 N N . ALA A 1 307 ? 7.493 3.208 -27.754 1.00 96.06 307 ALA A N 1
ATOM 2431 C CA . ALA A 1 307 ? 6.130 3.083 -28.284 1.00 96.06 307 ALA A CA 1
ATOM 2432 C C . ALA A 1 307 ? 5.941 1.887 -29.238 1.00 96.06 307 ALA A C 1
ATOM 2434 O O . ALA A 1 307 ? 4.909 1.210 -29.205 1.00 96.06 307 ALA A O 1
ATOM 243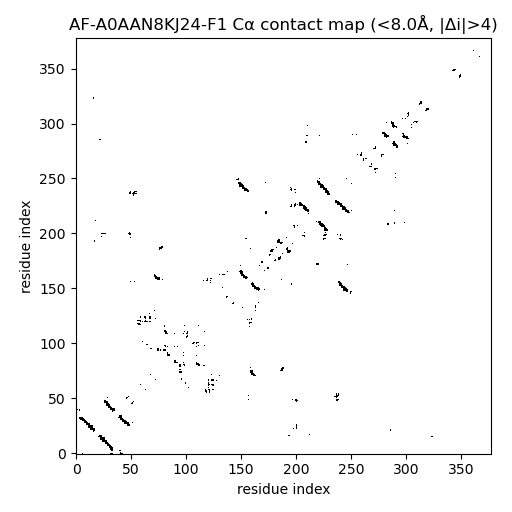5 N N . ALA A 1 308 ? 6.934 1.605 -30.089 1.00 96.69 308 ALA A N 1
ATOM 2436 C CA . ALA A 1 308 ? 6.882 0.494 -31.039 1.00 96.69 308 ALA A CA 1
ATOM 2437 C C . ALA A 1 308 ? 6.851 -0.866 -30.323 1.00 96.69 308 ALA A C 1
ATOM 2439 O O . ALA A 1 308 ? 6.034 -1.729 -30.662 1.00 96.69 308 ALA A O 1
ATOM 2440 N N . VAL A 1 309 ? 7.684 -1.031 -29.289 1.00 96.50 309 VAL A N 1
ATOM 2441 C CA . VAL A 1 309 ? 7.735 -2.252 -28.476 1.00 96.50 309 VAL A CA 1
ATOM 2442 C C . VAL A 1 309 ? 6.444 -2.403 -27.681 1.00 96.50 309 VAL A C 1
ATOM 2444 O O . VAL A 1 309 ? 5.826 -3.464 -27.728 1.00 96.50 309 VAL A O 1
ATOM 2447 N N . MET A 1 310 ? 5.963 -1.337 -27.033 1.00 96.88 310 MET A N 1
ATOM 2448 C CA . MET A 1 310 ? 4.691 -1.371 -26.305 1.00 96.88 310 MET A CA 1
ATOM 2449 C C . MET A 1 310 ? 3.514 -1.745 -27.221 1.00 96.88 310 MET A C 1
ATOM 2451 O O . MET A 1 310 ? 2.685 -2.580 -26.860 1.00 96.88 310 MET A O 1
ATOM 2455 N N . ASN A 1 311 ? 3.452 -1.202 -28.440 1.00 96.88 311 ASN A N 1
ATOM 2456 C CA . ASN A 1 311 ? 2.433 -1.591 -29.417 1.00 96.88 311 ASN A CA 1
ATOM 2457 C C . ASN A 1 311 ? 2.531 -3.076 -29.787 1.00 96.88 311 ASN A C 1
ATOM 2459 O O . ASN A 1 311 ? 1.506 -3.752 -29.879 1.00 96.88 311 ASN A O 1
ATOM 2463 N N . LYS A 1 312 ? 3.744 -3.619 -29.942 1.00 97.19 312 LYS A N 1
ATOM 2464 C CA . LYS A 1 312 ? 3.923 -5.057 -30.167 1.00 97.19 312 LYS A CA 1
ATOM 2465 C C . LYS A 1 312 ? 3.460 -5.885 -28.966 1.00 97.19 312 LYS A C 1
ATOM 2467 O O . LYS A 1 312 ? 2.768 -6.877 -29.180 1.00 97.19 312 LYS A O 1
ATOM 2472 N N . LEU A 1 313 ? 3.770 -5.462 -27.737 1.00 97.00 313 LEU A N 1
ATOM 2473 C CA . LEU A 1 313 ? 3.316 -6.105 -26.496 1.00 97.00 313 LEU A CA 1
ATOM 2474 C C . LEU A 1 313 ? 1.783 -6.110 -26.360 1.00 97.00 313 LEU A C 1
ATOM 2476 O O . LEU A 1 313 ? 1.210 -7.084 -25.871 1.00 97.00 313 LEU A O 1
ATOM 2480 N N . LEU A 1 314 ? 1.111 -5.055 -26.831 1.00 96.44 314 LEU A N 1
ATOM 2481 C CA . LEU A 1 314 ? -0.350 -5.004 -26.932 1.00 96.44 314 LEU A CA 1
ATOM 2482 C C . LEU A 1 314 ? -0.882 -5.991 -27.984 1.00 96.44 314 LEU A C 1
ATOM 2484 O O . LEU A 1 314 ? -1.849 -6.701 -27.720 1.00 96.44 314 LEU A O 1
ATOM 2488 N N . LEU A 1 315 ? -0.246 -6.065 -29.160 1.00 97.00 315 LEU A N 1
ATOM 2489 C CA . LEU A 1 315 ? -0.661 -6.958 -30.252 1.00 97.00 315 LEU A CA 1
ATOM 2490 C C . LEU A 1 315 ? -0.515 -8.444 -29.902 1.00 97.00 315 LEU A C 1
ATOM 2492 O O . LEU A 1 315 ? -1.361 -9.241 -30.294 1.00 97.00 315 LEU A O 1
ATOM 2496 N N . ILE A 1 316 ? 0.540 -8.825 -29.174 1.00 96.94 316 ILE A N 1
ATOM 2497 C CA . ILE A 1 316 ? 0.742 -10.214 -28.723 1.00 96.94 316 ILE A CA 1
ATOM 2498 C C . ILE A 1 316 ? -0.071 -10.559 -27.464 1.00 96.94 316 ILE A C 1
ATOM 2500 O O . ILE A 1 316 ? -0.074 -11.709 -27.037 1.00 96.94 316 ILE A O 1
ATOM 2504 N N . GLY A 1 317 ? -0.758 -9.580 -26.864 1.00 95.12 317 GLY A N 1
ATOM 2505 C CA . GLY A 1 317 ? -1.624 -9.779 -25.702 1.00 95.12 317 GLY A CA 1
ATOM 2506 C C . GLY A 1 317 ? -0.917 -9.799 -24.344 1.00 95.12 317 GLY A C 1
ATOM 2507 O O . GLY A 1 317 ? -1.568 -10.093 -23.344 1.00 95.12 317 GLY A O 1
ATOM 2508 N N . SER A 1 318 ? 0.376 -9.457 -24.271 1.00 95.50 318 SER A N 1
ATOM 2509 C CA . SER A 1 318 ? 1.098 -9.319 -22.994 1.00 95.50 318 SER A CA 1
ATOM 2510 C C . SER A 1 318 ? 0.565 -8.153 -22.159 1.00 95.50 318 SER A C 1
ATOM 2512 O O . SER A 1 318 ? 0.493 -8.249 -20.938 1.00 95.50 318 SER A O 1
ATOM 2514 N N . PHE A 1 319 ? 0.146 -7.068 -22.818 1.00 95.38 319 PHE A N 1
ATOM 2515 C CA . PHE A 1 319 ? -0.543 -5.944 -22.188 1.00 95.38 319 PHE A CA 1
ATOM 2516 C C . PHE A 1 319 ? -1.928 -5.741 -22.799 1.00 95.38 319 PHE A C 1
ATOM 2518 O O . PHE A 1 319 ? -2.187 -6.080 -23.953 1.00 95.38 319 PHE A O 1
ATOM 2525 N N . LYS A 1 320 ? -2.827 -5.125 -22.026 1.00 93.06 320 LYS A N 1
ATOM 2526 C CA . LYS A 1 320 ? -4.167 -4.747 -22.482 1.00 93.06 320 LYS A CA 1
ATOM 2527 C C . LYS A 1 320 ? -4.411 -3.272 -22.205 1.00 93.06 320 LYS A C 1
ATOM 2529 O O . LYS A 1 320 ? -4.408 -2.857 -21.049 1.00 93.06 320 LYS A O 1
ATOM 2534 N N . ARG A 1 321 ? -4.698 -2.502 -23.257 1.00 91.19 321 ARG A N 1
ATOM 2535 C CA . ARG A 1 321 ? -5.145 -1.111 -23.121 1.00 91.19 321 ARG A CA 1
ATOM 2536 C C . ARG A 1 321 ? -6.534 -1.083 -22.484 1.00 91.19 321 ARG A C 1
ATOM 2538 O O . ARG A 1 321 ? -7.443 -1.785 -22.931 1.00 91.19 321 ARG A O 1
ATOM 2545 N N . ILE A 1 322 ? -6.687 -0.289 -21.431 1.00 88.94 322 ILE A N 1
ATOM 2546 C CA . ILE A 1 322 ? -7.943 -0.110 -20.702 1.00 88.94 322 ILE A CA 1
ATOM 2547 C C . ILE A 1 322 ? -8.194 1.391 -20.611 1.00 88.94 322 ILE A C 1
ATOM 2549 O O . ILE A 1 322 ? -7.376 2.115 -20.055 1.00 88.94 322 ILE A O 1
ATOM 2553 N N . ASN A 1 323 ? -9.321 1.841 -21.157 1.00 87.44 323 ASN A N 1
ATOM 2554 C CA . ASN A 1 323 ? -9.739 3.234 -21.064 1.00 87.44 323 ASN A CA 1
ATOM 2555 C C . ASN A 1 323 ? -10.652 3.388 -19.847 1.00 87.44 323 ASN A C 1
ATOM 2557 O O . ASN A 1 323 ? -11.618 2.637 -19.703 1.00 87.44 323 ASN A O 1
ATOM 2561 N N . LEU A 1 324 ? -10.337 4.349 -18.984 1.00 83.69 324 LEU A N 1
ATOM 2562 C CA . LEU A 1 324 ? -11.160 4.745 -17.844 1.00 83.69 324 LEU A CA 1
ATOM 2563 C C . LEU A 1 324 ? -11.544 6.213 -18.000 1.00 83.69 324 LEU A C 1
ATOM 2565 O O . LEU A 1 324 ? -10.836 6.978 -18.657 1.00 83.69 324 LEU A O 1
ATOM 2569 N N . HIS A 1 325 ? -12.688 6.593 -17.442 1.00 82.94 325 HIS A N 1
ATOM 2570 C CA . HIS A 1 325 ? -13.215 7.950 -17.534 1.00 82.94 325 HIS A CA 1
ATOM 2571 C C . HIS A 1 325 ? -13.410 8.502 -16.130 1.00 82.94 325 HIS A C 1
ATOM 2573 O O . HIS A 1 325 ? -14.108 7.896 -15.317 1.00 82.94 325 HIS A O 1
ATOM 2579 N N . ASP A 1 326 ? -12.775 9.639 -15.863 1.00 82.38 326 ASP A N 1
ATOM 2580 C CA . ASP A 1 326 ? -12.997 10.425 -14.658 1.00 82.38 326 ASP A CA 1
ATOM 2581 C C . ASP A 1 326 ? -14.000 11.535 -14.981 1.00 82.38 326 ASP A C 1
ATOM 2583 O O . ASP A 1 326 ? -13.665 12.544 -15.599 1.00 82.38 326 ASP A O 1
ATOM 2587 N N . TYR A 1 327 ? -15.256 11.315 -14.595 1.00 83.25 327 TYR A N 1
ATOM 2588 C CA . TYR A 1 327 ? -16.345 12.267 -14.821 1.00 83.25 327 TYR A CA 1
ATOM 2589 C C . TYR A 1 327 ? -16.303 13.477 -13.873 1.00 83.25 327 TYR A C 1
ATOM 2591 O O . TYR A 1 327 ? -17.140 14.367 -14.001 1.00 83.25 327 TYR A O 1
ATOM 2599 N N . GLN A 1 328 ? -15.369 13.507 -12.918 1.00 79.69 328 GLN A N 1
ATOM 2600 C CA . GLN A 1 328 ? -15.193 14.598 -11.956 1.00 79.69 328 GLN A CA 1
ATOM 2601 C C . GLN A 1 328 ? -13.912 15.408 -12.214 1.00 79.69 328 GLN A C 1
ATOM 2603 O O . GLN A 1 328 ? -13.620 16.344 -11.469 1.00 79.69 328 GLN A O 1
ATOM 2608 N N . ALA A 1 329 ? -13.152 15.078 -13.263 1.00 81.12 329 ALA A N 1
ATOM 2609 C CA . ALA A 1 329 ? -11.933 15.792 -13.611 1.00 81.12 329 ALA A CA 1
ATOM 2610 C C . ALA A 1 329 ? -12.222 17.234 -14.062 1.00 81.12 329 ALA A C 1
ATOM 2612 O O . ALA A 1 329 ? -13.149 17.505 -14.827 1.00 81.12 329 ALA A O 1
ATOM 2613 N N . LEU A 1 330 ? -11.371 18.161 -13.622 1.00 83.38 330 LEU A N 1
ATOM 2614 C CA . LEU A 1 330 ? -11.372 19.545 -14.084 1.00 83.38 330 LEU A CA 1
ATOM 2615 C C . LEU A 1 330 ? -10.391 19.682 -15.251 1.00 83.38 330 LEU A C 1
ATOM 2617 O O . LEU A 1 330 ? -9.184 19.502 -15.082 1.00 83.38 330 LEU A O 1
ATOM 2621 N N . CYS A 1 331 ? -10.899 20.032 -16.428 1.00 82.94 331 CYS A N 1
ATOM 2622 C CA . CYS A 1 331 ? -10.078 20.356 -17.591 1.00 82.94 331 CYS A CA 1
ATOM 2623 C C . CYS A 1 331 ? -10.000 21.874 -17.758 1.00 82.94 331 CYS A C 1
ATOM 2625 O O . CYS A 1 331 ? -10.990 22.578 -17.572 1.00 82.94 331 CYS A O 1
ATOM 2627 N N . ARG A 1 332 ? -8.828 22.391 -18.143 1.00 82.06 332 ARG A N 1
ATOM 2628 C CA . ARG A 1 332 ? -8.737 23.777 -18.610 1.00 82.06 332 ARG A CA 1
ATOM 2629 C C . ARG A 1 332 ? -9.399 23.854 -19.977 1.00 82.06 332 ARG A C 1
ATOM 2631 O O . ARG A 1 332 ? -8.947 23.196 -20.913 1.00 82.06 332 ARG A O 1
ATOM 2638 N N . GLU A 1 333 ? -10.441 24.663 -20.093 1.00 78.38 333 GLU A N 1
ATOM 2639 C CA . GLU A 1 333 ? -10.936 25.061 -21.401 1.00 78.38 333 GLU A CA 1
ATOM 2640 C C . GLU A 1 333 ? -9.899 25.992 -22.024 1.00 78.38 333 GLU A C 1
ATOM 2642 O O . GLU A 1 333 ? -9.665 27.109 -21.563 1.00 78.38 333 GLU A O 1
ATOM 2647 N N . TYR A 1 334 ? -9.227 25.512 -23.066 1.00 70.75 334 TYR A N 1
ATOM 2648 C CA . TYR A 1 334 ? -8.565 26.423 -23.980 1.00 70.75 334 TYR A CA 1
ATOM 2649 C C . TYR A 1 334 ? -9.682 27.124 -24.733 1.00 70.75 334 TYR A C 1
ATOM 2651 O O . TYR A 1 334 ? -10.392 26.478 -25.504 1.00 70.75 334 TYR A O 1
ATOM 2659 N N . ALA A 1 335 ? -9.858 28.421 -24.478 1.00 62.28 335 ALA A N 1
ATOM 2660 C CA . ALA A 1 335 ? -10.734 29.248 -25.285 1.00 62.28 335 ALA A CA 1
ATOM 2661 C C . ALA A 1 335 ? -10.278 29.109 -26.742 1.00 62.28 335 ALA A C 1
ATOM 2663 O O . ALA A 1 335 ? -9.267 29.680 -27.156 1.00 62.28 335 ALA A O 1
ATOM 2664 N N . GLY A 1 336 ? -11.006 28.300 -27.513 1.00 56.44 336 GLY A N 1
ATOM 2665 C CA . GLY A 1 336 ? -10.976 28.401 -28.957 1.00 56.44 336 GLY A CA 1
ATOM 2666 C C . GLY A 1 336 ? -11.259 29.859 -29.279 1.00 56.44 336 GLY A C 1
ATOM 2667 O O . GLY A 1 336 ? -12.165 30.461 -28.706 1.00 56.44 336 GLY A O 1
ATOM 2668 N N . SER A 1 337 ? -10.425 30.456 -30.118 1.00 57.97 337 SER A N 1
ATOM 2669 C CA . SER A 1 337 ? -10.562 31.835 -30.562 1.00 57.97 337 SER A CA 1
ATOM 2670 C C . SER A 1 337 ? -11.917 32.053 -31.249 1.00 57.97 337 SER A C 1
ATOM 2672 O O . SER A 1 337 ? -12.018 31.931 -32.466 1.00 57.97 337 SER A O 1
ATOM 2674 N N . SER A 1 338 ? -12.956 32.349 -30.474 1.00 55.44 338 SER A N 1
ATOM 2675 C CA . SER A 1 338 ? -14.214 32.964 -30.902 1.00 55.44 338 SER A CA 1
ATOM 2676 C C . SER A 1 338 ? -15.052 33.330 -29.676 1.00 55.44 338 SER A C 1
ATOM 2678 O O . SER A 1 338 ? -16.223 32.964 -29.583 1.00 55.44 338 SER A O 1
ATOM 2680 N N . ASP A 1 339 ? -14.462 34.037 -28.712 1.00 50.09 339 ASP A N 1
ATOM 2681 C CA . ASP A 1 339 ? -15.292 34.746 -27.749 1.00 50.09 339 ASP A CA 1
ATOM 2682 C C . ASP A 1 339 ? -15.689 36.095 -28.360 1.00 50.09 339 ASP A C 1
ATOM 2684 O O . ASP A 1 339 ? -14.869 36.995 -28.568 1.00 50.09 339 ASP A O 1
ATOM 2688 N N . SER A 1 340 ? -16.969 36.205 -28.708 1.00 54.47 340 SER A N 1
ATOM 2689 C CA . SER A 1 340 ? -17.573 37.398 -29.315 1.00 54.47 340 SER A CA 1
ATOM 2690 C C . SER A 1 340 ? -17.556 38.603 -28.358 1.00 54.47 340 SER A C 1
ATOM 2692 O O . SER A 1 340 ? -17.840 39.724 -28.778 1.00 54.47 340 SER A O 1
ATOM 2694 N N . GLY A 1 341 ? -17.206 38.386 -27.083 1.00 54.88 341 GLY A N 1
ATOM 2695 C CA . GLY A 1 341 ? -17.135 39.403 -26.032 1.00 54.88 341 GLY A CA 1
ATOM 2696 C C . GLY A 1 341 ? -15.912 40.327 -26.075 1.00 54.88 341 GLY A C 1
ATOM 2697 O O . GLY A 1 341 ? -15.950 41.398 -25.475 1.00 54.88 341 GLY A O 1
ATOM 2698 N N . HIS A 1 342 ? -14.849 39.990 -26.818 1.00 51.53 342 HIS A N 1
ATOM 2699 C CA . HIS A 1 342 ? -13.629 40.816 -26.892 1.00 51.53 342 HIS A CA 1
ATOM 2700 C C . HIS A 1 342 ? -13.595 41.807 -28.072 1.00 51.53 342 HIS A C 1
ATOM 2702 O O . HIS A 1 342 ? -12.623 42.538 -28.254 1.00 51.53 342 HIS A O 1
ATOM 2708 N N . CYS A 1 343 ? -14.662 41.904 -28.871 1.00 49.44 343 CYS A N 1
ATOM 2709 C CA . CYS A 1 343 ? -14.672 42.755 -30.069 1.00 49.44 343 CYS A CA 1
ATOM 2710 C C . CYS A 1 343 ? -14.644 44.272 -29.765 1.00 49.44 343 CYS A C 1
ATOM 2712 O O . CYS A 1 343 ? -14.335 45.071 -30.649 1.00 49.44 343 CYS A O 1
ATOM 2714 N N . LEU A 1 344 ? -14.905 44.684 -28.518 1.00 53.25 344 LEU A N 1
ATOM 2715 C CA . LEU A 1 344 ? -14.879 46.090 -28.089 1.00 53.25 344 LEU A CA 1
ATOM 2716 C C . LEU A 1 344 ? -13.520 46.560 -27.540 1.00 53.25 344 LEU A C 1
ATOM 2718 O O . LEU A 1 344 ? -13.353 47.754 -27.306 1.00 53.25 344 LEU A O 1
ATOM 2722 N N . SER A 1 345 ? -12.531 45.674 -27.364 1.00 56.50 345 SER A N 1
ATOM 2723 C CA . SER A 1 345 ? -11.205 46.064 -26.851 1.00 56.50 345 SER A CA 1
ATOM 2724 C C . SER A 1 345 ? -10.223 46.515 -27.937 1.00 56.50 345 SER A C 1
ATOM 2726 O O . SER A 1 345 ? -9.114 46.940 -27.617 1.00 56.50 345 SER A O 1
ATOM 2728 N N . HIS A 1 346 ? -10.601 46.437 -29.219 1.00 59.53 346 HIS A N 1
ATOM 2729 C CA . HIS A 1 346 ? -9.778 46.937 -30.318 1.00 59.53 346 HIS A CA 1
ATOM 2730 C C . HIS A 1 346 ? -10.168 48.379 -30.688 1.00 59.53 346 HIS A C 1
ATOM 2732 O O . HIS A 1 346 ? -11.329 48.629 -31.020 1.00 59.53 346 HIS A O 1
ATOM 2738 N N . PRO A 1 347 ? -9.213 49.330 -30.730 1.00 62.06 347 PRO A N 1
ATOM 2739 C CA . PRO A 1 347 ? -9.495 50.736 -31.040 1.00 62.06 347 PRO A CA 1
ATOM 2740 C C . PRO A 1 347 ? -10.171 50.922 -32.409 1.00 62.06 347 PRO A C 1
ATOM 2742 O O . PRO A 1 347 ? -10.997 51.814 -32.576 1.00 62.06 347 PRO A O 1
ATOM 2745 N N . PHE A 1 348 ? -9.903 50.033 -33.371 1.00 66.94 348 PHE A N 1
ATOM 2746 C CA . PHE A 1 348 ? -10.556 50.043 -34.683 1.00 66.94 348 PHE A CA 1
ATOM 2747 C C . PHE A 1 348 ? -12.053 49.711 -34.629 1.00 66.94 348 PHE A C 1
ATOM 2749 O O . PHE A 1 348 ? -12.822 50.269 -35.409 1.00 66.94 348 PHE A O 1
ATOM 2756 N N . SER A 1 349 ? -12.487 48.853 -33.701 1.00 63.44 349 SER A N 1
ATOM 2757 C CA . SER A 1 349 ? -13.908 48.539 -33.510 1.00 63.44 349 SER A CA 1
ATOM 2758 C C . SER A 1 349 ? -14.664 49.713 -32.894 1.00 63.44 349 SER A C 1
ATOM 2760 O O . SER A 1 349 ? -15.788 49.988 -33.302 1.00 63.44 349 SER A O 1
ATOM 2762 N N . ILE A 1 350 ? -14.024 50.452 -31.980 1.00 70.31 350 ILE A N 1
ATOM 2763 C CA . ILE A 1 350 ? -14.576 51.682 -31.393 1.00 70.31 350 ILE A CA 1
ATOM 2764 C C . ILE A 1 350 ? -14.737 52.753 -32.473 1.00 70.31 350 ILE A C 1
ATOM 2766 O O . ILE A 1 350 ? -15.802 53.352 -32.580 1.00 70.31 350 ILE A O 1
ATOM 2770 N N . VAL A 1 351 ? -13.718 52.954 -33.317 1.00 76.88 351 VAL A N 1
ATOM 2771 C CA . VAL A 1 351 ? -13.779 53.908 -34.437 1.00 76.88 351 VAL A CA 1
ATOM 2772 C C . VAL A 1 351 ? -14.866 53.516 -35.436 1.00 76.88 351 VAL A C 1
ATOM 2774 O O . VAL A 1 351 ? -15.617 54.376 -35.887 1.00 76.88 351 VAL A O 1
ATOM 2777 N N . LYS A 1 352 ? -14.996 52.224 -35.758 1.00 77.38 352 LYS A N 1
ATOM 2778 C CA . LYS A 1 352 ? -16.055 51.735 -36.646 1.00 77.38 352 LYS A CA 1
ATOM 2779 C C . LYS A 1 352 ? -17.443 51.954 -36.043 1.00 77.38 352 LYS A C 1
ATOM 2781 O O . LYS A 1 352 ? -18.329 52.404 -36.761 1.00 77.38 352 LYS A O 1
ATOM 2786 N N . TRP A 1 353 ? -17.633 51.679 -34.752 1.00 77.00 353 TRP A N 1
ATOM 2787 C CA . TRP A 1 353 ? -18.895 51.950 -34.061 1.00 77.00 353 TRP A CA 1
ATOM 2788 C C . TRP A 1 353 ? -19.226 53.447 -34.075 1.00 77.00 353 TRP A C 1
ATOM 2790 O O . TRP A 1 353 ? -20.298 53.816 -34.539 1.00 77.00 353 TRP A O 1
ATOM 2800 N N . LEU A 1 354 ? -18.269 54.310 -33.717 1.00 80.88 354 LEU A N 1
ATOM 2801 C CA . LEU A 1 354 ? -18.421 55.769 -33.774 1.00 80.88 354 LEU A CA 1
ATOM 2802 C C . LEU A 1 354 ? -18.769 56.274 -35.179 1.00 80.88 354 LEU A C 1
ATOM 2804 O O . LEU A 1 354 ? -19.646 57.116 -35.324 1.00 80.88 354 LEU A O 1
ATOM 2808 N N . LEU A 1 355 ? -18.117 55.749 -36.220 1.00 80.88 355 LEU A N 1
ATOM 2809 C CA . LEU A 1 355 ? -18.441 56.073 -37.613 1.00 80.88 355 LEU A CA 1
ATOM 2810 C C . LEU A 1 355 ? -19.848 55.613 -37.994 1.00 80.88 355 LEU A C 1
ATOM 2812 O O . LEU A 1 355 ? -20.538 56.317 -38.722 1.00 80.88 355 LEU A O 1
ATOM 2816 N N . THR A 1 356 ? -20.274 54.448 -37.510 1.00 82.81 356 THR A N 1
ATOM 2817 C CA . THR A 1 356 ? -21.606 53.909 -37.805 1.00 82.81 356 THR A CA 1
ATOM 2818 C C . THR A 1 356 ? -22.683 54.753 -37.129 1.00 82.81 356 THR A C 1
ATOM 2820 O O . THR A 1 356 ? -23.630 55.157 -37.795 1.00 82.81 356 THR A O 1
ATOM 2823 N N . GLU A 1 357 ? -22.496 55.107 -35.857 1.00 82.25 357 GLU A N 1
ATOM 2824 C CA . GLU A 1 357 ? -23.393 56.017 -35.137 1.00 82.25 357 GLU A CA 1
ATOM 2825 C C . GLU A 1 357 ? -23.401 57.419 -35.748 1.00 82.25 357 GLU A C 1
ATOM 2827 O O . GLU A 1 357 ? -24.452 58.035 -35.848 1.00 82.25 357 GLU A O 1
ATOM 2832 N N . LEU A 1 358 ? -22.262 57.923 -36.234 1.00 81.38 358 LEU A N 1
ATOM 2833 C CA . LEU A 1 358 ? -22.204 59.217 -36.918 1.00 81.38 358 LEU A CA 1
ATOM 2834 C C . LEU A 1 358 ? -22.947 59.190 -38.262 1.00 81.38 358 LEU A C 1
ATOM 2836 O O . LEU A 1 358 ? -23.609 60.163 -38.614 1.00 81.38 358 LEU A O 1
ATOM 2840 N N . VAL A 1 359 ? -22.881 58.081 -39.002 1.00 82.44 359 VAL A N 1
ATOM 2841 C CA . VAL A 1 359 ? -23.654 57.891 -40.240 1.00 82.44 359 VAL A CA 1
ATOM 2842 C C . VAL A 1 359 ? -25.149 57.768 -39.945 1.00 82.44 359 VAL A C 1
ATOM 2844 O O . VAL A 1 359 ? -25.943 58.383 -40.652 1.00 82.44 359 VAL A O 1
ATOM 2847 N N . ILE A 1 360 ? -25.541 57.025 -38.906 1.00 80.75 360 ILE A N 1
ATOM 2848 C CA . ILE A 1 360 ? -26.944 56.921 -38.473 1.00 80.75 360 ILE A CA 1
ATOM 2849 C C . ILE A 1 360 ? -27.448 58.283 -38.002 1.00 80.75 360 ILE A C 1
ATOM 2851 O O . ILE A 1 360 ? -28.500 58.716 -38.455 1.00 80.75 360 ILE A O 1
ATOM 2855 N N . PHE A 1 361 ? -26.668 59.003 -37.195 1.00 78.81 361 PHE A N 1
ATOM 2856 C CA . PHE A 1 361 ? -26.983 60.365 -36.789 1.00 78.81 361 PHE A CA 1
ATOM 2857 C C . PHE A 1 361 ? -27.171 61.265 -38.009 1.00 78.81 361 PHE A C 1
ATOM 2859 O O . PHE A 1 361 ? -28.180 61.939 -38.080 1.00 78.81 361 PHE A O 1
ATOM 2866 N N . LEU A 1 362 ? -26.285 61.244 -39.010 1.00 72.50 362 LEU A N 1
ATOM 2867 C CA . LEU A 1 362 ? -26.459 62.030 -40.244 1.00 72.50 362 LEU A CA 1
ATOM 2868 C C . LEU A 1 362 ? -27.665 61.597 -41.098 1.00 72.50 362 LEU A C 1
ATOM 2870 O O . LEU A 1 362 ? -28.181 62.409 -41.861 1.00 72.50 362 LEU A O 1
ATOM 2874 N N . LEU A 1 363 ? -28.100 60.338 -41.004 1.00 74.06 363 LEU A N 1
ATOM 2875 C CA . LEU A 1 363 ? -29.310 59.836 -41.664 1.00 74.06 363 LEU A CA 1
ATOM 2876 C C . LEU A 1 363 ? -30.587 60.247 -40.912 1.00 74.06 363 LEU A C 1
ATOM 2878 O O . LEU A 1 363 ? -31.577 60.600 -41.551 1.00 74.06 363 LEU A O 1
ATOM 2882 N N . GLU A 1 364 ? -30.574 60.219 -39.577 1.00 71.56 364 GLU A N 1
ATOM 2883 C CA . GLU A 1 364 ? -31.690 60.643 -38.720 1.00 71.56 364 GLU A CA 1
ATOM 2884 C C . GLU A 1 364 ? -31.817 62.170 -38.648 1.00 71.56 364 GLU A C 1
ATOM 2886 O O . GLU A 1 364 ? -32.924 62.714 -38.685 1.00 71.56 364 GLU A O 1
ATOM 2891 N N . PHE A 1 365 ? -30.688 62.883 -38.611 1.00 65.75 365 PHE A N 1
ATOM 2892 C CA . PHE A 1 365 ? -30.607 64.324 -38.819 1.00 65.75 365 PHE A CA 1
ATOM 2893 C C . PHE A 1 365 ? -30.857 64.588 -40.301 1.00 65.75 365 PHE A C 1
ATOM 2895 O O . PHE A 1 365 ? -29.942 64.701 -41.107 1.00 65.75 365 PHE A O 1
ATOM 2902 N N . ASN A 1 366 ? -32.134 64.638 -40.658 1.00 62.22 366 ASN A N 1
ATOM 2903 C CA . ASN A 1 366 ? -32.662 64.861 -41.994 1.00 62.22 366 ASN A CA 1
ATOM 2904 C C . ASN A 1 366 ? -32.152 66.196 -42.592 1.00 62.22 366 ASN A C 1
ATOM 2906 O O . ASN A 1 366 ? -32.870 67.196 -42.635 1.00 62.22 366 ASN A O 1
ATOM 2910 N N . LEU A 1 367 ? -30.899 66.225 -43.069 1.00 56.75 367 LEU A N 1
ATOM 2911 C CA . LEU A 1 367 ? -30.240 67.377 -43.704 1.00 56.75 367 LEU A CA 1
ATOM 2912 C C . LEU A 1 367 ? -30.963 67.820 -44.989 1.00 56.75 367 LEU A C 1
ATOM 2914 O O . LEU A 1 367 ? -30.730 68.918 -45.491 1.00 56.75 367 LEU A O 1
ATOM 2918 N N . TYR A 1 368 ? -31.905 67.009 -45.476 1.00 53.56 368 TYR A N 1
ATOM 2919 C CA . TYR A 1 368 ? -32.827 67.362 -46.550 1.00 53.56 368 TYR A CA 1
ATOM 2920 C C . TYR A 1 368 ? -33.810 68.483 -46.153 1.00 53.56 368 TYR A C 1
ATOM 2922 O O . TYR A 1 368 ? -34.258 69.234 -47.014 1.00 53.56 368 TYR A O 1
ATOM 2930 N N . SER A 1 369 ? -34.089 68.671 -44.855 1.00 56.62 369 SER A N 1
ATOM 2931 C CA . SER A 1 369 ? -34.932 69.766 -44.343 1.00 56.62 369 SER A CA 1
ATOM 2932 C C . SER A 1 369 ? -34.203 71.115 -44.225 1.00 56.62 369 SER A C 1
ATOM 2934 O O . SER A 1 369 ? -34.861 72.134 -44.026 1.00 56.62 369 SER A O 1
ATOM 2936 N N . TRP A 1 370 ? -32.870 71.151 -44.328 1.00 55.62 370 TRP A N 1
ATOM 2937 C CA . TRP A 1 370 ? -32.081 72.396 -44.313 1.00 55.62 370 TRP A CA 1
ATOM 2938 C C . TRP A 1 370 ? -31.660 72.869 -45.708 1.00 55.62 370 TRP A C 1
ATOM 2940 O O . TRP A 1 370 ? -31.253 74.019 -45.857 1.00 55.62 370 TRP A O 1
ATOM 2950 N N . TRP A 1 371 ? -31.801 72.025 -46.737 1.00 57.66 371 TRP A N 1
ATOM 2951 C CA . TRP A 1 371 ? -31.435 72.373 -48.115 1.00 57.66 371 TRP A CA 1
ATOM 2952 C C . TRP A 1 371 ? -32.606 72.859 -48.988 1.00 57.66 371 TRP A C 1
ATOM 2954 O O . TRP A 1 371 ? -32.367 73.397 -50.067 1.00 57.66 371 TRP A O 1
ATOM 2964 N N . HIS A 1 372 ? -33.850 72.760 -48.505 1.00 51.56 372 HIS A N 1
ATOM 2965 C CA . HIS A 1 372 ? -35.029 73.394 -49.106 1.00 51.56 372 HIS A CA 1
ATOM 2966 C C . HIS A 1 372 ? -35.573 74.506 -48.198 1.00 51.56 372 HIS A C 1
ATOM 2968 O O . HIS A 1 372 ? -36.614 74.375 -47.561 1.00 51.56 372 HIS A O 1
ATOM 2974 N N . VAL A 1 373 ? -34.847 75.626 -48.144 1.00 50.69 373 VAL A N 1
ATOM 2975 C CA . VAL A 1 373 ? -35.448 76.924 -47.813 1.00 50.69 373 VAL A CA 1
ATOM 2976 C C . VAL A 1 373 ? -35.995 77.477 -49.126 1.00 50.69 373 VAL A C 1
ATOM 2978 O O . VAL A 1 373 ? -35.231 77.941 -49.972 1.00 50.69 373 VAL A O 1
ATOM 2981 N N . ASP A 1 374 ? -37.308 77.369 -49.318 1.00 46.56 374 ASP A N 1
ATOM 2982 C CA . ASP A 1 374 ? -38.003 77.961 -50.459 1.00 46.56 374 ASP A CA 1
ATOM 2983 C C . ASP A 1 374 ? -37.796 79.484 -50.485 1.00 46.56 374 ASP A C 1
ATOM 2985 O O . ASP A 1 374 ? -38.255 80.230 -49.618 1.00 46.56 374 ASP A O 1
ATOM 2989 N N . LEU A 1 375 ? -37.104 79.944 -51.528 1.00 50.44 375 LEU A N 1
ATOM 2990 C CA . LEU A 1 375 ? -37.080 81.329 -51.982 1.00 50.44 375 LEU A CA 1
ATOM 2991 C C . LEU A 1 375 ? -38.389 81.621 -52.731 1.00 50.44 375 LEU A C 1
ATOM 2993 O O . LEU A 1 375 ? -38.507 81.370 -53.927 1.00 50.44 375 LEU A O 1
ATOM 2997 N N . SER A 1 376 ? -39.379 82.152 -52.013 1.00 40.12 376 SER A N 1
ATOM 2998 C CA . SER A 1 376 ? -40.581 82.803 -52.556 1.00 40.12 376 SER A CA 1
ATOM 2999 C C . SER A 1 376 ? -41.312 83.510 -51.400 1.00 40.12 376 SER A C 1
ATOM 3001 O O . SER A 1 376 ? -41.613 82.856 -50.411 1.00 40.12 376 SER A O 1
ATOM 3003 N N . VAL A 1 377 ? -41.676 84.797 -51.381 1.00 39.81 377 VAL A N 1
ATOM 3004 C CA . VAL A 1 377 ? -41.759 85.885 -52.372 1.00 39.81 377 VAL A CA 1
ATOM 3005 C C . VAL A 1 377 ? -41.964 87.192 -51.571 1.00 39.81 377 VAL A C 1
ATOM 3007 O O . VAL A 1 377 ? -42.852 87.225 -50.716 1.00 39.81 377 VAL A O 1
ATOM 3010 N N . LYS A 1 378 ? -41.202 88.260 -51.854 1.00 33.16 378 LYS A N 1
ATOM 3011 C CA . LYS A 1 378 ? -41.699 89.575 -52.322 1.00 33.16 378 LYS A CA 1
ATOM 3012 C C . LYS A 1 378 ? -40.561 90.532 -52.651 1.00 33.16 378 LYS A C 1
ATOM 3014 O O . LYS A 1 378 ? -39.645 90.655 -51.813 1.00 33.16 378 LYS A O 1
#

InterPro domains:
  IPR013680 Voltage-dependent calcium channel, alpha-2/delta subunit, conserved region [PF08473] (94-337)
  IPR051173 Voltage-dependent calcium channel subunit alpha-2/delta [PTHR10166] (1-371)

Solvent-accessible surface area (backbone atoms only — not comparable to full-atom values): 22421 Å² total; per-residue (Å²): 92,93,85,50,49,69,54,72,52,74,46,82,43,80,43,72,35,80,95,65,73,38,75,46,65,42,48,33,46,35,42,34,31,51,38,86,98,52,96,52,55,52,74,48,75,28,37,62,32,67,52,67,45,81,87,83,62,83,67,56,70,68,55,15,53,58,40,52,69,36,90,47,46,47,64,29,79,58,55,81,54,41,59,34,76,89,41,82,90,35,60,84,53,51,64,69,56,43,50,52,31,46,76,69,60,77,41,84,83,54,54,58,48,65,68,62,49,42,42,38,28,28,52,26,47,74,51,45,68,49,58,61,52,53,50,50,55,59,67,36,57,82,85,47,71,70,86,28,63,40,36,43,39,36,40,38,80,72,36,44,30,40,52,48,70,58,50,61,75,90,73,46,70,60,72,55,68,72,32,93,82,24,74,55,54,32,47,49,75,87,46,73,18,48,63,44,54,56,15,30,50,42,65,73,85,43,74,44,68,45,65,83,86,83,71,78,96,70,66,51,42,35,37,38,20,28,25,42,61,48,89,47,101,88,53,65,35,39,54,34,25,42,34,37,37,26,36,33,68,47,54,43,54,51,49,56,56,52,64,66,61,65,86,48,94,81,76,66,68,92,73,52,69,85,39,91,93,41,88,55,73,42,62,41,101,74,40,32,23,73,35,52,88,58,67,90,50,47,68,38,52,38,53,79,77,41,42,71,59,42,53,50,36,41,73,75,59,80,43,78,94,78,90,83,83,71,92,82,66,87,74,84,81,74,79,68,97,73,66,81,82,60,61,75,78,40,71,68,44,50,52,49,49,52,52,50,51,51,51,49,46,57,64,69,50,56,62,71,72,73,74,64,73,79,91,77,88,135

Mean predicted aligned error: 11.2 Å

Nearest PDB structures (foldseek):
  8fd7-assembly1_D  TM=7.339E-01  e=2.421E-14  Oryctolagus cuniculus
  8if3-assembly1_A  TM=7.055E-01  e=5.703E-14  Homo sapiens
  8hma-assembly1_F  TM=7.548E-01  e=4.457E-13  Homo sapiens
  8we9-assembly1_D  TM=7.085E-01  e=2.988E-13  Homo sapiens
  8hmb-assembly1_E  TM=6.973E-01  e=6.166E-12  Homo sapiens

Organism: NCBI:txid861788